Protein AF-A0A1H6KN85-F1 (afdb_monomer)

Organism: NCBI:txid1679444

Structure (mmCIF, N/CA/C/O backbone):
data_AF-A0A1H6KN85-F1
#
_entry.id   AF-A0A1H6KN85-F1
#
loop_
_atom_site.group_PDB
_atom_site.id
_atom_site.type_symbol
_atom_site.label_atom_id
_atom_site.label_alt_id
_atom_site.label_comp_id
_atom_site.label_asym_id
_atom_site.label_entity_id
_atom_site.label_seq_id
_atom_site.pdbx_PDB_ins_code
_atom_site.Cartn_x
_atom_site.Cartn_y
_atom_site.Cartn_z
_atom_site.occupancy
_atom_site.B_iso_or_equiv
_atom_site.auth_seq_id
_atom_site.auth_comp_id
_atom_site.auth_asym_id
_atom_site.auth_atom_id
_atom_site.pdbx_PDB_model_num
ATOM 1 N N . MET A 1 1 ? -22.694 -5.227 -9.562 1.00 36.22 1 MET A N 1
ATOM 2 C CA . MET A 1 1 ? -23.005 -4.721 -8.205 1.00 36.22 1 MET A CA 1
ATOM 3 C C . MET A 1 1 ? -22.171 -5.408 -7.113 1.00 36.22 1 MET A C 1
ATOM 5 O O . MET A 1 1 ? -21.680 -4.698 -6.255 1.00 36.22 1 MET A O 1
ATOM 9 N N . MET A 1 2 ? -21.903 -6.725 -7.176 1.00 33.06 2 MET A N 1
ATOM 10 C CA . MET A 1 2 ? -21.050 -7.433 -6.188 1.00 33.06 2 MET A CA 1
ATOM 11 C C . MET A 1 2 ? -19.544 -7.083 -6.225 1.00 33.06 2 MET A C 1
ATOM 13 O O . MET A 1 2 ? -18.897 -7.094 -5.186 1.00 33.06 2 MET A O 1
ATOM 17 N N . ILE A 1 3 ? -18.983 -6.726 -7.387 1.00 34.78 3 ILE A N 1
ATOM 18 C CA . ILE A 1 3 ? -17.550 -6.375 -7.520 1.00 34.78 3 ILE A CA 1
ATOM 19 C C . ILE A 1 3 ? -17.221 -5.045 -6.807 1.00 34.78 3 ILE A C 1
ATOM 21 O O . ILE A 1 3 ? -16.176 -4.918 -6.175 1.00 34.78 3 ILE A O 1
ATOM 25 N N . LEU A 1 4 ? -18.145 -4.076 -6.837 1.00 36.34 4 LEU A N 1
ATOM 26 C CA . LEU A 1 4 ? -17.975 -2.755 -6.213 1.00 36.34 4 LEU A CA 1
ATOM 27 C C . LEU A 1 4 ? -17.902 -2.828 -4.679 1.00 36.34 4 LEU A C 1
ATOM 29 O O . LEU A 1 4 ? -17.080 -2.141 -4.080 1.00 36.34 4 LEU A O 1
ATOM 33 N N . ASP A 1 5 ? -18.709 -3.692 -4.053 1.00 33.59 5 ASP A N 1
ATOM 34 C CA . ASP A 1 5 ? -18.708 -3.887 -2.593 1.00 33.59 5 ASP A CA 1
ATOM 35 C C . ASP A 1 5 ? -17.389 -4.511 -2.098 1.00 33.59 5 ASP A C 1
ATOM 37 O O . ASP A 1 5 ? -16.896 -4.199 -1.017 1.00 33.59 5 ASP A O 1
ATOM 41 N N . ARG A 1 6 ? -16.747 -5.347 -2.922 1.00 43.72 6 ARG A N 1
ATOM 42 C CA . ARG A 1 6 ? -15.462 -5.981 -2.584 1.00 43.72 6 ARG A CA 1
ATOM 43 C C . ARG A 1 6 ? -14.270 -5.049 -2.771 1.00 43.72 6 ARG A C 1
ATOM 45 O O . ARG A 1 6 ? -13.369 -5.053 -1.935 1.00 43.72 6 ARG A O 1
ATOM 52 N N . PHE A 1 7 ? -14.295 -4.181 -3.784 1.00 39.78 7 PHE A N 1
ATOM 53 C CA . PHE A 1 7 ? -13.333 -3.078 -3.876 1.00 39.78 7 PHE A CA 1
ATOM 54 C C . PHE A 1 7 ? -13.467 -2.105 -2.709 1.00 39.78 7 PHE A C 1
ATOM 56 O O . PHE A 1 7 ? -12.453 -1.638 -2.190 1.00 39.78 7 PHE A O 1
ATOM 63 N N . ALA A 1 8 ? -14.698 -1.854 -2.253 1.00 37.00 8 ALA A N 1
ATOM 64 C CA . ALA A 1 8 ? -14.917 -1.085 -1.043 1.00 37.00 8 ALA A CA 1
ATOM 65 C C . ALA A 1 8 ? -14.278 -1.776 0.166 1.00 37.00 8 ALA A C 1
ATOM 67 O O . ALA A 1 8 ? -13.678 -1.071 0.947 1.00 37.00 8 ALA A O 1
ATOM 68 N N . ARG A 1 9 ? -14.282 -3.113 0.298 1.00 35.84 9 ARG A N 1
ATOM 69 C CA . ARG A 1 9 ? -13.661 -3.831 1.440 1.00 35.84 9 ARG A CA 1
ATOM 70 C C . ARG A 1 9 ? -12.131 -3.780 1.491 1.00 35.84 9 ARG A C 1
ATOM 72 O O . ARG A 1 9 ? -11.588 -3.684 2.582 1.00 35.84 9 ARG A O 1
ATOM 79 N N . PHE A 1 10 ? -11.437 -3.739 0.352 1.00 37.41 10 PHE A N 1
ATOM 80 C CA . PHE A 1 10 ? -9.990 -3.438 0.313 1.00 37.41 10 PHE A CA 1
ATOM 81 C C . PHE A 1 10 ? -9.674 -1.942 0.427 1.00 37.41 10 PHE A C 1
ATOM 83 O O . PHE A 1 10 ? -8.563 -1.548 0.773 1.00 37.41 10 PHE A O 1
ATOM 90 N N . GLY A 1 11 ? -10.658 -1.105 0.103 1.00 32.81 11 GLY A N 1
ATOM 91 C CA . GLY A 1 11 ? -10.641 0.341 0.275 1.00 32.81 11 GLY A CA 1
ATOM 92 C C . GLY A 1 11 ? -11.356 0.818 1.541 1.00 32.81 11 GLY A C 1
ATOM 93 O O . GLY A 1 11 ? -11.549 2.023 1.681 1.00 32.81 11 GLY A O 1
ATOM 94 N N . LEU A 1 12 ? -11.738 -0.064 2.475 1.00 28.36 12 LEU A N 1
ATOM 95 C CA . LEU A 1 12 ? -12.551 0.263 3.660 1.00 28.36 12 LEU A CA 1
ATOM 96 C C . LEU A 1 12 ? -11.638 0.695 4.816 1.00 28.36 12 LEU A C 1
ATOM 98 O O . LEU A 1 12 ? -11.787 0.293 5.958 1.00 28.36 12 LEU A O 1
ATOM 102 N N . GLY A 1 13 ? -10.700 1.578 4.473 1.00 26.41 13 GLY A N 1
ATOM 103 C CA . GLY A 1 13 ? -10.241 2.689 5.309 1.00 26.41 13 GLY A CA 1
ATOM 104 C C . GLY A 1 13 ? -10.565 4.065 4.693 1.00 26.41 13 GLY A C 1
ATOM 105 O O . GLY A 1 13 ? -10.384 5.096 5.334 1.00 26.41 13 GLY A O 1
ATOM 106 N N . CYS A 1 14 ? -11.100 4.122 3.468 1.00 27.89 14 CYS A N 1
ATOM 107 C CA . CYS A 1 14 ? -11.402 5.352 2.734 1.00 27.89 14 CYS A CA 1
ATOM 108 C C . CYS A 1 14 ? -12.890 5.425 2.362 1.00 27.89 14 CYS A C 1
ATOM 110 O O . CYS A 1 14 ? -13.284 5.326 1.202 1.00 27.89 14 CYS A O 1
ATOM 112 N N . GLY A 1 15 ? -13.733 5.634 3.375 1.00 25.28 15 GLY A N 1
ATOM 113 C CA . GLY A 1 15 ? -15.128 6.032 3.189 1.00 25.28 15 GLY A CA 1
ATOM 114 C C . GLY A 1 15 ? -15.273 7.528 2.869 1.00 25.28 15 GLY A C 1
ATOM 115 O O . GLY A 1 15 ? -14.914 8.365 3.693 1.00 25.28 15 GLY A O 1
ATOM 116 N N . LEU A 1 16 ? -15.814 7.820 1.685 1.00 21.81 16 LEU A N 1
ATOM 117 C CA . LEU A 1 16 ? -16.710 8.928 1.301 1.00 21.81 16 LEU A CA 1
ATOM 118 C C . LEU A 1 16 ? -16.471 10.382 1.797 1.00 21.81 16 LEU A C 1
ATOM 120 O O . LEU A 1 16 ? -16.630 10.696 2.973 1.00 21.81 16 LEU A O 1
ATOM 124 N N . SER A 1 17 ? -16.348 11.272 0.793 1.00 24.56 17 SER A N 1
ATOM 125 C CA . SER A 1 17 ? -17.060 12.562 0.601 1.00 24.56 17 SER A CA 1
ATOM 126 C C . SER A 1 17 ? -16.246 13.874 0.574 1.00 24.56 17 SER A C 1
ATOM 128 O O . SER A 1 17 ? -15.665 14.300 1.562 1.00 24.56 17 SER A O 1
ATOM 130 N N . MET A 1 18 ? -16.330 14.520 -0.601 1.00 23.12 18 MET A N 1
ATOM 131 C CA . MET A 1 18 ? -16.300 15.959 -0.928 1.00 23.12 18 MET A CA 1
ATOM 132 C C . MET A 1 18 ? -15.206 16.879 -0.351 1.00 23.12 18 MET A C 1
ATOM 134 O O . MET A 1 18 ? -15.309 17.360 0.769 1.00 23.12 18 MET A O 1
ATOM 138 N N . ALA A 1 19 ? -14.275 17.290 -1.225 1.00 22.55 19 ALA A N 1
ATOM 139 C CA . ALA A 1 19 ? -14.035 18.699 -1.589 1.00 22.55 19 ALA A CA 1
ATOM 140 C C . ALA A 1 19 ? -12.900 18.780 -2.628 1.00 22.55 19 ALA A C 1
ATOM 142 O O . ALA A 1 19 ? -11.718 18.711 -2.293 1.00 22.55 19 ALA A O 1
ATOM 143 N N . ALA A 1 20 ? -13.254 18.942 -3.903 1.00 23.11 20 ALA A N 1
ATOM 144 C CA . ALA A 1 20 ? -12.301 19.327 -4.934 1.00 23.11 20 ALA A CA 1
ATOM 145 C C . ALA A 1 20 ? -12.011 20.833 -4.808 1.00 23.11 20 ALA A C 1
ATOM 147 O O . ALA A 1 20 ? -12.910 21.657 -4.949 1.00 23.11 20 ALA A O 1
ATOM 148 N N . SER A 1 21 ? -10.753 21.196 -4.561 1.00 22.00 21 SER A N 1
ATOM 149 C CA . SER A 1 21 ? -10.223 22.531 -4.858 1.00 22.00 21 SER A CA 1
ATOM 150 C C . SER A 1 21 ? -9.020 22.360 -5.778 1.00 22.00 21 SER A C 1
ATOM 152 O O . SER A 1 21 ? -7.873 22.328 -5.340 1.00 22.00 21 SER A O 1
ATOM 154 N N . ALA A 1 22 ? -9.294 22.217 -7.075 1.00 23.70 22 ALA A N 1
ATOM 155 C CA . ALA A 1 22 ? -8.289 22.361 -8.118 1.00 23.70 22 ALA A CA 1
ATOM 156 C C . ALA A 1 22 ? -8.131 23.856 -8.438 1.00 23.70 22 ALA A C 1
ATOM 158 O O . ALA A 1 22 ? -8.783 24.385 -9.333 1.00 23.70 22 ALA A O 1
ATOM 159 N N . CYS A 1 23 ? -7.270 24.552 -7.693 1.00 21.08 23 CYS A N 1
ATOM 160 C CA . CYS A 1 23 ? -6.759 25.860 -8.101 1.00 21.08 23 CYS A CA 1
ATOM 161 C C . CYS A 1 23 ? -5.397 25.671 -8.778 1.00 21.08 23 CYS A C 1
ATOM 163 O O . CYS A 1 23 ? -4.358 25.727 -8.126 1.00 21.08 23 CYS A O 1
ATOM 165 N N . LEU A 1 24 ? -5.404 25.472 -10.097 1.00 22.95 24 LEU A N 1
ATOM 166 C CA . LEU A 1 24 ? -4.255 25.758 -10.956 1.00 22.95 24 LEU A CA 1
ATOM 167 C C . LEU A 1 24 ? -4.554 27.049 -11.722 1.00 22.95 24 LEU A C 1
ATOM 169 O O . LEU A 1 24 ? -5.004 27.022 -12.863 1.00 22.95 24 LEU A O 1
ATOM 173 N N . LEU A 1 25 ? -4.311 28.194 -11.082 1.00 22.73 25 LEU A N 1
ATOM 174 C CA . LEU A 1 25 ? -4.105 29.438 -11.817 1.00 22.73 25 LEU A CA 1
ATOM 175 C C . LEU A 1 25 ? -2.622 29.545 -12.159 1.00 22.73 25 LEU A C 1
ATOM 177 O O . LEU A 1 25 ? -1.793 29.937 -11.340 1.00 22.73 25 LEU A O 1
ATOM 181 N N . VAL A 1 26 ? -2.308 29.200 -13.404 1.00 26.09 26 VAL A N 1
ATOM 182 C CA . VAL A 1 26 ? -1.144 29.738 -14.103 1.00 26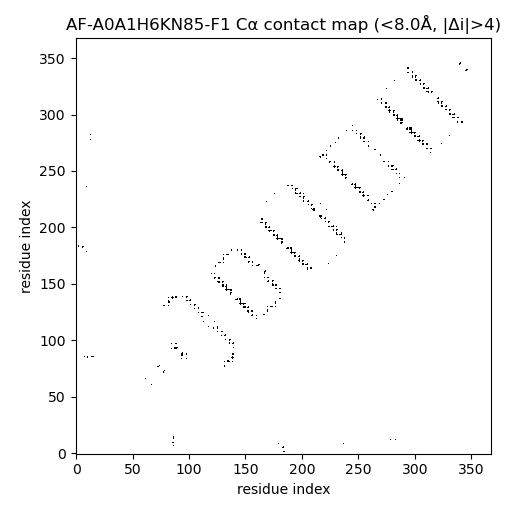.09 26 VAL A CA 1
ATOM 183 C C . VAL A 1 26 ? -1.426 31.223 -14.320 1.00 26.09 26 VAL A C 1
ATOM 185 O O . VAL A 1 26 ? -2.269 31.582 -15.134 1.00 26.09 26 VAL A O 1
ATOM 188 N N . SER A 1 27 ? -0.735 32.093 -13.589 1.00 23.23 27 SER A N 1
ATOM 189 C CA . SER A 1 27 ? -0.598 33.495 -13.983 1.00 23.23 27 SER A CA 1
ATOM 190 C C . SER A 1 27 ? 0.863 33.743 -14.321 1.00 23.23 27 SER A C 1
ATOM 192 O O . SER A 1 27 ? 1.650 34.177 -13.481 1.00 23.23 27 SER A O 1
ATOM 194 N N . CYS A 1 28 ? 1.220 33.451 -15.571 1.00 26.45 28 CYS A N 1
ATOM 195 C CA . CYS A 1 28 ? 2.364 34.078 -16.214 1.00 26.45 28 CYS A CA 1
ATOM 196 C C . CYS A 1 28 ? 2.087 35.582 -16.282 1.00 26.45 28 CYS A C 1
ATOM 198 O O . CYS A 1 28 ? 1.067 36.014 -16.818 1.00 26.45 28 CYS A O 1
ATOM 200 N N . GLY A 1 29 ? 2.983 36.373 -15.700 1.00 22.33 29 GLY A N 1
ATOM 201 C CA . GLY A 1 29 ? 3.065 37.781 -16.039 1.00 22.33 29 GLY A CA 1
ATOM 202 C C . GLY A 1 29 ? 3.538 37.912 -17.480 1.00 22.33 29 GLY A C 1
ATOM 203 O O . GLY A 1 29 ? 4.463 37.215 -17.878 1.00 22.33 29 GLY A O 1
ATOM 204 N N . ASP A 1 30 ? 2.936 38.831 -18.223 1.00 26.14 30 ASP A N 1
ATOM 205 C CA . ASP A 1 30 ? 3.607 39.446 -19.355 1.00 26.14 30 ASP A CA 1
ATOM 206 C C . ASP A 1 30 ? 3.277 40.929 -19.421 1.00 26.14 30 ASP A C 1
ATOM 208 O O . ASP A 1 30 ? 2.214 41.409 -19.022 1.00 26.14 30 ASP A O 1
ATOM 212 N N . SER A 1 31 ? 4.283 41.673 -19.851 1.00 27.64 31 SER A N 1
ATOM 213 C CA . SER A 1 31 ? 4.392 43.108 -19.696 1.00 27.64 31 SER A CA 1
ATOM 214 C C . SER A 1 31 ? 4.269 43.812 -21.047 1.00 27.64 31 SER A C 1
ATOM 216 O O . SER A 1 31 ? 4.971 43.456 -21.983 1.00 27.64 31 SER A O 1
ATOM 218 N N . LYS A 1 32 ? 3.453 44.885 -21.060 1.00 29.44 32 LYS A N 1
ATOM 219 C CA . LYS A 1 32 ? 3.419 46.037 -22.001 1.00 29.44 32 LYS A CA 1
ATOM 220 C C . LYS A 1 32 ? 2.954 45.694 -23.438 1.00 29.44 32 LYS A C 1
ATOM 222 O O . LYS A 1 32 ? 3.371 44.716 -24.020 1.00 29.44 32 LYS A O 1
ATOM 227 N N . SER A 1 33 ? 2.113 46.459 -24.135 1.00 28.67 33 SER A N 1
ATOM 228 C CA . SER A 1 33 ? 1.919 47.911 -24.223 1.00 28.67 33 SER A CA 1
ATOM 229 C C . SER A 1 33 ? 0.685 48.213 -25.104 1.00 28.67 33 SER A C 1
ATOM 231 O O . SER A 1 33 ? 0.266 47.353 -25.870 1.00 28.67 33 SER A O 1
ATOM 233 N N . GLY A 1 34 ? 0.178 49.454 -25.066 1.00 27.27 34 GLY A N 1
ATOM 234 C CA . GLY A 1 34 ? -0.455 50.084 -26.240 1.00 27.27 34 GLY A CA 1
ATOM 235 C C . GLY A 1 34 ? -1.974 50.284 -26.200 1.00 27.27 34 GLY A C 1
ATOM 236 O O . GLY A 1 34 ? -2.742 49.375 -26.488 1.00 27.27 34 GLY A O 1
ATOM 237 N N . LYS A 1 35 ? -2.391 51.520 -25.902 1.00 30.05 35 LYS A N 1
ATOM 238 C CA . LYS A 1 35 ? -3.735 52.062 -26.151 1.00 30.05 35 LYS A CA 1
ATOM 239 C C . LYS A 1 35 ? -3.927 52.328 -27.652 1.00 30.05 35 LYS A C 1
ATOM 241 O O . LYS A 1 35 ? -3.003 52.827 -28.281 1.00 30.05 35 LYS A O 1
ATOM 246 N N . ASP A 1 36 ? -5.113 52.061 -28.197 1.00 30.03 36 ASP A N 1
ATOM 247 C CA . ASP A 1 36 ? -6.102 53.074 -28.625 1.00 30.03 36 ASP A CA 1
ATOM 248 C C . ASP A 1 36 ? -7.180 52.448 -29.532 1.00 30.03 36 ASP A C 1
ATOM 250 O O . ASP A 1 36 ? -6.921 51.556 -30.334 1.00 30.03 36 ASP A O 1
ATOM 254 N N . GLY A 1 37 ? -8.430 52.865 -29.312 1.00 27.91 37 GLY A N 1
ATOM 255 C CA . GLY A 1 37 ? -9.632 52.110 -29.675 1.00 27.91 37 GLY A CA 1
ATOM 256 C C . GLY A 1 37 ? -10.318 52.421 -31.007 1.00 27.91 37 GLY A C 1
ATOM 257 O O . GLY A 1 37 ? -9.945 53.336 -31.731 1.00 27.91 37 GLY A O 1
ATOM 258 N N . LYS A 1 38 ? -11.422 51.703 -31.264 1.00 29.73 38 LYS A N 1
ATOM 259 C CA . LYS A 1 38 ? -12.700 52.235 -31.786 1.00 29.73 38 LYS A CA 1
ATOM 260 C C . LYS A 1 38 ? -13.812 51.168 -31.788 1.00 29.73 38 LYS A C 1
ATOM 262 O O . LYS A 1 38 ? -13.549 49.979 -31.701 1.00 29.73 38 LYS A O 1
ATOM 267 N N . LYS A 1 39 ? -15.038 51.701 -31.833 1.00 30.86 39 LYS A N 1
ATOM 268 C CA . LYS A 1 39 ? -16.412 51.164 -31.693 1.00 30.86 39 LYS A CA 1
ATOM 269 C C . LYS A 1 39 ? -16.801 49.882 -32.476 1.00 30.86 39 LYS A C 1
ATOM 271 O O . LYS A 1 39 ? -16.116 49.533 -33.429 1.00 30.86 39 LYS A O 1
ATOM 276 N N . PRO A 1 40 ? -17.960 49.266 -32.127 1.00 36.50 40 PRO A N 1
ATOM 277 C CA . PRO A 1 40 ? -18.444 47.989 -32.648 1.00 36.50 40 PRO A CA 1
ATOM 278 C C . PRO A 1 40 ? -19.444 48.148 -33.803 1.00 36.50 40 PRO A C 1
ATOM 280 O O . PRO A 1 40 ? -20.265 49.064 -33.780 1.00 36.50 40 PRO A O 1
ATOM 283 N N . GLU A 1 41 ? -19.454 47.186 -34.727 1.00 28.22 41 GLU A N 1
ATOM 284 C CA . GLU A 1 41 ? -20.580 46.915 -35.628 1.00 28.22 41 GLU A CA 1
ATOM 285 C C . GLU A 1 41 ? -20.718 45.396 -35.849 1.00 28.22 41 GLU A C 1
ATOM 287 O O . GLU A 1 41 ? -19.795 44.715 -36.286 1.00 28.22 41 GLU A O 1
ATOM 292 N N . THR A 1 42 ? -21.893 44.869 -35.520 1.00 30.47 42 THR A N 1
ATOM 293 C CA . THR A 1 42 ? -22.517 43.677 -36.130 1.00 30.47 42 THR A CA 1
ATOM 294 C C . THR A 1 42 ? -23.601 44.177 -37.103 1.00 30.47 42 THR A C 1
ATOM 296 O O . THR A 1 42 ? -23.988 45.337 -36.939 1.00 30.47 42 THR A O 1
ATOM 299 N N . PRO A 1 43 ? -24.219 43.374 -38.004 1.00 41.81 43 PRO A N 1
ATOM 300 C CA . PRO A 1 43 ? -24.144 41.911 -38.178 1.00 41.81 43 PRO A CA 1
ATOM 301 C C . PRO A 1 43 ? -24.046 41.440 -39.655 1.00 41.81 43 PRO A C 1
ATOM 303 O O . PRO A 1 43 ? -24.355 42.184 -40.578 1.00 41.81 43 PRO A O 1
ATOM 306 N N . ALA A 1 44 ? -23.758 40.155 -39.892 1.00 28.59 44 ALA A N 1
ATOM 307 C CA . ALA A 1 44 ? -24.305 39.443 -41.055 1.00 28.59 44 ALA A CA 1
ATOM 308 C C . ALA A 1 44 ? -24.310 37.925 -40.833 1.00 28.59 44 ALA A C 1
ATOM 310 O O . ALA A 1 44 ? -23.297 37.309 -40.514 1.00 28.59 44 ALA A O 1
ATOM 311 N N . VAL A 1 45 ? -25.496 37.351 -41.009 1.00 35.44 45 VAL A N 1
ATOM 312 C CA . VAL A 1 45 ? -25.811 35.924 -41.004 1.00 35.44 45 VAL A CA 1
ATOM 313 C C . VAL A 1 45 ? -25.369 35.306 -42.331 1.00 35.44 45 VAL A C 1
ATOM 315 O O . VAL A 1 45 ? -25.732 35.823 -43.384 1.00 35.44 45 VAL A O 1
ATOM 318 N N . ALA A 1 46 ? -24.695 34.156 -42.291 1.00 29.92 46 ALA A N 1
ATOM 319 C CA . ALA A 1 46 ? -24.677 33.212 -43.405 1.00 29.92 46 ALA A CA 1
ATOM 320 C C . ALA A 1 46 ? -24.595 31.772 -42.875 1.00 29.92 46 ALA A C 1
ATOM 322 O O . ALA A 1 46 ? -23.697 31.417 -42.114 1.00 29.92 46 ALA A O 1
ATOM 323 N N . LYS A 1 47 ? -25.591 30.972 -43.269 1.00 32.59 47 LYS A N 1
ATOM 324 C CA . LYS A 1 47 ? -25.616 29.509 -43.187 1.00 32.59 47 LYS A CA 1
ATOM 325 C C . LYS A 1 47 ? -24.524 28.939 -44.098 1.00 32.59 47 LYS A C 1
ATOM 327 O O . LYS A 1 47 ? -24.360 29.461 -45.193 1.00 32.59 47 LYS A O 1
ATOM 332 N N . ASP A 1 48 ? -23.851 27.864 -43.691 1.00 27.70 48 ASP A N 1
ATOM 333 C CA . ASP A 1 48 ? -23.986 26.557 -44.356 1.00 27.70 48 ASP A CA 1
ATOM 334 C C . ASP A 1 48 ? -22.987 25.498 -43.860 1.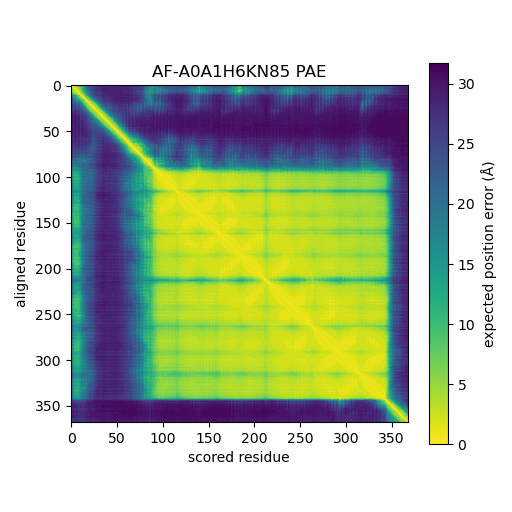00 27.70 48 ASP A C 1
ATOM 336 O O . ASP A 1 48 ? -21.858 25.785 -43.476 1.00 27.70 48 ASP A O 1
ATOM 340 N N . ALA A 1 49 ? -23.469 24.257 -43.968 1.00 29.64 49 ALA A N 1
ATOM 341 C CA . ALA A 1 49 ? -22.753 22.995 -44.150 1.00 29.64 49 ALA A CA 1
ATOM 342 C C . ALA A 1 49 ? -21.882 22.444 -43.003 1.00 29.64 49 ALA A C 1
ATOM 344 O O . ALA A 1 49 ? -20.729 22.806 -42.788 1.00 29.64 49 ALA A O 1
ATOM 345 N N . ALA A 1 50 ? -22.437 21.413 -42.360 1.00 36.19 50 ALA A N 1
ATOM 346 C CA . ALA A 1 50 ? -21.714 20.422 -41.579 1.00 36.19 50 ALA A CA 1
ATOM 347 C C . ALA A 1 50 ? -20.598 19.764 -42.415 1.00 36.19 50 ALA A C 1
ATOM 349 O O . ALA A 1 50 ? -20.867 19.121 -43.431 1.00 36.19 50 ALA A O 1
ATOM 350 N N . ALA A 1 51 ? -19.355 19.886 -41.950 1.00 31.55 51 ALA A N 1
ATOM 351 C CA . ALA A 1 51 ? -18.225 19.093 -42.415 1.00 31.55 51 ALA A CA 1
ATOM 352 C C . ALA A 1 51 ? -17.880 18.047 -41.346 1.00 31.55 51 ALA A C 1
ATOM 354 O O . ALA A 1 51 ? -17.684 18.380 -40.178 1.00 31.55 51 ALA A O 1
ATOM 355 N N . ALA A 1 52 ? -17.832 16.778 -41.753 1.00 33.97 52 ALA A N 1
ATOM 356 C CA . ALA A 1 52 ? -17.415 15.657 -40.917 1.00 33.97 52 ALA A CA 1
ATOM 357 C C . ALA A 1 52 ? -15.999 15.881 -40.337 1.00 33.97 52 ALA A C 1
ATOM 359 O O . ALA A 1 52 ? -15.142 16.439 -41.034 1.00 33.97 52 ALA A O 1
ATOM 360 N N . PRO A 1 53 ? -15.713 15.442 -39.096 1.00 34.00 53 PRO A N 1
ATOM 361 C CA . PRO A 1 53 ? -14.395 15.623 -38.503 1.00 34.00 53 PRO A CA 1
ATOM 362 C C . PRO A 1 53 ? -13.362 14.772 -39.252 1.00 34.00 53 PRO A C 1
ATOM 364 O O . PRO A 1 53 ? -13.479 13.551 -39.348 1.00 34.00 53 PRO A O 1
ATOM 367 N N . LYS A 1 54 ? -12.341 15.438 -39.803 1.00 38.50 54 LYS A N 1
ATOM 368 C CA . LYS A 1 54 ? -11.144 14.793 -40.353 1.00 38.50 54 LYS A CA 1
ATOM 369 C C . LYS A 1 54 ? -10.391 14.083 -39.226 1.00 38.50 54 LYS A C 1
ATOM 371 O O . LYS A 1 54 ? -10.108 14.687 -38.195 1.00 38.50 54 LYS A O 1
ATOM 376 N N . VAL A 1 55 ? -10.041 12.822 -39.467 1.00 34.19 55 VAL A N 1
ATOM 377 C CA . VAL A 1 55 ? -9.132 12.016 -38.639 1.00 34.19 55 VAL A CA 1
ATOM 378 C C . VAL A 1 55 ? -7.809 12.782 -38.438 1.00 34.19 55 VAL A C 1
ATOM 380 O O . VAL A 1 55 ? -7.245 13.237 -39.439 1.00 34.19 55 VAL A O 1
ATOM 383 N N . PRO A 1 56 ? -7.298 12.955 -37.201 1.00 35.28 56 PRO A N 1
ATOM 384 C CA . PRO A 1 56 ? -5.997 13.580 -36.983 1.00 35.28 56 PRO A CA 1
ATOM 385 C C . PRO A 1 56 ? -4.870 12.691 -37.523 1.00 35.28 56 PRO A C 1
ATOM 387 O O . PRO A 1 56 ? -4.899 11.471 -37.373 1.00 35.28 56 PRO A O 1
ATOM 390 N N . ALA A 1 57 ? -3.881 13.315 -38.161 1.00 35.69 57 ALA A N 1
ATOM 391 C CA . ALA A 1 57 ? -2.678 12.656 -38.663 1.00 35.69 57 ALA A CA 1
ATOM 392 C C . ALA A 1 57 ? -1.827 12.052 -37.517 1.00 35.69 57 ALA A C 1
ATOM 394 O O . ALA A 1 57 ? -1.974 12.481 -36.370 1.00 35.69 57 ALA A O 1
ATOM 395 N N . PRO A 1 58 ? -0.926 11.088 -37.808 1.00 34.53 58 PRO A N 1
ATOM 396 C CA . PRO A 1 58 ? -0.096 10.434 -36.797 1.00 34.53 58 PRO A CA 1
ATOM 397 C C . PRO A 1 58 ? 0.750 11.462 -36.043 1.00 34.53 58 PRO A C 1
ATOM 399 O O . PRO A 1 58 ? 1.438 12.273 -36.664 1.00 34.53 58 PRO A O 1
ATOM 402 N N . VAL A 1 59 ? 0.683 11.435 -34.712 1.00 38.81 59 VAL A N 1
ATOM 403 C CA . VAL A 1 59 ? 1.417 12.365 -33.848 1.00 38.81 59 VAL A CA 1
ATOM 404 C C . VAL A 1 59 ? 2.917 12.081 -33.964 1.00 38.81 59 VAL A C 1
ATOM 406 O O . VAL A 1 59 ? 3.378 10.965 -33.727 1.00 38.81 59 VAL A O 1
ATOM 409 N N . GLU A 1 60 ? 3.666 13.100 -34.379 1.00 35.19 60 GLU A N 1
ATOM 410 C CA . GLU A 1 60 ? 5.124 13.091 -34.495 1.00 35.19 60 GLU A CA 1
ATOM 411 C C . GLU A 1 60 ? 5.774 12.963 -33.103 1.00 35.19 60 GLU A C 1
ATOM 413 O O . GLU A 1 60 ? 5.225 13.436 -32.107 1.00 35.19 60 GLU A O 1
ATOM 418 N N . ALA A 1 61 ? 6.935 12.305 -33.014 1.00 34.81 61 ALA A N 1
ATOM 419 C CA . ALA A 1 61 ? 7.587 12.025 -31.733 1.00 34.81 61 ALA A CA 1
ATOM 420 C C . ALA A 1 61 ? 7.898 13.318 -30.934 1.00 34.81 61 ALA A C 1
ATOM 422 O O . ALA A 1 61 ? 8.385 14.291 -31.520 1.00 34.81 61 ALA A O 1
ATOM 423 N N . PRO A 1 62 ? 7.667 13.335 -29.605 1.00 38.31 62 PRO A N 1
ATOM 424 C CA . PRO A 1 62 ? 7.758 14.548 -28.793 1.00 38.31 62 PRO A CA 1
ATOM 425 C C . PRO A 1 62 ? 9.190 15.087 -28.694 1.00 38.31 62 PRO A C 1
ATOM 427 O O . PRO A 1 62 ? 10.174 14.338 -28.646 1.00 38.31 62 PRO A O 1
ATOM 430 N N . LYS A 1 63 ? 9.311 16.417 -28.651 1.00 33.34 63 LYS A N 1
ATOM 431 C CA . LYS A 1 63 ? 10.604 17.123 -28.679 1.00 33.34 63 LYS A CA 1
ATOM 432 C C . LYS A 1 63 ? 11.342 17.019 -27.330 1.00 33.34 63 LYS A C 1
ATOM 434 O O . LYS A 1 63 ? 10.722 16.793 -26.293 1.00 33.34 63 LYS A O 1
ATOM 439 N N . PRO A 1 64 ? 12.669 17.255 -27.279 1.00 32.03 64 PRO A N 1
ATOM 440 C CA . PRO A 1 64 ? 13.477 17.076 -26.063 1.00 32.03 64 PRO A CA 1
ATOM 441 C C . PRO A 1 64 ? 13.013 17.877 -24.830 1.00 32.03 64 PRO A C 1
ATOM 443 O O . PRO A 1 64 ? 13.208 17.429 -23.706 1.00 32.03 64 PRO A O 1
ATOM 446 N N . ALA A 1 65 ? 12.360 19.029 -25.019 1.00 28.86 65 ALA A N 1
ATOM 447 C CA . ALA A 1 65 ? 11.785 19.818 -23.924 1.00 28.86 65 ALA A CA 1
ATOM 448 C C . ALA A 1 65 ? 10.475 19.214 -23.366 1.00 28.86 65 ALA A C 1
ATOM 450 O O . ALA A 1 65 ? 10.238 19.269 -22.161 1.00 28.86 65 ALA A O 1
ATOM 451 N N . GLU A 1 66 ? 9.667 18.556 -24.205 1.00 32.84 66 GLU A N 1
ATOM 452 C CA . GLU A 1 66 ? 8.517 17.745 -23.767 1.00 32.84 66 GLU A CA 1
ATOM 453 C C . GLU A 1 66 ? 8.972 16.452 -23.088 1.00 32.84 66 GLU A C 1
ATOM 455 O O . GLU A 1 66 ? 8.292 15.958 -22.193 1.00 32.84 66 GLU A O 1
ATOM 460 N N . LYS A 1 67 ? 10.153 15.930 -23.441 1.00 31.73 67 LYS A N 1
ATOM 461 C CA . LYS A 1 67 ? 10.788 14.798 -22.749 1.00 31.73 67 LYS A CA 1
ATOM 462 C C . LYS A 1 67 ? 11.127 15.135 -21.291 1.00 31.73 67 LYS A C 1
ATOM 464 O O . LYS A 1 67 ? 10.908 14.309 -20.416 1.00 31.73 67 LYS A O 1
ATOM 469 N N . ALA A 1 68 ? 11.571 16.365 -21.021 1.00 30.41 68 ALA A N 1
ATOM 470 C CA . ALA A 1 68 ? 11.810 16.848 -19.661 1.00 30.41 68 ALA A CA 1
ATOM 471 C C . ALA A 1 68 ? 10.499 17.102 -18.894 1.00 30.41 68 ALA A C 1
ATOM 473 O O . ALA A 1 68 ? 10.396 16.743 -17.727 1.00 30.41 68 ALA A O 1
ATOM 474 N N . ALA A 1 69 ? 9.466 17.654 -19.541 1.00 28.53 69 ALA A N 1
ATOM 475 C CA . ALA A 1 69 ? 8.160 17.867 -18.909 1.00 28.53 69 ALA A CA 1
ATOM 476 C C . ALA A 1 69 ? 7.413 16.549 -18.625 1.00 28.53 69 ALA A C 1
ATOM 478 O O . ALA A 1 69 ? 6.825 16.402 -17.559 1.00 28.53 69 ALA A O 1
ATOM 479 N N . SER A 1 70 ? 7.489 15.567 -19.528 1.00 35.16 70 SER A N 1
ATOM 480 C CA . SER A 1 70 ? 6.949 14.212 -19.333 1.00 35.16 70 SER A CA 1
ATOM 4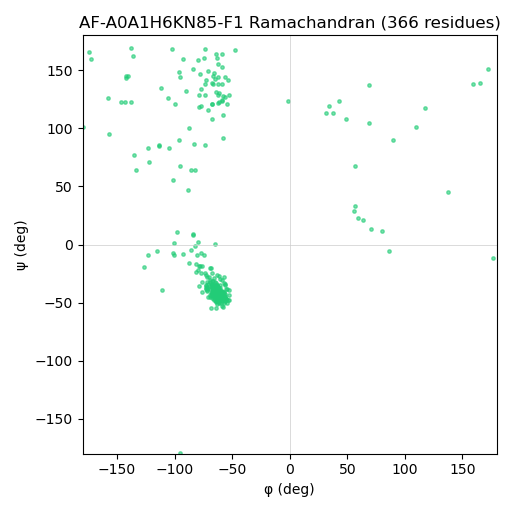81 C C . SER A 1 70 ? 7.756 13.395 -18.323 1.00 35.16 70 SER A C 1
ATOM 483 O O . SER A 1 70 ? 7.152 12.661 -17.550 1.00 35.16 70 SER A O 1
ATOM 485 N N . GLN A 1 71 ? 9.082 13.574 -18.239 1.00 31.42 71 GLN A N 1
ATOM 486 C CA . GLN A 1 71 ? 9.890 13.035 -17.137 1.00 31.42 71 GLN A CA 1
ATOM 487 C C . GLN A 1 71 ? 9.496 13.655 -15.794 1.00 31.42 71 GLN A C 1
ATOM 489 O O . GLN A 1 71 ? 9.270 12.918 -14.847 1.00 31.42 71 GLN A O 1
ATOM 494 N N . VAL A 1 72 ? 9.297 14.975 -15.714 1.00 28.02 72 VAL A N 1
ATOM 495 C CA . VAL A 1 72 ? 8.857 15.654 -14.479 1.00 28.02 72 VAL A CA 1
ATOM 496 C C . VAL A 1 72 ? 7.420 15.269 -14.085 1.00 28.02 72 VAL A C 1
ATOM 498 O O . VAL A 1 72 ? 7.125 15.126 -12.898 1.00 28.02 72 VAL A O 1
ATOM 501 N N . PHE A 1 73 ? 6.529 15.049 -15.056 1.00 29.92 73 PHE A N 1
ATOM 502 C CA . PHE A 1 73 ? 5.155 14.586 -14.822 1.00 29.92 73 PHE A CA 1
ATOM 503 C C . PHE A 1 73 ? 5.114 13.108 -14.389 1.00 29.92 73 PHE A C 1
ATOM 505 O O . PHE A 1 73 ? 4.383 12.748 -13.463 1.00 29.92 73 PHE A O 1
ATOM 512 N N . ALA A 1 74 ? 5.964 12.269 -14.995 1.00 32.72 74 ALA A N 1
ATOM 513 C CA . ALA A 1 74 ? 6.179 10.886 -14.587 1.00 32.72 74 ALA A CA 1
ATOM 514 C C . ALA A 1 74 ? 6.799 10.799 -13.186 1.00 32.72 74 ALA A C 1
ATOM 516 O O . ALA A 1 74 ? 6.379 9.947 -12.416 1.00 32.72 74 ALA A O 1
ATOM 517 N N . GLU A 1 75 ? 7.729 11.693 -12.833 1.00 30.50 75 GLU A N 1
ATOM 518 C CA . GLU A 1 75 ? 8.470 11.692 -11.563 1.00 30.50 75 GLU A CA 1
ATOM 519 C C . GLU A 1 75 ? 7.682 12.221 -10.358 1.00 30.50 75 GLU A C 1
ATOM 521 O O . GLU A 1 75 ? 8.002 11.843 -9.232 1.00 30.50 75 GLU A O 1
ATOM 526 N N . ARG A 1 76 ? 6.655 13.067 -10.546 1.00 29.80 76 ARG A N 1
ATOM 527 C CA . ARG A 1 76 ? 6.073 13.829 -9.420 1.00 29.80 76 ARG A CA 1
ATOM 528 C C . ARG A 1 76 ? 4.564 13.716 -9.207 1.00 29.80 76 ARG A C 1
ATOM 530 O O . ARG A 1 76 ? 4.109 14.014 -8.108 1.00 29.80 76 ARG A O 1
ATOM 537 N N . SER A 1 77 ? 3.790 13.285 -10.204 1.00 36.09 77 SER A N 1
ATOM 538 C CA . SER A 1 77 ? 2.315 13.272 -10.119 1.00 36.09 77 SER A CA 1
ATOM 539 C C . SER A 1 77 ? 1.742 11.856 -10.059 1.00 36.09 77 SER A C 1
ATOM 541 O O . SER A 1 77 ? 0.828 11.580 -9.292 1.00 36.09 77 SER A O 1
ATOM 543 N N . VAL A 1 78 ? 2.313 10.927 -10.824 1.00 29.86 78 VAL A N 1
ATOM 544 C CA . VAL A 1 78 ? 1.762 9.573 -11.010 1.00 29.86 78 VAL A CA 1
ATOM 545 C C . VAL A 1 78 ? 2.062 8.640 -9.821 1.00 29.86 78 VAL A C 1
ATOM 547 O O . VAL A 1 78 ? 1.382 7.634 -9.627 1.00 29.86 78 VAL A O 1
ATOM 550 N N . PHE A 1 79 ? 3.044 8.981 -8.980 1.00 33.72 79 PHE A N 1
ATOM 551 C CA . PHE A 1 79 ? 3.586 8.077 -7.961 1.00 33.72 79 PHE A CA 1
ATOM 552 C C . PHE A 1 79 ? 2.685 7.821 -6.737 1.00 33.72 79 PHE A C 1
ATOM 554 O O . PHE A 1 79 ? 2.799 6.743 -6.161 1.00 33.72 79 PHE A O 1
ATOM 561 N N . GLU A 1 80 ? 1.755 8.721 -6.392 1.00 37.91 80 GLU A N 1
ATOM 562 C CA . GLU A 1 80 ? 0.841 8.557 -5.235 1.00 37.91 80 GLU A CA 1
ATOM 563 C C . GLU A 1 80 ? -0.654 8.613 -5.600 1.00 37.91 80 GLU A C 1
ATOM 565 O O . GLU A 1 80 ? -1.513 8.310 -4.774 1.00 37.91 80 GLU A O 1
ATOM 570 N N . LEU A 1 81 ? -0.992 8.985 -6.841 1.00 37.78 81 LEU A N 1
ATOM 571 C CA . LEU A 1 81 ? -2.377 9.260 -7.227 1.00 37.78 81 LEU A CA 1
ATOM 572 C C . LEU A 1 81 ? -3.238 7.997 -7.337 1.00 37.78 81 LEU A C 1
ATOM 574 O O . LEU A 1 81 ? -4.403 8.043 -6.979 1.00 37.78 81 LEU A O 1
ATOM 578 N N . ALA A 1 82 ? -2.720 6.862 -7.798 1.00 36.62 82 ALA A N 1
ATOM 579 C CA . ALA A 1 82 ? -3.598 5.735 -8.124 1.00 36.62 82 ALA A CA 1
ATOM 580 C C . ALA A 1 82 ? -4.213 5.033 -6.891 1.00 36.62 82 ALA A C 1
ATOM 582 O O . ALA A 1 82 ? -5.394 4.681 -6.916 1.00 36.62 82 ALA A O 1
ATOM 583 N N . ASP A 1 83 ? -3.467 4.915 -5.785 1.00 39.00 83 ASP A N 1
ATOM 584 C CA . ASP A 1 83 ? -4.015 4.424 -4.510 1.00 39.00 83 ASP A CA 1
ATOM 585 C C . ASP A 1 83 ? -4.950 5.453 -3.858 1.00 39.00 83 ASP A C 1
ATOM 587 O O . ASP A 1 83 ? -5.952 5.085 -3.244 1.00 39.00 83 ASP A O 1
ATOM 591 N N . LEU A 1 84 ? -4.672 6.748 -4.054 1.00 42.41 84 LEU A N 1
ATOM 592 C CA . LEU A 1 84 ? -5.505 7.839 -3.554 1.00 42.41 84 LEU A CA 1
ATOM 593 C C . LEU A 1 84 ? -6.818 7.981 -4.339 1.00 42.41 84 LEU A C 1
ATOM 595 O O . LEU A 1 84 ? -7.827 8.331 -3.746 1.00 42.41 84 LEU A O 1
ATOM 599 N N . LEU A 1 85 ? -6.823 7.722 -5.652 1.00 44.72 85 LEU A N 1
ATOM 600 C CA . LEU A 1 85 ? -7.943 7.996 -6.564 1.00 44.72 85 LEU A CA 1
ATOM 601 C C . LEU A 1 85 ? -8.970 6.859 -6.652 1.00 44.72 85 LEU A C 1
ATOM 603 O O . LEU A 1 85 ? -10.089 7.102 -7.103 1.00 44.72 85 LEU A O 1
ATOM 607 N N . ARG A 1 86 ? -8.636 5.643 -6.198 1.00 48.16 86 ARG A N 1
ATOM 608 C CA . ARG A 1 86 ? -9.523 4.464 -6.260 1.00 48.16 86 ARG A CA 1
ATOM 609 C C . ARG A 1 86 ? -10.922 4.688 -5.643 1.00 48.16 86 ARG A C 1
ATOM 611 O O . ARG A 1 86 ? -11.889 4.230 -6.245 1.00 48.16 86 ARG A O 1
ATOM 618 N N . PRO A 1 87 ? -11.093 5.415 -4.518 1.00 41.69 87 PRO A N 1
ATOM 619 C CA . PRO A 1 87 ? -12.418 5.733 -3.970 1.00 41.69 87 PRO A CA 1
ATOM 620 C C . PRO A 1 87 ? -13.143 6.872 -4.709 1.00 41.69 87 PRO A C 1
ATOM 622 O O . PRO A 1 87 ? -14.352 7.034 -4.557 1.00 41.69 87 PRO A O 1
ATOM 625 N N . TYR A 1 88 ? -12.418 7.690 -5.479 1.00 40.22 88 TYR A N 1
ATOM 626 C CA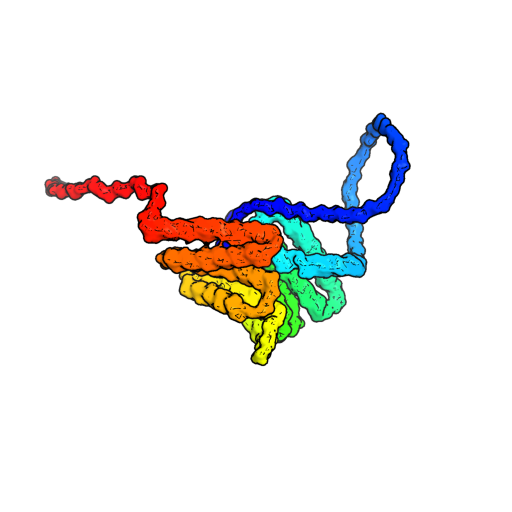 . TYR A 1 88 ? -12.913 8.949 -6.041 1.00 40.22 88 TYR A CA 1
ATOM 627 C C . TYR A 1 88 ? -13.311 8.861 -7.515 1.00 40.22 88 TYR A C 1
ATOM 629 O O . TYR A 1 88 ? -13.937 9.787 -8.018 1.00 40.22 88 TYR A O 1
ATOM 637 N N . THR A 1 89 ? -13.054 7.744 -8.203 1.00 49.47 89 THR A N 1
ATOM 638 C CA . THR A 1 89 ? -13.544 7.520 -9.580 1.00 49.47 89 THR A CA 1
ATOM 639 C C . THR A 1 89 ? -15.073 7.435 -9.684 1.00 49.47 89 THR A C 1
ATOM 641 O O . THR A 1 89 ? -15.612 7.280 -10.775 1.00 49.47 89 THR A O 1
ATOM 644 N N . GLN A 1 90 ? -15.792 7.578 -8.568 1.00 51.44 90 GLN A N 1
ATOM 645 C CA . GLN A 1 90 ? -17.247 7.710 -8.532 1.00 51.44 90 GLN A CA 1
ATOM 646 C C . GLN A 1 90 ? -17.737 9.138 -8.822 1.00 51.44 90 GLN A C 1
ATOM 648 O O . GLN A 1 90 ? -18.915 9.308 -9.136 1.00 51.44 90 GLN A O 1
ATOM 653 N N . THR A 1 91 ? -16.876 10.164 -8.740 1.00 54.84 91 THR A N 1
ATOM 654 C CA . THR A 1 91 ? -17.228 11.512 -9.211 1.00 54.84 91 THR A CA 1
ATOM 655 C C . THR A 1 91 ? -16.831 11.672 -10.684 1.00 54.84 91 THR A C 1
ATOM 657 O O . THR A 1 91 ? -15.700 11.325 -11.048 1.00 54.84 91 THR A O 1
ATOM 660 N N . PRO A 1 92 ? -17.721 12.184 -11.556 1.00 65.25 92 PRO A N 1
ATOM 661 C CA . PRO A 1 92 ? -17.460 12.268 -12.996 1.00 65.25 92 PRO A CA 1
ATOM 662 C C . PRO A 1 92 ? -16.163 13.006 -13.357 1.00 65.25 92 PRO A C 1
ATOM 664 O O . PRO A 1 92 ? -15.438 12.584 -14.253 1.00 65.25 92 PRO A O 1
ATOM 667 N N . GLU A 1 93 ? -15.828 14.076 -12.637 1.00 61.12 93 GLU A N 1
ATOM 668 C CA . GLU A 1 93 ? -14.656 14.913 -12.909 1.00 61.12 93 GLU A CA 1
ATOM 669 C C . GLU A 1 93 ? -13.341 14.197 -12.573 1.00 61.12 93 GLU A C 1
ATOM 671 O O . GLU A 1 93 ? -12.341 14.326 -13.288 1.00 61.12 93 GLU A O 1
ATOM 676 N N . ILE A 1 94 ? -13.335 13.417 -11.488 1.00 67.38 94 ILE A N 1
ATOM 677 C CA . ILE A 1 94 ? -12.159 12.646 -11.080 1.00 67.38 94 ILE A CA 1
ATOM 678 C C . ILE A 1 94 ? -12.013 11.423 -11.981 1.00 67.38 94 ILE A C 1
ATOM 680 O O . ILE A 1 94 ? -10.907 11.145 -12.437 1.00 67.38 94 ILE A O 1
ATOM 684 N N . HIS A 1 95 ? -13.119 10.751 -12.310 1.00 71.56 95 HIS A N 1
ATOM 685 C CA . HIS A 1 95 ? -13.133 9.667 -13.288 1.00 71.56 95 HIS A CA 1
ATOM 686 C C . HIS A 1 95 ? -12.527 10.105 -14.629 1.00 71.56 95 HIS A C 1
ATOM 688 O O . HIS A 1 95 ? -11.661 9.422 -15.174 1.00 71.56 95 HIS A O 1
ATOM 694 N N . GLU A 1 96 ? -12.934 11.267 -15.140 1.00 75.56 96 GLU A N 1
ATOM 695 C CA . GLU A 1 96 ? -12.420 11.811 -16.397 1.00 75.56 96 GLU A CA 1
ATOM 696 C C . GLU A 1 96 ? -10.928 12.154 -16.321 1.00 75.56 96 GLU A C 1
ATOM 698 O O . GLU A 1 96 ? -10.167 11.853 -17.240 1.00 75.56 96 GLU A O 1
ATOM 703 N N . SER A 1 97 ? -10.485 12.709 -15.193 1.00 78.94 97 SER A N 1
ATOM 704 C CA . SER A 1 97 ? -9.067 12.994 -14.959 1.00 78.94 97 SER A CA 1
ATOM 705 C C . SER A 1 97 ? -8.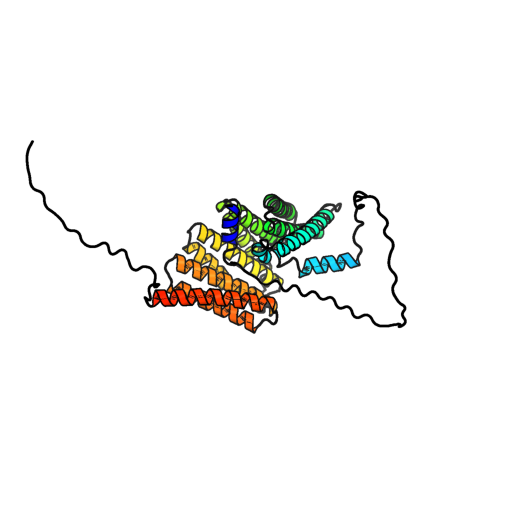225 11.713 -14.931 1.00 78.94 97 SER A C 1
ATOM 707 O O . SER A 1 97 ? -7.158 11.659 -15.541 1.00 78.94 97 SER A O 1
ATOM 709 N N . VAL A 1 98 ? -8.708 10.657 -14.264 1.00 79.38 98 VAL A N 1
ATOM 710 C CA . VAL A 1 98 ? -8.033 9.346 -14.221 1.00 79.38 98 VAL A CA 1
ATOM 711 C C . VAL A 1 98 ? -7.988 8.722 -15.614 1.00 79.38 98 VAL A C 1
ATOM 713 O O . VAL A 1 98 ? -6.951 8.196 -16.013 1.00 79.38 98 VAL A O 1
ATOM 716 N N . ARG A 1 99 ? -9.081 8.824 -16.379 1.00 86.25 99 ARG A N 1
ATOM 717 C CA . ARG A 1 99 ? -9.157 8.344 -17.762 1.00 86.25 99 ARG A CA 1
ATOM 718 C C . ARG A 1 99 ? -8.137 9.041 -18.656 1.00 86.25 99 ARG A C 1
ATOM 720 O O . ARG A 1 99 ? -7.384 8.366 -19.348 1.00 86.25 99 ARG A O 1
ATOM 727 N N . PHE A 1 100 ? -8.060 10.366 -18.580 1.00 83.44 100 PHE A N 1
ATOM 728 C CA . PHE A 1 100 ? -7.085 11.155 -19.331 1.00 83.44 100 PHE A CA 1
ATOM 729 C C . PHE A 1 100 ? -5.638 10.777 -18.982 1.00 83.44 100 PHE A C 1
ATOM 731 O O . PHE A 1 100 ? -4.811 10.574 -19.871 1.00 83.44 100 PHE A O 1
ATOM 738 N N . LEU A 1 101 ? -5.328 10.620 -17.690 1.00 84.56 101 LEU A N 1
ATOM 739 C CA . LEU A 1 101 ? -4.008 10.164 -17.247 1.00 84.56 101 LEU A CA 1
ATOM 740 C C . LEU A 1 101 ? -3.685 8.755 -17.755 1.00 84.56 101 LEU A C 1
ATOM 742 O O . LEU A 1 101 ? -2.555 8.507 -18.176 1.00 84.56 101 LEU A O 1
ATOM 746 N N . ASN A 1 102 ? -4.668 7.851 -17.747 1.00 88.25 102 ASN A N 1
ATOM 747 C CA . ASN A 1 102 ? -4.515 6.501 -18.274 1.00 88.25 102 ASN A CA 1
ATOM 748 C C . ASN A 1 102 ? -4.205 6.513 -19.773 1.00 88.25 102 ASN A C 1
ATOM 750 O O . ASN A 1 102 ? -3.258 5.860 -20.193 1.00 88.25 102 ASN A O 1
ATOM 754 N N . GLU A 1 103 ? -4.938 7.296 -20.568 1.00 89.81 103 GLU A N 1
ATOM 755 C CA . GLU A 1 103 ? -4.703 7.422 -22.013 1.00 89.81 103 GLU A CA 1
ATOM 756 C C . GLU A 1 103 ? -3.282 7.933 -22.316 1.00 89.81 103 GLU A C 1
ATOM 758 O O . GLU A 1 103 ? -2.599 7.404 -23.195 1.00 89.81 103 GLU A O 1
ATOM 763 N N . ILE A 1 104 ? -2.787 8.924 -21.567 1.00 87.94 104 ILE A N 1
ATOM 764 C CA . ILE A 1 104 ? -1.404 9.408 -21.714 1.00 87.94 104 ILE A CA 1
ATOM 765 C C . ILE A 1 104 ? -0.395 8.311 -21.354 1.00 87.94 104 ILE A C 1
ATOM 767 O O . ILE A 1 104 ? 0.575 8.098 -22.086 1.00 87.94 104 ILE A O 1
ATOM 771 N N . ALA A 1 105 ? -0.605 7.628 -20.227 1.00 88.06 105 ALA A N 1
ATOM 772 C CA . ALA A 1 105 ? 0.309 6.603 -19.739 1.00 88.06 105 ALA A CA 1
ATOM 773 C C . ALA A 1 105 ? 0.353 5.376 -20.666 1.00 88.06 105 ALA A C 1
ATOM 775 O O . ALA A 1 105 ? 1.440 4.865 -20.929 1.00 88.06 105 ALA A O 1
ATOM 776 N N . GLU A 1 106 ? -0.792 4.948 -21.208 1.00 93.06 106 GLU A N 1
ATOM 777 C CA . GLU A 1 106 ? -0.899 3.870 -22.200 1.00 93.06 106 GLU A CA 1
ATOM 778 C C . GLU A 1 106 ? -0.143 4.227 -23.485 1.00 93.06 106 GLU A C 1
ATOM 780 O O . GLU A 1 106 ? 0.734 3.474 -23.905 1.00 93.06 106 GLU A O 1
ATOM 785 N N . ASN A 1 107 ? -0.380 5.414 -24.054 1.00 90.44 107 ASN A N 1
ATOM 786 C CA . ASN A 1 107 ? 0.326 5.860 -25.261 1.00 90.44 107 ASN A CA 1
ATOM 787 C C . ASN A 1 107 ? 1.848 5.920 -25.056 1.00 90.44 107 ASN A C 1
ATOM 789 O O . ASN A 1 107 ? 2.628 5.553 -25.939 1.00 90.44 107 ASN A O 1
ATOM 793 N N . TYR A 1 108 ? 2.290 6.378 -23.882 1.00 91.56 108 TYR A N 1
ATOM 794 C CA . TYR A 1 108 ? 3.709 6.401 -23.544 1.00 91.56 108 TYR A CA 1
ATOM 795 C C . TYR A 1 108 ? 4.284 4.989 -23.382 1.00 91.56 108 TYR A C 1
ATOM 797 O O . TYR A 1 108 ? 5.370 4.705 -23.890 1.00 91.56 108 TYR A O 1
ATOM 805 N N . LEU A 1 109 ? 3.551 4.089 -22.722 1.00 93.62 109 LEU A N 1
ATOM 806 C CA . LEU A 1 109 ? 3.934 2.689 -22.568 1.00 93.62 109 LEU A CA 1
ATOM 807 C C . LEU A 1 109 ? 4.076 1.995 -23.928 1.00 93.62 109 LEU A C 1
ATOM 809 O O . LEU A 1 109 ? 5.071 1.308 -24.157 1.00 93.62 109 LEU A O 1
ATOM 813 N N . ASP A 1 110 ? 3.138 2.222 -24.844 1.00 94.00 110 ASP A N 1
ATOM 814 C CA . ASP A 1 110 ? 3.177 1.677 -26.201 1.00 94.00 110 ASP A CA 1
ATOM 815 C C . ASP A 1 110 ? 4.386 2.203 -26.983 1.00 94.00 110 ASP A C 1
ATOM 817 O O . ASP A 1 110 ? 5.108 1.429 -27.617 1.00 94.00 110 ASP A O 1
ATOM 821 N N . ALA A 1 111 ? 4.682 3.502 -26.874 1.00 93.38 111 ALA A N 1
ATOM 822 C CA . ALA A 1 111 ? 5.868 4.095 -27.487 1.00 93.38 111 ALA A CA 1
ATOM 823 C C . ALA A 1 111 ? 7.176 3.498 -26.936 1.00 93.38 111 ALA A C 1
ATOM 825 O O . ALA A 1 111 ? 8.124 3.275 -27.695 1.00 93.38 111 ALA A O 1
ATOM 826 N N . LEU A 1 112 ? 7.242 3.207 -25.632 1.00 92.00 112 LEU A N 1
ATOM 827 C CA . LEU A 1 112 ? 8.389 2.526 -25.028 1.00 92.00 112 LEU A CA 1
ATOM 828 C C . LEU A 1 112 ? 8.515 1.080 -25.525 1.00 92.00 112 LEU A C 1
ATOM 830 O O . LEU A 1 112 ? 9.614 0.658 -25.889 1.00 92.00 112 LEU A O 1
ATOM 834 N N . LYS A 1 113 ? 7.403 0.338 -25.593 1.00 94.00 113 LYS A N 1
ATOM 835 C CA . LYS A 1 113 ? 7.363 -1.051 -26.081 1.00 94.00 113 LYS A CA 1
ATOM 836 C C . LYS A 1 113 ? 7.713 -1.171 -27.567 1.00 94.00 113 LYS A C 1
ATOM 838 O O . LYS A 1 113 ? 8.259 -2.191 -27.977 1.00 94.00 113 LYS A O 1
ATOM 843 N N . ALA A 1 114 ? 7.446 -0.137 -28.364 1.00 95.06 114 ALA A N 1
ATOM 844 C CA . ALA A 1 114 ? 7.756 -0.104 -29.793 1.00 95.06 114 ALA A CA 1
ATOM 845 C C . ALA A 1 114 ? 9.254 0.091 -30.111 1.00 95.06 114 ALA A C 1
ATOM 847 O O . ALA A 1 114 ? 9.658 -0.028 -31.275 1.00 95.06 114 ALA A O 1
ATOM 848 N N . LYS A 1 115 ? 10.100 0.394 -29.115 1.00 93.38 115 LYS A N 1
ATOM 849 C CA . LYS A 1 115 ? 11.545 0.542 -29.325 1.00 93.38 115 LYS A CA 1
ATOM 850 C C . LYS A 1 115 ? 12.163 -0.772 -29.806 1.00 93.38 115 LYS A C 1
ATOM 852 O O . LYS A 1 115 ? 12.028 -1.818 -29.176 1.00 93.38 115 LYS A O 1
ATOM 857 N N . LYS A 1 116 ? 12.916 -0.706 -30.906 1.00 91.31 116 LYS A N 1
ATOM 858 C CA . LYS A 1 116 ? 13.732 -1.833 -31.377 1.00 91.31 116 LYS A CA 1
ATOM 859 C C . LYS A 1 116 ? 14.949 -1.980 -30.464 1.00 91.31 116 LYS A C 1
ATOM 861 O O . LYS A 1 116 ? 15.672 -1.007 -30.284 1.00 91.31 116 LYS A O 1
ATOM 866 N N . ASN A 1 117 ? 15.185 -3.190 -29.956 1.00 91.12 117 ASN A N 1
ATOM 867 C CA . ASN A 1 117 ? 16.290 -3.532 -29.048 1.00 91.12 117 ASN A CA 1
ATOM 868 C C . ASN A 1 117 ? 16.300 -2.681 -27.759 1.00 91.12 117 ASN A C 1
ATOM 870 O O . ASN A 1 117 ? 17.199 -1.858 -27.584 1.00 91.12 117 ASN A O 1
ATOM 874 N N . PRO A 1 118 ? 15.302 -2.844 -26.870 1.00 92.69 118 PRO A N 1
ATOM 875 C CA . PRO A 1 118 ? 15.250 -2.098 -25.616 1.00 92.69 118 PRO A CA 1
ATOM 876 C C . PRO A 1 118 ? 16.455 -2.427 -24.725 1.00 92.69 118 PRO A C 1
ATOM 878 O O . PRO A 1 118 ? 16.854 -3.586 -24.600 1.00 92.69 118 PRO A O 1
ATOM 881 N N . THR A 1 119 ? 17.026 -1.400 -24.098 1.00 94.62 119 THR A N 1
ATOM 882 C CA . THR A 1 119 ? 18.051 -1.563 -23.058 1.00 94.62 119 THR A CA 1
ATOM 883 C C . THR A 1 119 ? 17.433 -2.075 -21.752 1.00 94.62 119 THR A C 1
ATOM 885 O O . THR A 1 119 ? 16.214 -2.053 -21.583 1.00 94.62 119 THR A O 1
ATOM 888 N N . GLU A 1 120 ? 18.258 -2.498 -20.789 1.00 94.25 120 GLU A N 1
ATOM 889 C CA . GLU A 1 120 ? 17.773 -2.856 -19.445 1.00 94.25 120 GLU A CA 1
ATOM 890 C C . GLU A 1 120 ? 16.999 -1.692 -18.795 1.00 94.25 120 GLU A C 1
ATOM 892 O O . GLU A 1 120 ? 15.917 -1.889 -18.246 1.00 94.25 120 GLU A O 1
ATOM 897 N N . GLU A 1 121 ? 17.508 -0.463 -18.927 1.00 93.44 121 GLU A N 1
ATOM 898 C CA . GLU A 1 121 ? 16.853 0.746 -18.414 1.00 93.44 121 GLU A CA 1
ATOM 899 C C . GLU A 1 121 ? 15.506 1.010 -19.096 1.00 93.44 121 GLU A C 1
ATOM 901 O O . GLU A 1 121 ? 14.547 1.414 -18.435 1.00 93.44 121 GLU A O 1
ATOM 906 N N . ASP A 1 122 ? 15.398 0.734 -20.402 1.00 94.19 122 ASP A N 1
ATOM 907 C CA . ASP A 1 122 ? 14.118 0.807 -21.109 1.00 94.19 122 ASP A CA 1
ATOM 908 C C . ASP A 1 122 ? 13.123 -0.213 -20.550 1.00 94.19 122 ASP A C 1
ATOM 910 O O . ASP A 1 122 ? 11.963 0.128 -20.335 1.00 94.19 122 ASP A O 1
ATOM 914 N N . VAL A 1 123 ? 13.561 -1.446 -20.275 1.00 96.31 123 VAL A N 1
ATOM 915 C CA . VAL A 1 123 ? 12.700 -2.486 -19.690 1.00 96.31 123 VAL A CA 1
ATOM 916 C C . VAL A 1 123 ? 12.257 -2.101 -18.278 1.00 96.31 123 VAL A C 1
ATOM 918 O O . VAL A 1 123 ? 11.071 -2.219 -17.968 1.00 96.31 123 VAL A O 1
ATOM 921 N N . VAL A 1 124 ? 13.156 -1.572 -17.443 1.00 95.56 124 VAL A N 1
ATOM 922 C CA . VAL A 1 124 ? 12.824 -1.031 -16.112 1.00 95.56 124 VAL A CA 1
ATOM 923 C C . VAL A 1 124 ? 11.778 0.081 -16.222 1.00 95.56 124 VAL A C 1
ATOM 925 O O . VAL A 1 124 ? 10.793 0.083 -15.481 1.00 95.56 124 VAL A O 1
ATOM 928 N N . LEU A 1 125 ? 11.940 1.003 -17.175 1.00 93.44 125 LEU A N 1
ATOM 929 C CA . LEU A 1 125 ? 10.991 2.092 -17.390 1.00 93.44 125 LEU A CA 1
ATOM 930 C C . LEU A 1 125 ? 9.633 1.587 -17.897 1.00 93.44 125 LEU A C 1
ATOM 932 O O . LEU A 1 125 ? 8.603 2.039 -17.398 1.00 93.44 125 LEU A O 1
ATOM 936 N N . ILE A 1 126 ? 9.618 0.622 -18.825 1.00 95.62 126 ILE A N 1
ATOM 937 C CA . ILE A 1 126 ? 8.396 -0.061 -19.282 1.00 95.62 126 ILE A CA 1
ATOM 938 C C . ILE A 1 126 ? 7.676 -0.690 -18.089 1.00 95.62 126 ILE A C 1
ATOM 940 O O . ILE A 1 126 ? 6.473 -0.506 -17.947 1.00 95.62 126 ILE A O 1
ATOM 944 N N . CYS A 1 127 ? 8.399 -1.380 -17.206 1.00 97.12 127 CYS A N 1
ATOM 945 C CA . CYS A 1 127 ? 7.815 -2.018 -16.028 1.00 97.12 127 CYS A CA 1
ATOM 946 C C . CYS A 1 127 ? 7.229 -0.994 -15.048 1.00 97.12 127 CYS A C 1
ATOM 948 O O . CYS A 1 127 ? 6.124 -1.167 -14.536 1.00 97.12 127 CYS A O 1
ATOM 950 N N . ARG A 1 128 ? 7.947 0.109 -14.810 1.00 94.62 128 ARG A N 1
ATOM 951 C CA . ARG A 1 128 ? 7.498 1.184 -13.918 1.00 94.62 128 ARG A CA 1
ATOM 952 C C . ARG A 1 128 ? 6.217 1.842 -14.422 1.00 94.62 128 ARG A C 1
ATOM 954 O O . ARG A 1 128 ? 5.275 2.017 -13.652 1.00 94.62 128 ARG A O 1
ATOM 961 N N . VAL A 1 129 ? 6.179 2.193 -15.708 1.00 91.69 129 VAL A N 1
ATOM 962 C CA . VAL A 1 129 ? 4.988 2.771 -16.345 1.00 91.69 129 VAL A CA 1
ATOM 963 C C . VAL A 1 129 ? 3.867 1.734 -16.413 1.00 91.69 129 VAL A C 1
ATOM 965 O O . VAL A 1 129 ? 2.727 2.069 -16.115 1.00 91.69 129 VAL A O 1
ATOM 968 N N . GLY A 1 130 ? 4.183 0.472 -16.714 1.00 95.56 130 GLY A N 1
ATOM 969 C CA . GLY A 1 130 ? 3.235 -0.641 -16.760 1.00 95.56 130 GLY A CA 1
ATOM 970 C C . GLY A 1 130 ? 2.503 -0.865 -15.439 1.00 95.56 130 GLY A C 1
ATOM 971 O O . GLY A 1 130 ? 1.279 -0.963 -15.441 1.00 95.56 130 GLY A O 1
ATOM 972 N N . ASN A 1 131 ? 3.213 -0.835 -14.305 1.00 93.94 131 ASN A N 1
ATOM 973 C CA . ASN A 1 131 ? 2.578 -0.890 -12.984 1.00 93.94 131 ASN A CA 1
ATOM 974 C C . ASN A 1 131 ? 1.587 0.264 -12.789 1.00 93.94 131 ASN A C 1
ATOM 976 O O . ASN A 1 131 ? 0.485 0.053 -12.296 1.00 93.94 131 ASN A O 1
ATOM 980 N N . LYS A 1 132 ? 1.936 1.478 -13.231 1.00 88.75 132 LYS A N 1
ATOM 981 C CA . LYS A 1 132 ? 1.057 2.646 -13.088 1.00 88.75 132 LYS A CA 1
ATOM 982 C C . LYS A 1 132 ? -0.142 2.628 -14.021 1.00 88.75 132 LYS A C 1
ATOM 984 O O . LYS A 1 132 ? -1.231 2.996 -13.593 1.00 88.75 132 LYS A O 1
ATOM 989 N N . VAL A 1 133 ? 0.031 2.160 -15.252 1.00 92.44 133 VAL A N 1
ATOM 990 C CA . VAL A 1 133 ? -1.086 1.877 -16.161 1.00 92.44 133 VAL A CA 1
ATOM 991 C C . VAL A 1 133 ? -2.017 0.840 -15.529 1.00 92.44 133 VAL A C 1
ATOM 993 O O . VAL A 1 133 ? -3.222 1.062 -15.494 1.00 92.44 133 VAL A O 1
ATOM 996 N N . GLY A 1 134 ? -1.471 -0.223 -14.929 1.00 90.75 134 GLY A N 1
ATOM 997 C CA . GLY A 1 134 ? -2.249 -1.194 -14.157 1.00 90.75 134 GLY A CA 1
ATOM 998 C C . GLY A 1 134 ? -3.047 -0.548 -13.020 1.00 90.75 134 GLY A C 1
ATOM 999 O O . GLY A 1 134 ? -4.256 -0.762 -12.927 1.00 90.75 134 GLY A O 1
ATOM 1000 N N . ASP A 1 135 ? -2.408 0.307 -12.211 1.00 85.38 135 ASP A N 1
ATOM 1001 C CA . ASP A 1 135 ? -3.069 0.986 -11.087 1.00 85.38 135 ASP A CA 1
ATOM 1002 C C . ASP A 1 135 ? -4.216 1.904 -11.564 1.00 85.38 135 ASP A C 1
ATOM 1004 O O . ASP A 1 135 ? -5.296 1.930 -10.966 1.00 85.38 135 ASP A O 1
ATOM 1008 N N . LEU A 1 136 ? -4.006 2.644 -12.661 1.00 85.62 136 LEU A N 1
ATOM 1009 C CA . LEU A 1 136 ? -5.010 3.529 -13.264 1.00 85.62 136 LEU A CA 1
ATOM 1010 C C . LEU A 1 136 ? -6.175 2.737 -13.870 1.00 85.62 136 LEU A C 1
ATOM 1012 O O . LEU A 1 136 ? -7.337 3.068 -13.631 1.00 85.62 136 LEU A O 1
ATOM 1016 N N . GLN A 1 137 ? -5.887 1.659 -14.600 1.00 89.75 137 GLN A N 1
ATOM 1017 C CA . GLN A 1 137 ? -6.901 0.759 -15.153 1.00 89.75 137 GLN A CA 1
ATOM 1018 C C . GLN A 1 137 ? -7.730 0.106 -14.042 1.00 89.75 137 GLN A C 1
ATOM 1020 O O . GLN A 1 137 ? -8.951 0.015 -14.169 1.00 89.75 137 GLN A O 1
ATOM 1025 N N . ALA A 1 138 ? -7.102 -0.285 -12.929 1.00 81.25 138 ALA A N 1
ATOM 1026 C CA . ALA A 1 138 ? -7.802 -0.813 -11.763 1.00 81.25 138 ALA A CA 1
ATOM 1027 C C . ALA A 1 138 ? -8.744 0.237 -11.148 1.00 81.25 138 ALA A C 1
ATOM 1029 O O . ALA A 1 138 ? -9.897 -0.074 -10.846 1.00 81.25 138 ALA A O 1
ATOM 1030 N N . ALA A 1 139 ? -8.297 1.491 -11.019 1.00 79.25 139 ALA A N 1
ATOM 1031 C CA . ALA A 1 139 ? -9.128 2.594 -10.526 1.00 79.25 139 ALA A CA 1
ATOM 1032 C C . ALA A 1 139 ? -10.326 2.901 -11.449 1.00 79.25 139 ALA A C 1
ATOM 1034 O O . ALA A 1 139 ? -11.414 3.224 -10.965 1.00 79.25 139 ALA A O 1
ATOM 1035 N N . LEU A 1 140 ? -10.146 2.746 -12.765 1.00 83.56 140 LEU A N 1
ATOM 1036 C CA . LEU A 1 140 ? -11.195 2.844 -13.791 1.00 83.56 140 LEU A CA 1
ATOM 1037 C C . LEU A 1 140 ? -12.059 1.578 -13.909 1.00 83.56 140 LEU A C 1
ATOM 1039 O O . LEU A 1 140 ? -12.924 1.508 -14.778 1.00 83.56 140 LEU A O 1
ATOM 1043 N N . GLN A 1 141 ? -11.824 0.567 -13.067 1.00 81.94 141 GLN A N 1
ATOM 1044 C CA . GLN A 1 141 ? -12.506 -0.731 -13.100 1.00 81.94 141 GLN A CA 1
ATOM 1045 C C . GLN A 1 141 ? -12.343 -1.492 -14.428 1.00 81.94 141 GLN A C 1
ATOM 1047 O O . GLN A 1 141 ? -13.119 -2.393 -14.739 1.00 81.94 141 GLN A O 1
ATOM 1052 N N . ALA A 1 142 ? -11.298 -1.184 -15.198 1.00 89.31 142 ALA A N 1
ATOM 1053 C CA . ALA A 1 142 ? -10.883 -1.941 -16.373 1.00 89.31 142 ALA A CA 1
ATOM 1054 C C . ALA A 1 142 ? -10.033 -3.150 -15.939 1.00 89.31 142 ALA A C 1
ATOM 1056 O O . ALA A 1 142 ? -8.837 -3.230 -16.224 1.00 89.31 142 ALA A O 1
ATOM 1057 N N . ILE A 1 143 ? -10.657 -4.071 -15.201 1.00 85.00 143 ILE A N 1
ATOM 1058 C CA . ILE A 1 143 ? -9.992 -5.138 -14.439 1.00 85.00 143 ILE A CA 1
ATOM 1059 C C . ILE A 1 143 ? -9.116 -6.036 -15.319 1.00 85.00 143 ILE A C 1
ATOM 1061 O O . ILE A 1 143 ? -7.986 -6.348 -14.952 1.00 85.00 143 ILE A O 1
ATOM 1065 N N . GLU A 1 144 ? -9.603 -6.433 -16.493 1.00 93.50 144 GLU A N 1
ATOM 1066 C CA . GLU A 1 144 ? -8.876 -7.303 -17.422 1.00 93.50 144 GLU A CA 1
ATOM 1067 C C . GLU A 1 144 ? -7.646 -6.602 -18.004 1.00 93.50 144 GLU A C 1
ATOM 1069 O O . GLU A 1 144 ? -6.594 -7.222 -18.163 1.00 93.50 144 GLU A O 1
ATOM 1074 N N . LYS A 1 145 ? -7.758 -5.296 -18.282 1.00 95.38 145 LYS A N 1
ATOM 1075 C CA . LYS A 1 145 ? -6.617 -4.499 -18.739 1.00 95.38 145 LYS A CA 1
ATOM 1076 C C . LYS A 1 145 ? -5.578 -4.362 -17.630 1.00 95.38 145 LYS A C 1
ATOM 1078 O O . LYS A 1 145 ? -4.403 -4.613 -17.881 1.00 95.38 145 LYS A O 1
ATOM 1083 N N . ALA A 1 146 ? -6.021 -4.047 -16.411 1.00 92.19 146 ALA A N 1
ATOM 1084 C CA . ALA A 1 146 ? -5.144 -3.912 -15.253 1.00 92.19 146 ALA A CA 1
ATOM 1085 C C . ALA A 1 146 ? -4.363 -5.206 -14.989 1.00 92.19 146 ALA A C 1
ATOM 1087 O O . ALA A 1 146 ? -3.143 -5.182 -14.836 1.00 92.19 146 ALA A O 1
ATOM 1088 N N . GLU A 1 147 ? -5.048 -6.353 -15.023 1.00 94.75 147 GLU A N 1
ATOM 1089 C CA . GLU A 1 147 ? -4.409 -7.660 -14.884 1.00 94.75 147 GLU A CA 1
ATOM 1090 C C . GLU A 1 147 ? -3.374 -7.906 -15.988 1.00 94.75 147 GLU A C 1
ATOM 1092 O O . GLU A 1 147 ? -2.254 -8.325 -15.692 1.00 94.75 147 GLU A O 1
ATOM 1097 N N . SER A 1 148 ? -3.717 -7.614 -17.248 1.00 97.69 148 SER A N 1
ATOM 1098 C CA . SER A 1 148 ? -2.779 -7.744 -18.366 1.00 97.69 148 SER A CA 1
ATOM 1099 C C . SER A 1 148 ? -1.537 -6.871 -18.174 1.00 97.69 148 SER A C 1
ATOM 1101 O O . SER A 1 148 ? -0.432 -7.324 -18.468 1.00 97.69 148 SER A O 1
ATOM 1103 N N . SER A 1 149 ? -1.703 -5.645 -17.674 1.00 96.88 149 SER A N 1
ATOM 1104 C CA . SER A 1 149 ? -0.598 -4.722 -17.410 1.00 96.88 149 SER A CA 1
ATOM 1105 C C . SER A 1 149 ? 0.338 -5.267 -16.334 1.00 96.88 149 SER A C 1
ATOM 1107 O O . SER A 1 149 ? 1.544 -5.341 -16.561 1.00 96.88 149 SER A O 1
ATOM 1109 N N . TYR A 1 150 ? -0.189 -5.727 -15.196 1.00 97.06 150 TYR A N 1
ATOM 1110 C CA . TYR A 1 150 ? 0.651 -6.289 -14.135 1.00 97.06 150 TYR A CA 1
ATOM 1111 C C . TYR A 1 150 ? 1.334 -7.601 -14.546 1.00 97.06 150 TYR A C 1
ATOM 1113 O O . TYR A 1 150 ? 2.493 -7.821 -14.198 1.00 97.06 150 TYR A O 1
ATOM 1121 N N . ARG A 1 151 ? 0.664 -8.467 -15.320 1.00 97.88 151 ARG A N 1
ATOM 1122 C CA . ARG A 1 151 ? 1.283 -9.701 -15.835 1.00 97.88 151 ARG A CA 1
ATOM 1123 C C . ARG A 1 151 ? 2.421 -9.415 -16.818 1.00 97.88 151 ARG A C 1
ATOM 1125 O O . ARG A 1 151 ? 3.464 -10.047 -16.699 1.00 97.88 151 ARG A O 1
ATOM 1132 N N . ASP A 1 152 ? 2.263 -8.439 -17.715 1.00 97.88 152 ASP A N 1
ATOM 1133 C CA . ASP A 1 152 ? 3.342 -7.995 -18.617 1.00 97.88 152 ASP A CA 1
ATOM 1134 C C . ASP A 1 152 ? 4.536 -7.430 -17.828 1.00 97.88 152 ASP A C 1
ATOM 1136 O O . ASP A 1 152 ? 5.683 -7.681 -18.193 1.00 97.88 152 ASP A O 1
ATOM 1140 N N . VAL A 1 153 ? 4.301 -6.731 -16.709 1.00 98.00 153 VAL A N 1
ATOM 1141 C CA . VAL A 1 153 ? 5.389 -6.308 -15.809 1.00 98.00 153 VAL A CA 1
ATOM 1142 C C . VAL A 1 153 ? 6.115 -7.518 -15.221 1.00 98.00 153 VAL A C 1
ATOM 1144 O O . VAL A 1 153 ? 7.344 -7.571 -15.278 1.00 98.00 153 VAL A O 1
ATOM 1147 N N . LEU A 1 154 ? 5.390 -8.503 -14.683 1.00 97.62 154 LEU A N 1
ATOM 1148 C CA . LEU A 1 154 ? 6.009 -9.708 -14.122 1.00 97.62 154 LEU A CA 1
ATOM 1149 C C . LEU A 1 154 ? 6.849 -10.455 -15.165 1.00 97.62 154 LEU A C 1
ATOM 1151 O O . LEU A 1 154 ? 8.020 -10.721 -14.904 1.00 97.62 154 LEU A O 1
ATOM 1155 N N . GLU A 1 155 ? 6.310 -10.681 -16.361 1.00 97.75 155 GLU A N 1
ATOM 1156 C CA . GLU A 1 155 ? 7.024 -11.346 -17.458 1.00 97.75 155 GLU A CA 1
ATOM 1157 C C . GLU A 1 155 ? 8.297 -10.585 -17.862 1.00 97.75 155 GLU A C 1
ATOM 1159 O O . GLU A 1 155 ? 9.375 -11.162 -17.990 1.00 97.75 155 GLU A O 1
ATOM 1164 N N . ARG A 1 156 ? 8.223 -9.257 -18.005 1.00 96.75 156 ARG A N 1
ATOM 1165 C CA . ARG A 1 156 ? 9.396 -8.443 -18.366 1.00 96.75 156 ARG A CA 1
ATOM 1166 C C . ARG A 1 156 ? 10.458 -8.433 -17.284 1.00 96.75 156 ARG A C 1
ATOM 1168 O O . ARG A 1 156 ? 11.649 -8.445 -17.589 1.00 96.75 156 ARG A O 1
ATOM 1175 N N . THR A 1 157 ? 10.037 -8.398 -16.025 1.00 97.00 157 THR A N 1
ATOM 1176 C CA . THR A 1 157 ? 10.980 -8.441 -14.910 1.00 97.00 157 THR A CA 1
ATOM 1177 C C . THR A 1 157 ? 11.680 -9.789 -14.787 1.00 97.00 157 THR A C 1
ATOM 1179 O O . THR A 1 157 ? 12.764 -9.797 -14.219 1.00 97.00 157 THR A O 1
ATOM 1182 N N . ASP A 1 158 ? 11.159 -10.892 -15.342 1.00 95.38 158 ASP A N 1
ATOM 1183 C CA . ASP A 1 158 ? 11.876 -12.180 -15.378 1.00 95.38 158 ASP A CA 1
ATOM 1184 C C . ASP A 1 158 ? 13.172 -12.098 -16.212 1.00 95.38 158 ASP A C 1
ATOM 1186 O O . ASP A 1 158 ? 14.133 -12.817 -15.942 1.00 95.38 158 ASP A O 1
ATOM 1190 N N . ALA A 1 159 ? 13.233 -11.182 -17.186 1.00 92.75 159 ALA A N 1
ATOM 1191 C CA . ALA A 1 159 ? 14.421 -10.923 -18.002 1.00 92.75 159 ALA A CA 1
ATOM 1192 C C . ALA A 1 159 ? 15.411 -9.921 -17.369 1.00 92.75 159 ALA A C 1
ATOM 1194 O O . ALA A 1 159 ? 16.478 -9.676 -17.934 1.00 92.75 159 ALA A O 1
ATOM 1195 N N . LEU A 1 160 ? 15.072 -9.322 -16.221 1.00 96.19 160 LEU A N 1
ATOM 1196 C CA . LEU A 1 160 ? 15.935 -8.387 -15.494 1.00 96.19 160 LEU A CA 1
ATOM 1197 C C . LEU A 1 160 ? 16.783 -9.109 -14.427 1.00 96.19 160 LEU A C 1
ATOM 1199 O O . LEU A 1 160 ? 16.406 -10.187 -13.961 1.00 96.19 160 LEU A O 1
ATOM 1203 N N . PRO A 1 161 ? 17.903 -8.516 -13.970 1.00 96.25 161 PRO A N 1
ATOM 1204 C CA . PRO A 1 161 ? 18.680 -9.074 -12.862 1.00 96.25 161 PRO A CA 1
ATOM 1205 C C . PRO A 1 161 ? 17.860 -9.119 -11.560 1.00 96.25 161 PRO A C 1
ATOM 1207 O O . PRO A 1 161 ? 17.371 -8.087 -11.088 1.00 96.25 161 PRO A O 1
ATOM 1210 N N . GLN A 1 162 ? 17.701 -10.311 -10.976 1.00 93.25 162 GLN A N 1
ATOM 1211 C CA . GLN A 1 162 ? 16.791 -10.592 -9.846 1.00 93.25 162 GLN A CA 1
ATOM 1212 C C . GLN A 1 162 ? 17.351 -10.184 -8.472 1.00 93.25 162 GLN A C 1
ATOM 1214 O O . GLN A 1 162 ? 16.666 -10.251 -7.444 1.00 93.25 162 GLN A O 1
ATOM 1219 N N . GLU A 1 163 ? 18.623 -9.812 -8.438 1.00 93.06 163 GLU A N 1
ATOM 1220 C CA . GLU A 1 163 ? 19.355 -9.298 -7.286 1.00 93.06 163 GLU A CA 1
ATOM 1221 C C . GLU A 1 163 ? 19.340 -7.767 -7.207 1.00 93.06 163 GLU A C 1
ATOM 1223 O O . GLU A 1 163 ? 19.754 -7.203 -6.197 1.00 93.06 163 GLU A O 1
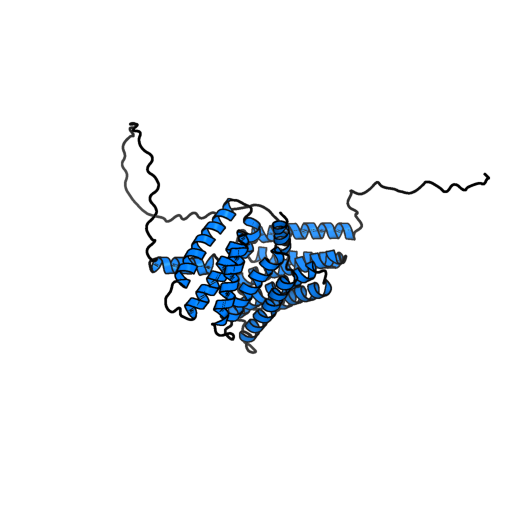ATOM 1228 N N . LYS A 1 164 ? 18.832 -7.074 -8.235 1.00 95.88 164 LYS A N 1
ATOM 1229 C CA . LYS A 1 164 ? 18.652 -5.620 -8.191 1.00 95.88 164 LYS A CA 1
ATOM 1230 C C . LYS A 1 164 ? 17.395 -5.268 -7.401 1.00 95.88 164 LYS A C 1
ATOM 1232 O O . LYS A 1 164 ? 16.300 -5.740 -7.701 1.00 95.88 164 LYS A O 1
ATOM 1237 N N . VAL A 1 165 ? 17.551 -4.361 -6.438 1.00 95.75 165 VAL A N 1
ATOM 1238 C CA . VAL A 1 165 ? 16.452 -3.826 -5.617 1.00 95.75 165 VAL A CA 1
ATOM 1239 C C . VAL A 1 165 ? 15.308 -3.295 -6.483 1.00 95.75 165 VAL A C 1
ATOM 1241 O O . VAL A 1 165 ? 14.151 -3.588 -6.204 1.00 95.75 165 VAL A O 1
ATOM 1244 N N . GLU A 1 166 ? 15.615 -2.561 -7.555 1.00 94.62 166 GLU A N 1
ATOM 1245 C CA . GLU A 1 166 ? 14.591 -2.014 -8.454 1.00 94.62 166 GLU A CA 1
ATOM 1246 C C . GLU A 1 166 ? 13.748 -3.119 -9.110 1.00 94.62 166 GLU A C 1
ATOM 1248 O O . GLU A 1 166 ? 12.523 -3.030 -9.106 1.00 94.62 166 GLU A O 1
ATOM 1253 N N . THR A 1 167 ? 14.371 -4.199 -9.598 1.00 96.56 167 THR A N 1
ATOM 1254 C CA . THR A 1 167 ? 13.654 -5.358 -10.160 1.00 96.56 167 THR A CA 1
ATOM 1255 C C . THR A 1 167 ? 12.711 -5.973 -9.131 1.00 96.56 167 THR A C 1
ATOM 1257 O O . THR A 1 167 ? 11.546 -6.239 -9.429 1.00 96.56 167 THR A O 1
ATOM 1260 N N . ILE A 1 168 ? 13.195 -6.162 -7.900 1.00 97.38 168 ILE A N 1
ATOM 1261 C CA . ILE A 1 168 ? 12.407 -6.745 -6.810 1.00 97.38 168 ILE A CA 1
ATOM 1262 C C . ILE A 1 168 ? 11.191 -5.863 -6.496 1.00 97.38 168 ILE A C 1
ATOM 1264 O O . ILE A 1 168 ? 10.075 -6.371 -6.397 1.00 97.38 168 ILE A O 1
ATOM 1268 N N . ARG A 1 169 ? 11.378 -4.541 -6.410 1.00 95.06 169 ARG A N 1
ATOM 1269 C CA . ARG A 1 169 ? 10.287 -3.591 -6.142 1.00 95.06 169 ARG A CA 1
ATOM 1270 C C . ARG A 1 169 ? 9.261 -3.537 -7.269 1.00 95.06 169 ARG A C 1
ATOM 1272 O O . ARG A 1 169 ? 8.065 -3.495 -6.995 1.00 95.06 169 ARG A O 1
ATOM 1279 N N . LEU A 1 170 ? 9.701 -3.566 -8.528 1.00 95.75 170 LEU A N 1
ATOM 1280 C CA . LEU A 1 170 ? 8.798 -3.602 -9.683 1.00 95.75 170 LEU A CA 1
ATOM 1281 C C . LEU A 1 170 ? 7.904 -4.845 -9.654 1.00 95.75 170 LEU A C 1
ATOM 1283 O O . LEU A 1 170 ? 6.693 -4.732 -9.856 1.00 95.75 170 LEU A O 1
ATOM 1287 N N . ARG A 1 171 ? 8.489 -6.006 -9.338 1.00 97.00 171 ARG A N 1
ATOM 1288 C CA . ARG A 1 171 ? 7.754 -7.263 -9.151 1.00 97.00 171 ARG A CA 1
ATOM 1289 C C . ARG A 1 171 ? 6.783 -7.185 -7.986 1.00 97.00 171 ARG A C 1
ATOM 1291 O O . ARG A 1 171 ? 5.622 -7.542 -8.149 1.00 97.00 171 ARG A O 1
ATOM 1298 N N . SER A 1 172 ? 7.245 -6.703 -6.832 1.00 95.50 172 SER A N 1
ATOM 1299 C CA . SER A 1 172 ? 6.413 -6.537 -5.636 1.00 95.50 172 SER A CA 1
ATOM 1300 C C . SER A 1 172 ? 5.195 -5.654 -5.913 1.00 95.50 172 SER A C 1
ATOM 1302 O O . SER A 1 172 ? 4.071 -6.044 -5.602 1.00 95.50 172 SER A O 1
ATOM 1304 N N . GLY A 1 173 ? 5.386 -4.525 -6.604 1.00 91.88 173 GLY A N 1
ATOM 1305 C CA . GLY A 1 173 ? 4.294 -3.649 -7.032 1.00 91.88 173 GLY A CA 1
ATOM 1306 C C . GLY A 1 173 ? 3.279 -4.345 -7.947 1.00 91.88 173 GLY A C 1
ATOM 1307 O O . GLY A 1 173 ? 2.077 -4.231 -7.716 1.00 91.88 173 GLY A O 1
ATOM 1308 N N . ALA A 1 174 ? 3.745 -5.120 -8.932 1.00 95.50 174 ALA A N 1
ATOM 1309 C CA . ALA A 1 174 ? 2.865 -5.868 -9.832 1.00 95.50 174 ALA A CA 1
ATOM 1310 C C . ALA A 1 174 ? 2.076 -6.970 -9.102 1.00 95.50 174 ALA A C 1
ATOM 1312 O O . ALA A 1 174 ? 0.871 -7.109 -9.309 1.00 95.50 174 ALA A O 1
ATOM 1313 N N . MET A 1 175 ? 2.734 -7.723 -8.210 1.00 96.31 175 MET A N 1
ATOM 1314 C CA . MET A 1 175 ? 2.087 -8.743 -7.373 1.00 96.31 175 MET A CA 1
ATOM 1315 C C . MET A 1 175 ? 1.036 -8.120 -6.450 1.00 96.31 175 MET A C 1
ATOM 1317 O O . MET A 1 175 ? -0.062 -8.653 -6.324 1.00 96.31 175 MET A O 1
ATOM 1321 N N . ARG A 1 176 ? 1.318 -6.948 -5.869 1.00 91.81 176 ARG A N 1
ATOM 1322 C CA . ARG A 1 176 ? 0.360 -6.210 -5.035 1.00 91.81 176 ARG A CA 1
ATOM 1323 C C . ARG A 1 176 ? -0.874 -5.811 -5.839 1.00 91.81 176 ARG A C 1
ATOM 1325 O O . ARG A 1 176 ? -1.996 -6.046 -5.393 1.00 91.81 176 ARG A O 1
ATOM 1332 N N . GLY A 1 177 ? -0.666 -5.254 -7.032 1.00 86.94 177 GLY A N 1
ATOM 1333 C CA . GLY A 1 177 ? -1.737 -4.910 -7.965 1.00 86.94 177 GLY A CA 1
ATOM 1334 C C . GLY A 1 177 ? -2.605 -6.119 -8.317 1.00 86.94 177 GLY A C 1
ATOM 1335 O O . GLY A 1 177 ? -3.825 -6.078 -8.152 1.00 86.94 177 GLY A O 1
ATOM 1336 N N . LEU A 1 178 ? -1.982 -7.236 -8.708 1.00 92.12 178 LEU A N 1
ATOM 1337 C CA . LEU A 1 178 ? -2.685 -8.494 -8.979 1.00 92.12 178 LEU A CA 1
ATOM 1338 C C . LEU A 1 178 ? -3.433 -9.026 -7.760 1.00 92.12 178 LEU A C 1
ATOM 1340 O O . LEU A 1 178 ? -4.573 -9.453 -7.909 1.00 92.12 178 LEU A O 1
ATOM 1344 N N . GLY A 1 179 ? -2.839 -8.966 -6.569 1.00 85.50 179 GLY A N 1
ATOM 1345 C CA . GLY A 1 179 ? -3.484 -9.380 -5.326 1.00 85.50 179 GLY A CA 1
ATOM 1346 C C . GLY A 1 179 ? -4.806 -8.648 -5.102 1.00 85.50 179 GLY A C 1
ATOM 1347 O O . GLY A 1 179 ? -5.831 -9.286 -4.853 1.00 85.50 179 GLY A O 1
ATOM 1348 N N . VAL A 1 180 ? -4.819 -7.324 -5.286 1.00 83.00 180 VAL A N 1
ATOM 1349 C CA . VAL A 1 180 ? -6.041 -6.508 -5.178 1.00 83.00 180 VAL A CA 1
ATOM 1350 C C . VAL A 1 180 ? -7.087 -6.925 -6.219 1.00 83.00 180 VAL A C 1
ATOM 1352 O O . VAL A 1 180 ? -8.263 -7.083 -5.882 1.00 83.00 180 VAL A O 1
ATOM 1355 N N . LEU A 1 181 ? -6.683 -7.131 -7.478 1.00 84.62 181 LEU A N 1
ATOM 1356 C CA . LEU A 1 181 ? -7.604 -7.545 -8.544 1.00 84.62 181 LEU A CA 1
ATOM 1357 C C . LEU A 1 181 ? -8.184 -8.944 -8.303 1.00 84.62 181 LEU A C 1
ATOM 1359 O O . LEU A 1 181 ? -9.377 -9.156 -8.514 1.00 84.62 181 LEU A O 1
ATOM 1363 N N . LEU A 1 182 ? -7.358 -9.890 -7.855 1.00 84.12 182 LEU A N 1
ATOM 1364 C CA . LEU A 1 182 ? -7.765 -11.264 -7.567 1.00 84.12 182 LEU A CA 1
ATOM 1365 C C . LEU A 1 182 ? -8.800 -11.305 -6.445 1.00 84.12 182 LEU A C 1
ATOM 1367 O O . LEU A 1 182 ? -9.823 -11.967 -6.593 1.00 84.12 182 LEU A O 1
ATOM 1371 N N . PHE A 1 183 ? -8.619 -10.510 -5.389 1.00 78.31 183 PHE A N 1
ATOM 1372 C CA . PHE A 1 183 ? -9.642 -10.395 -4.353 1.00 78.31 183 PHE A CA 1
ATOM 1373 C C . PHE A 1 183 ? -10.956 -9.826 -4.891 1.00 78.31 183 PHE A C 1
ATOM 1375 O O . PHE A 1 183 ? -12.035 -10.332 -4.582 1.00 78.31 183 PHE A O 1
ATOM 1382 N N . ALA A 1 184 ? -10.891 -8.789 -5.729 1.00 77.44 184 ALA A N 1
ATOM 1383 C CA . ALA A 1 184 ? -12.092 -8.235 -6.345 1.00 77.44 184 ALA A CA 1
ATOM 1384 C C . ALA A 1 184 ? -12.832 -9.256 -7.231 1.00 77.44 184 ALA A C 1
ATOM 1386 O O . ALA A 1 184 ? -14.057 -9.184 -7.364 1.00 77.44 184 ALA A O 1
ATOM 1387 N N . LYS A 1 185 ? -12.100 -10.229 -7.786 1.00 81.94 185 LYS A N 1
ATOM 1388 C CA . LYS A 1 185 ? -12.615 -11.387 -8.530 1.00 81.94 185 LYS A CA 1
ATOM 1389 C C . LYS A 1 185 ? -13.041 -12.571 -7.652 1.00 81.94 185 LYS A C 1
ATOM 1391 O O . LYS A 1 185 ? -13.395 -13.606 -8.205 1.00 81.94 185 LYS A O 1
ATOM 1396 N N . ASP A 1 186 ? -13.070 -12.414 -6.328 1.00 79.94 186 ASP A N 1
ATOM 1397 C CA . ASP A 1 186 ? -13.372 -13.471 -5.345 1.00 79.94 186 ASP A CA 1
ATOM 1398 C C . ASP A 1 186 ? -12.305 -14.559 -5.181 1.00 79.94 186 ASP A C 1
ATOM 1400 O O . ASP A 1 186 ? -12.565 -15.597 -4.578 1.00 79.94 186 ASP A O 1
ATOM 1404 N N . ASP A 1 187 ? -11.097 -14.346 -5.697 1.00 85.38 187 ASP A N 1
ATOM 1405 C CA . ASP A 1 187 ? -9.983 -15.268 -5.501 1.00 85.38 187 ASP A CA 1
ATOM 1406 C C . ASP A 1 187 ? -9.115 -14.813 -4.322 1.00 85.38 187 ASP A C 1
ATOM 1408 O O . ASP A 1 187 ? -7.971 -14.371 -4.465 1.00 85.38 187 ASP A O 1
ATOM 1412 N N . SER A 1 188 ? -9.691 -14.891 -3.120 1.00 82.12 188 SER A N 1
ATOM 1413 C CA . SER A 1 188 ? -9.021 -14.503 -1.871 1.00 82.12 188 SER A CA 1
ATOM 1414 C C . SER A 1 188 ? -7.761 -15.328 -1.600 1.00 82.12 188 SER A C 1
ATOM 1416 O O . SER A 1 188 ? -6.810 -14.821 -1.008 1.00 82.12 188 SER A O 1
ATOM 1418 N N . LYS A 1 189 ? -7.721 -16.586 -2.059 1.00 90.94 189 LYS A N 1
ATOM 1419 C CA . LYS A 1 189 ? -6.554 -17.455 -1.891 1.00 90.94 189 LYS A CA 1
ATOM 1420 C C . LYS A 1 189 ? -5.384 -16.959 -2.738 1.00 90.94 189 LYS A C 1
ATOM 1422 O O . LYS A 1 189 ? -4.313 -16.706 -2.189 1.00 90.94 189 LYS A O 1
ATOM 1427 N N . ALA A 1 190 ? -5.588 -16.775 -4.044 1.00 91.12 190 ALA A N 1
ATOM 1428 C CA . ALA A 1 190 ? -4.532 -16.268 -4.915 1.00 91.12 190 ALA A CA 1
ATOM 1429 C C . ALA A 1 190 ? -4.138 -14.832 -4.534 1.00 91.12 190 ALA A C 1
ATOM 1431 O O . ALA A 1 190 ? -2.972 -14.452 -4.644 1.00 91.12 190 ALA A O 1
ATOM 1432 N N . SER A 1 191 ? -5.092 -14.039 -4.040 1.00 84.44 191 SER A N 1
ATOM 1433 C CA . SER A 1 191 ? -4.834 -12.710 -3.490 1.00 84.44 191 SER A CA 1
ATOM 1434 C C . SER A 1 191 ? -3.855 -12.747 -2.309 1.00 84.44 191 SER A C 1
ATOM 1436 O O . SER A 1 191 ? -2.813 -12.089 -2.349 1.00 84.44 191 SER A O 1
ATOM 1438 N N . LEU A 1 192 ? -4.130 -13.581 -1.300 1.00 86.19 192 LEU A N 1
ATOM 1439 C CA . LEU A 1 192 ? -3.258 -13.768 -0.138 1.00 86.19 192 LEU A CA 1
ATOM 1440 C C . LEU A 1 192 ? -1.871 -14.298 -0.533 1.00 86.19 192 LEU A C 1
ATOM 1442 O O . LEU A 1 192 ? -0.864 -13.833 0.003 1.00 86.19 192 LEU A O 1
ATOM 1446 N N . GLU A 1 193 ? -1.800 -15.239 -1.479 1.00 96.12 193 GLU A N 1
ATOM 1447 C CA . GLU A 1 193 ? -0.530 -15.749 -2.016 1.00 96.12 193 GLU A CA 1
ATOM 1448 C C . GLU A 1 193 ? 0.310 -14.627 -2.648 1.00 96.12 193 GLU A C 1
ATOM 1450 O O . GLU A 1 193 ? 1.504 -14.522 -2.362 1.00 96.12 193 GLU A O 1
ATOM 1455 N N . ASN A 1 194 ? -0.312 -13.736 -3.430 1.00 90.94 194 ASN A N 1
ATOM 1456 C CA . ASN A 1 194 ? 0.374 -12.583 -4.019 1.00 90.94 194 ASN A CA 1
ATOM 1457 C C . ASN A 1 194 ? 0.891 -11.609 -2.951 1.00 90.94 194 ASN A C 1
ATOM 1459 O O . ASN A 1 194 ? 2.044 -11.190 -3.021 1.00 90.94 194 ASN A O 1
ATOM 1463 N N . PHE A 1 195 ? 0.092 -11.275 -1.933 1.00 90.12 195 PHE A N 1
ATOM 1464 C CA . PHE A 1 195 ? 0.553 -10.366 -0.877 1.00 90.12 195 PHE A CA 1
ATOM 1465 C C . PHE A 1 195 ? 1.663 -10.966 -0.012 1.00 90.12 195 PHE A C 1
ATOM 1467 O O . PHE A 1 195 ? 2.589 -10.249 0.369 1.00 90.12 195 PHE A O 1
ATOM 1474 N N . ARG A 1 196 ? 1.635 -12.278 0.254 1.00 96.44 196 ARG A N 1
ATOM 1475 C CA . ARG A 1 196 ? 2.755 -12.969 0.915 1.00 96.44 196 ARG A CA 1
ATOM 1476 C C . ARG A 1 196 ? 4.025 -12.902 0.063 1.00 96.44 196 ARG A C 1
ATOM 1478 O O . ARG A 1 196 ? 5.085 -12.573 0.590 1.00 96.44 196 ARG A O 1
ATOM 1485 N N . ALA A 1 197 ? 3.910 -13.088 -1.253 1.00 95.88 197 ALA A N 1
ATOM 1486 C CA . ALA A 1 197 ? 5.039 -12.919 -2.166 1.00 95.88 197 ALA A CA 1
ATOM 1487 C C . ALA A 1 197 ? 5.581 -11.472 -2.184 1.00 95.88 197 ALA A C 1
ATOM 1489 O O . ALA A 1 197 ? 6.795 -11.281 -2.274 1.00 95.88 197 ALA A O 1
ATOM 1490 N N . CYS A 1 198 ? 4.723 -10.451 -2.036 1.00 93.69 198 CYS A N 1
ATOM 1491 C CA . CYS A 1 198 ? 5.162 -9.063 -1.838 1.00 93.69 198 CYS A CA 1
ATOM 1492 C C . CYS A 1 198 ? 5.975 -8.895 -0.549 1.00 93.69 198 CYS A C 1
ATOM 1494 O O . CYS A 1 198 ? 7.034 -8.277 -0.584 1.00 93.69 198 CYS A O 1
ATOM 1496 N N . VAL A 1 199 ? 5.524 -9.467 0.577 1.00 95.94 199 VAL A N 1
ATOM 1497 C CA . VAL A 1 199 ? 6.265 -9.417 1.852 1.00 95.94 199 VAL A CA 1
ATOM 1498 C C . VAL A 1 199 ? 7.661 -10.026 1.699 1.00 95.94 199 VAL A C 1
ATOM 1500 O O . VAL A 1 199 ? 8.643 -9.429 2.147 1.00 95.94 199 VAL A O 1
ATOM 1503 N N . ASP A 1 200 ? 7.767 -11.181 1.042 1.00 96.94 200 ASP A N 1
ATOM 1504 C CA . ASP A 1 200 ? 9.051 -11.848 0.809 1.00 96.94 200 ASP A CA 1
ATOM 1505 C C . ASP A 1 200 ? 9.971 -11.018 -0.099 1.00 96.94 200 ASP A C 1
ATOM 1507 O O . ASP A 1 200 ? 11.162 -10.851 0.190 1.00 96.94 200 ASP A O 1
ATOM 1511 N N . ALA A 1 201 ? 9.418 -10.448 -1.174 1.00 95.94 201 ALA A N 1
ATOM 1512 C CA . ALA A 1 201 ? 10.141 -9.578 -2.093 1.00 95.94 201 ALA A CA 1
ATOM 1513 C C . ALA A 1 201 ? 10.638 -8.300 -1.398 1.00 95.94 201 ALA A C 1
ATOM 1515 O O . ALA A 1 201 ? 11.832 -7.998 -1.444 1.00 95.94 201 ALA A O 1
ATOM 1516 N N . ASP A 1 202 ? 9.763 -7.577 -0.703 1.00 95.38 202 ASP A N 1
ATOM 1517 C CA . ASP A 1 202 ? 10.110 -6.323 -0.032 1.00 95.38 202 ASP A CA 1
ATOM 1518 C C . ASP A 1 202 ? 11.126 -6.558 1.094 1.00 95.38 202 ASP A C 1
ATOM 1520 O O . ASP A 1 202 ? 12.068 -5.780 1.246 1.00 95.38 202 ASP A O 1
ATOM 1524 N N . ARG A 1 203 ? 11.023 -7.677 1.826 1.00 96.06 203 ARG A N 1
ATOM 1525 C CA . ARG A 1 203 ? 12.037 -8.077 2.812 1.00 96.06 203 ARG A CA 1
ATOM 1526 C C . ARG A 1 203 ? 13.391 -8.324 2.154 1.00 96.06 203 ARG A C 1
ATOM 1528 O O . ARG A 1 203 ? 14.402 -7.830 2.646 1.00 96.06 203 ARG A O 1
ATOM 1535 N N . LYS A 1 204 ? 13.429 -9.050 1.032 1.00 95.88 204 LYS A N 1
ATOM 1536 C CA . LYS A 1 204 ? 14.670 -9.278 0.275 1.00 95.88 204 LYS A CA 1
ATOM 1537 C C . LYS A 1 204 ? 15.283 -7.955 -0.193 1.00 95.88 204 LYS A C 1
ATOM 1539 O O . LYS A 1 204 ? 16.484 -7.755 -0.036 1.00 95.88 204 LYS A O 1
ATOM 1544 N N . ALA A 1 205 ? 14.473 -7.048 -0.741 1.00 96.19 205 ALA A N 1
ATOM 1545 C CA . ALA A 1 205 ? 14.923 -5.720 -1.154 1.00 96.19 205 ALA A CA 1
ATOM 1546 C C . ALA A 1 205 ? 15.476 -4.910 0.028 1.00 96.19 205 ALA A C 1
ATOM 1548 O O . ALA A 1 205 ? 16.485 -4.221 -0.117 1.00 96.19 205 ALA A O 1
ATOM 1549 N N . LEU A 1 206 ? 14.847 -5.019 1.198 1.00 94.69 206 LEU A N 1
ATOM 1550 C CA . LEU A 1 206 ? 15.276 -4.320 2.401 1.00 94.69 206 LEU A CA 1
ATOM 1551 C C . LEU A 1 206 ? 16.622 -4.839 2.916 1.00 94.69 206 LEU A C 1
ATOM 1553 O O . LEU A 1 206 ? 17.473 -4.034 3.282 1.00 94.69 206 LEU A O 1
ATOM 1557 N N . GLU A 1 207 ? 16.842 -6.157 2.909 1.00 94.56 207 GLU A N 1
ATOM 1558 C CA . GLU A 1 207 ? 18.126 -6.753 3.309 1.00 94.56 207 GLU A CA 1
ATOM 1559 C C . GLU A 1 207 ? 19.275 -6.308 2.393 1.00 94.56 207 GLU A C 1
ATOM 1561 O O . GLU A 1 207 ? 20.370 -6.030 2.873 1.00 94.56 207 GLU A O 1
ATOM 1566 N N . LEU A 1 208 ? 19.021 -6.150 1.089 1.00 95.06 208 LEU A N 1
ATOM 1567 C CA . LEU A 1 208 ? 20.010 -5.620 0.139 1.00 95.06 208 LEU A CA 1
ATOM 1568 C C . LEU A 1 208 ? 20.353 -4.141 0.376 1.00 95.06 208 LEU A C 1
ATOM 1570 O O . LEU A 1 208 ? 21.420 -3.686 -0.026 1.00 95.06 208 LEU A O 1
ATOM 1574 N N . LEU A 1 209 ? 19.444 -3.388 0.998 1.00 94.38 209 LEU A N 1
ATOM 1575 C CA . LEU A 1 209 ? 19.612 -1.969 1.320 1.00 94.38 209 LEU A CA 1
ATOM 1576 C C . LEU A 1 209 ? 19.988 -1.723 2.781 1.00 94.38 209 LEU A C 1
ATOM 1578 O O . LEU A 1 209 ? 20.061 -0.564 3.201 1.00 94.38 209 LEU A O 1
ATOM 1582 N N . LYS A 1 210 ? 20.146 -2.785 3.574 1.00 92.06 210 LYS A N 1
ATOM 1583 C CA . LYS A 1 210 ? 20.369 -2.675 5.008 1.00 92.06 210 LYS A CA 1
ATOM 1584 C C . LYS A 1 210 ? 21.639 -1.855 5.256 1.00 92.06 210 LYS A C 1
ATOM 1586 O O . LYS A 1 210 ? 22.693 -2.229 4.741 1.00 92.06 210 LYS A O 1
ATOM 1591 N N . PRO A 1 211 ? 21.552 -0.749 6.017 1.00 89.19 211 PRO A N 1
ATOM 1592 C CA . PRO A 1 211 ? 22.724 0.069 6.293 1.00 89.19 211 PRO A CA 1
ATOM 1593 C C . PRO A 1 211 ? 23.753 -0.752 7.071 1.00 89.19 211 PRO A C 1
ATOM 1595 O O . PRO A 1 211 ? 23.380 -1.573 7.920 1.00 89.19 211 PRO A O 1
ATOM 1598 N N . ALA A 1 212 ? 25.040 -0.526 6.798 1.00 89.12 212 ALA A N 1
ATOM 1599 C CA . ALA A 1 212 ? 26.084 -1.095 7.637 1.00 89.12 212 ALA A CA 1
ATOM 1600 C C . ALA A 1 212 ? 26.001 -0.509 9.057 1.00 89.12 212 ALA A C 1
ATOM 1602 O O . ALA A 1 212 ? 25.343 0.505 9.311 1.00 89.12 212 ALA A O 1
ATOM 1603 N N . GLU A 1 213 ? 26.658 -1.159 10.014 1.00 87.94 213 GLU A N 1
ATOM 1604 C CA . GLU A 1 213 ? 26.656 -0.678 11.392 1.00 87.94 213 GLU A CA 1
ATOM 1605 C C . GLU A 1 213 ? 27.227 0.749 11.472 1.00 87.94 21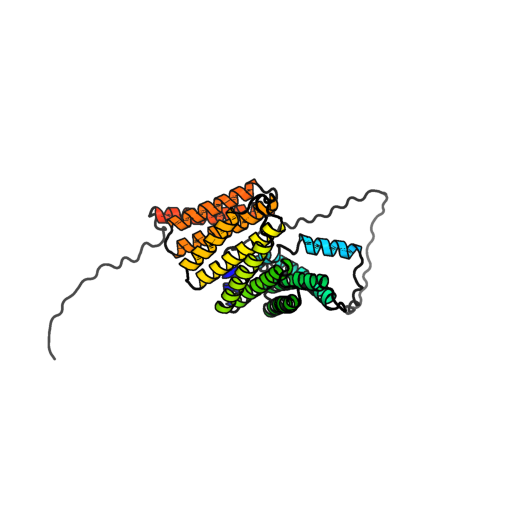3 GLU A C 1
ATOM 1607 O O . GLU A 1 213 ? 28.331 1.023 11.007 1.00 87.94 213 GLU A O 1
ATOM 1612 N N . GLY A 1 214 ? 26.445 1.669 12.043 1.00 82.88 214 GLY A N 1
ATOM 1613 C CA . GLY A 1 214 ? 26.796 3.089 12.137 1.00 82.88 214 GLY A CA 1
ATOM 1614 C C . GLY A 1 214 ? 26.417 3.942 10.920 1.00 82.88 214 GLY A C 1
ATOM 1615 O O . GLY A 1 214 ? 26.534 5.165 10.995 1.00 82.88 214 GLY A O 1
ATOM 1616 N N . GLU A 1 215 ? 25.918 3.350 9.832 1.00 88.31 215 GLU A N 1
ATOM 1617 C CA . GLU A 1 215 ? 25.428 4.100 8.673 1.00 88.31 215 GLU A CA 1
ATOM 1618 C C . GLU A 1 215 ? 23.980 4.573 8.847 1.00 88.31 215 GLU A C 1
ATOM 1620 O O . GLU A 1 215 ? 23.153 3.965 9.534 1.00 88.31 215 GLU A O 1
ATOM 1625 N N . GLN A 1 216 ? 23.658 5.692 8.197 1.00 87.12 216 GLN A N 1
ATOM 1626 C CA . GLN A 1 216 ? 22.292 6.200 8.144 1.00 87.12 216 GLN A CA 1
ATOM 1627 C C . GLN A 1 216 ? 21.461 5.420 7.122 1.00 87.12 216 GLN A C 1
ATOM 1629 O O . GLN A 1 216 ? 21.949 5.016 6.068 1.00 87.12 216 GLN A O 1
ATOM 1634 N N . GLN A 1 217 ? 20.172 5.259 7.416 1.00 88.50 217 GLN A N 1
ATOM 1635 C CA . GLN A 1 217 ? 19.208 4.704 6.469 1.00 88.50 217 GLN A CA 1
ATOM 1636 C C . GLN A 1 217 ? 19.114 5.596 5.224 1.00 88.50 217 GLN A C 1
ATOM 1638 O O . GLN A 1 217 ? 18.951 6.812 5.332 1.00 88.50 217 GLN A O 1
ATOM 1643 N N . SER A 1 218 ? 19.214 4.984 4.044 1.00 89.88 218 SER A N 1
ATOM 1644 C CA . SER A 1 218 ? 19.108 5.695 2.769 1.00 89.88 218 SER A CA 1
ATOM 1645 C C . SER A 1 218 ? 17.644 5.978 2.393 1.00 89.88 218 SER A C 1
ATOM 1647 O O . SER A 1 218 ? 16.747 5.243 2.813 1.00 89.88 218 SER A O 1
ATOM 1649 N N . PRO A 1 219 ? 17.370 6.962 1.516 1.00 88.50 219 PRO A N 1
ATOM 1650 C CA . PRO A 1 219 ? 16.018 7.178 0.991 1.00 88.50 219 PRO A CA 1
ATOM 1651 C C . PRO A 1 219 ? 15.432 5.942 0.290 1.00 88.50 219 PRO A C 1
ATOM 1653 O O . PRO A 1 219 ? 14.233 5.684 0.372 1.00 88.50 219 PRO A O 1
ATOM 1656 N N . ALA A 1 220 ? 16.275 5.137 -0.370 1.00 90.38 220 ALA A N 1
ATOM 1657 C CA . ALA A 1 220 ? 15.851 3.875 -0.972 1.00 90.38 220 ALA A CA 1
ATOM 1658 C C . ALA A 1 220 ? 15.414 2.861 0.096 1.00 90.38 220 ALA A C 1
ATOM 1660 O O . ALA A 1 220 ? 14.405 2.181 -0.088 1.00 90.38 220 ALA A O 1
ATOM 1661 N N . TYR A 1 221 ? 16.134 2.797 1.223 1.00 92.06 221 TYR A N 1
ATOM 1662 C CA . TYR A 1 221 ? 15.761 1.960 2.363 1.00 92.06 221 TYR A CA 1
ATOM 1663 C C . TYR A 1 221 ? 14.401 2.385 2.920 1.00 92.06 221 TYR A C 1
ATOM 1665 O O . TYR A 1 221 ? 13.525 1.545 3.097 1.00 92.06 221 TYR A O 1
ATOM 1673 N N . HIS A 1 222 ? 14.176 3.689 3.120 1.00 89.56 222 HIS A N 1
ATOM 1674 C CA . HIS A 1 222 ? 12.877 4.207 3.570 1.00 89.56 222 HIS A CA 1
ATOM 1675 C C . HIS A 1 222 ? 11.749 3.910 2.578 1.00 89.56 222 HIS A C 1
ATOM 1677 O O . HIS A 1 222 ? 10.635 3.598 2.993 1.00 89.56 222 HIS A O 1
ATOM 1683 N N . ALA A 1 223 ? 12.015 3.984 1.272 1.00 88.50 223 ALA A N 1
ATOM 1684 C CA . ALA A 1 223 ? 11.027 3.661 0.247 1.00 88.50 223 ALA A CA 1
ATOM 1685 C C . ALA A 1 223 ? 10.611 2.180 0.295 1.00 88.50 223 ALA A C 1
ATOM 1687 O O . ALA A 1 223 ? 9.419 1.896 0.377 1.00 88.50 223 ALA A O 1
ATOM 1688 N N . VAL A 1 224 ? 11.577 1.254 0.325 1.00 91.44 224 VAL A N 1
ATOM 1689 C CA . VAL A 1 224 ? 11.302 -0.189 0.462 1.00 91.44 224 VAL A CA 1
ATOM 1690 C C . VAL A 1 224 ? 10.650 -0.506 1.801 1.00 91.44 224 VAL A C 1
ATOM 1692 O O . VAL A 1 224 ? 9.774 -1.360 1.882 1.00 91.44 224 VAL A O 1
ATOM 1695 N N . ALA A 1 225 ? 11.035 0.201 2.858 1.00 90.25 225 ALA A N 1
ATOM 1696 C CA . ALA A 1 225 ? 10.426 0.006 4.155 1.00 90.25 225 ALA A CA 1
ATOM 1697 C C . ALA A 1 225 ? 8.928 0.363 4.148 1.00 90.25 225 ALA A C 1
ATOM 1699 O O . ALA A 1 225 ? 8.101 -0.391 4.661 1.00 90.25 225 ALA A O 1
ATOM 1700 N N . LYS A 1 226 ? 8.561 1.481 3.511 1.00 87.69 226 LYS A N 1
ATOM 1701 C CA . LYS A 1 226 ? 7.152 1.847 3.309 1.00 87.69 226 LYS A CA 1
ATOM 1702 C C . LYS A 1 226 ? 6.408 0.794 2.474 1.00 87.69 226 LYS A C 1
ATOM 1704 O O . LYS A 1 226 ? 5.280 0.461 2.822 1.00 87.69 226 LYS A O 1
ATOM 1709 N N . ASP A 1 227 ? 7.043 0.244 1.435 1.00 89.25 227 ASP A N 1
ATOM 1710 C CA . ASP A 1 227 ? 6.472 -0.848 0.630 1.00 89.25 227 ASP A CA 1
ATOM 1711 C C . ASP A 1 227 ? 6.211 -2.108 1.481 1.00 89.25 227 ASP A C 1
ATOM 1713 O O . ASP A 1 227 ? 5.113 -2.664 1.435 1.00 89.25 227 ASP A O 1
ATOM 1717 N N . LEU A 1 228 ? 7.170 -2.508 2.326 1.00 92.38 228 LEU A N 1
ATOM 1718 C CA . LEU A 1 228 ? 7.039 -3.671 3.211 1.00 92.38 228 LEU A CA 1
ATOM 1719 C C . LEU A 1 228 ? 5.903 -3.502 4.231 1.00 92.38 228 LEU A C 1
ATOM 1721 O O . LEU A 1 228 ? 5.187 -4.462 4.520 1.00 92.38 228 LEU A O 1
ATOM 1725 N N . MET A 1 229 ? 5.717 -2.293 4.769 1.00 91.44 229 MET A N 1
ATOM 1726 C CA . MET A 1 229 ? 4.585 -2.002 5.653 1.00 91.44 229 MET A CA 1
ATOM 1727 C C . MET A 1 229 ? 3.241 -2.224 4.961 1.00 91.44 229 MET A C 1
ATOM 1729 O O . MET A 1 229 ? 2.358 -2.857 5.540 1.00 91.44 229 MET A O 1
ATOM 1733 N N . ASP A 1 230 ? 3.089 -1.726 3.730 1.00 85.88 230 ASP A N 1
ATOM 1734 C CA . ASP A 1 230 ? 1.865 -1.924 2.952 1.00 85.88 230 ASP A CA 1
ATOM 1735 C C . ASP A 1 230 ? 1.639 -3.413 2.671 1.00 85.88 230 ASP A C 1
ATOM 1737 O O . ASP A 1 230 ? 0.516 -3.904 2.771 1.00 85.88 230 ASP A O 1
ATOM 1741 N N . SER A 1 231 ? 2.706 -4.154 2.367 1.00 89.88 231 SER A N 1
ATOM 1742 C CA . SER A 1 231 ? 2.643 -5.595 2.125 1.00 89.88 231 SER A CA 1
ATOM 1743 C C . SER A 1 231 ? 2.173 -6.367 3.365 1.00 89.88 231 SER A C 1
ATOM 1745 O O . SER A 1 231 ? 1.266 -7.190 3.248 1.00 89.88 231 SER A O 1
ATOM 1747 N N . TYR A 1 232 ? 2.687 -6.059 4.563 1.00 94.88 232 TYR A N 1
ATOM 1748 C CA . TYR A 1 232 ? 2.173 -6.649 5.807 1.00 94.88 232 TYR A CA 1
ATOM 1749 C C . TYR A 1 232 ? 0.704 -6.307 6.052 1.00 94.88 232 TYR A C 1
ATOM 1751 O O . TYR A 1 232 ? -0.081 -7.196 6.380 1.00 94.88 232 TYR A O 1
ATOM 1759 N N . LYS A 1 233 ? 0.321 -5.040 5.858 1.00 89.44 233 LYS A N 1
ATOM 1760 C CA . LYS A 1 233 ? -1.068 -4.599 6.015 1.00 89.44 233 LYS A CA 1
ATOM 1761 C C . LYS A 1 233 ? -2.002 -5.352 5.062 1.00 89.44 233 LYS A C 1
ATOM 1763 O O . LYS A 1 233 ? -3.034 -5.834 5.500 1.00 89.44 233 LYS A O 1
ATOM 1768 N N . ASN A 1 234 ? -1.631 -5.518 3.794 1.00 87.38 234 ASN A N 1
ATOM 1769 C CA . ASN A 1 234 ? -2.465 -6.233 2.823 1.00 87.38 234 ASN A CA 1
ATOM 1770 C C . ASN A 1 234 ? -2.640 -7.717 3.184 1.00 87.38 234 ASN A C 1
ATOM 1772 O O . ASN A 1 234 ? -3.729 -8.264 3.019 1.00 87.38 234 ASN A O 1
ATOM 1776 N N . VAL A 1 235 ? -1.591 -8.372 3.702 1.00 92.56 235 VAL A N 1
ATOM 1777 C CA . VAL A 1 235 ? -1.718 -9.735 4.243 1.00 92.56 235 VAL A CA 1
ATOM 1778 C C . VAL A 1 235 ? -2.674 -9.738 5.437 1.00 92.56 235 VAL A C 1
ATOM 1780 O O . VAL A 1 235 ? -3.562 -10.582 5.488 1.00 92.56 235 VAL A O 1
ATOM 1783 N N . ALA A 1 236 ? -2.538 -8.787 6.364 1.00 89.88 236 ALA A N 1
ATOM 1784 C CA . ALA A 1 236 ? -3.428 -8.663 7.514 1.00 89.88 236 ALA A CA 1
ATOM 1785 C C . ALA A 1 236 ? -4.894 -8.461 7.091 1.00 89.88 236 ALA A C 1
ATOM 1787 O O . ALA A 1 236 ? -5.754 -9.207 7.547 1.00 89.88 236 ALA A O 1
ATOM 1788 N N . ASP A 1 237 ? -5.170 -7.538 6.163 1.00 85.50 237 ASP A N 1
ATOM 1789 C CA . ASP A 1 237 ? -6.507 -7.282 5.607 1.00 85.50 237 ASP A CA 1
ATOM 1790 C C . ASP A 1 237 ? -7.123 -8.581 5.028 1.00 85.50 237 ASP A C 1
ATOM 1792 O O . ASP A 1 237 ? -8.314 -8.856 5.200 1.00 85.50 237 ASP A O 1
ATOM 1796 N N . MET A 1 238 ? -6.308 -9.426 4.379 1.00 86.69 238 MET A N 1
ATOM 1797 C CA . MET A 1 238 ? -6.722 -10.750 3.884 1.00 86.69 238 MET A CA 1
ATOM 1798 C C . MET A 1 238 ? -7.011 -11.762 4.967 1.00 86.69 238 MET A C 1
ATOM 1800 O O . MET A 1 238 ? -8.021 -12.460 4.880 1.00 86.69 238 MET A O 1
ATOM 1804 N N . LEU A 1 239 ? -6.191 -11.799 6.004 1.00 88.06 239 LEU A N 1
ATOM 1805 C CA . LEU A 1 239 ? -6.417 -12.666 7.148 1.00 88.06 239 LEU A CA 1
ATOM 1806 C C . LEU A 1 239 ? -7.684 -12.251 7.913 1.00 88.06 239 LEU A C 1
ATOM 1808 O O . LEU A 1 239 ? -8.483 -13.112 8.266 1.00 88.06 239 LEU A O 1
ATOM 1812 N N . VAL A 1 240 ? -7.967 -10.947 8.055 1.00 84.50 240 VAL A N 1
ATOM 1813 C CA . VAL A 1 240 ? -9.237 -10.461 8.633 1.00 84.50 240 VAL A CA 1
ATOM 1814 C C . VAL A 1 240 ? -10.445 -10.945 7.832 1.00 84.50 240 VAL A C 1
ATOM 1816 O O . VAL A 1 240 ? -11.441 -11.374 8.423 1.00 84.50 240 VAL A O 1
ATOM 1819 N N . ASN A 1 241 ? -10.367 -10.887 6.500 1.00 81.31 241 ASN A N 1
ATOM 1820 C CA . ASN A 1 241 ? -11.438 -11.353 5.615 1.00 81.31 241 ASN A CA 1
ATOM 1821 C C . ASN A 1 241 ? -11.597 -12.880 5.621 1.00 81.31 241 ASN A C 1
ATOM 1823 O O . ASN A 1 241 ? -12.706 -13.366 5.407 1.00 81.31 241 ASN A O 1
ATOM 1827 N N . ALA A 1 242 ? -10.519 -13.619 5.884 1.00 83.50 242 ALA A N 1
ATOM 1828 C CA . ALA A 1 242 ? -10.531 -15.066 6.092 1.00 83.50 242 ALA A CA 1
ATOM 1829 C C . ALA A 1 242 ? -10.915 -15.476 7.530 1.00 83.50 242 ALA A C 1
ATOM 1831 O O . ALA A 1 242 ? -11.008 -16.666 7.812 1.00 83.50 242 ALA A O 1
ATOM 1832 N N . ASP A 1 243 ? -11.159 -14.507 8.419 1.00 88.94 243 ASP A N 1
ATOM 1833 C CA . ASP A 1 243 ? -11.419 -14.707 9.852 1.00 88.94 243 ASP A CA 1
ATOM 1834 C C . ASP A 1 243 ? -10.242 -15.324 10.642 1.00 88.94 243 ASP A C 1
ATOM 1836 O O . ASP A 1 243 ? -10.400 -15.828 11.751 1.00 88.94 243 ASP A O 1
ATOM 1840 N N . GLU A 1 244 ? -9.024 -15.210 10.108 1.00 94.38 244 GLU A N 1
ATOM 1841 C CA . GLU A 1 244 ? -7.755 -15.594 10.742 1.00 94.38 244 GLU A CA 1
ATOM 1842 C C . GLU A 1 244 ? -7.226 -14.429 11.612 1.00 94.38 244 GLU A C 1
ATOM 1844 O O . GLU A 1 244 ? -6.206 -13.802 11.322 1.00 94.38 244 GLU A O 1
ATOM 1849 N N . LEU A 1 245 ? -7.974 -14.072 12.665 1.00 93.25 245 LEU A N 1
ATOM 1850 C CA . LEU A 1 245 ? -7.792 -12.804 13.397 1.00 93.25 245 LEU A CA 1
ATOM 1851 C C . LEU A 1 245 ? -6.472 -12.696 14.183 1.00 93.25 245 LEU A C 1
ATOM 1853 O O . LEU A 1 245 ? -5.904 -11.608 14.265 1.00 93.25 245 LEU A O 1
ATOM 1857 N N . GLU A 1 246 ? -5.969 -13.800 14.743 1.00 97.31 246 GLU A N 1
ATOM 1858 C CA . GLU A 1 246 ? -4.674 -13.828 15.447 1.00 97.31 246 GLU A CA 1
ATOM 1859 C C . GLU A 1 246 ? -3.511 -13.565 14.481 1.00 97.31 246 GLU A C 1
ATOM 1861 O O . GLU A 1 246 ? -2.683 -12.686 14.719 1.00 97.31 246 GLU A O 1
ATOM 1866 N N . ASP A 1 247 ? -3.495 -14.251 13.335 1.00 96.94 247 ASP A N 1
ATOM 1867 C CA . ASP A 1 247 ? -2.464 -14.046 12.317 1.00 96.94 247 ASP A CA 1
ATOM 1868 C C . ASP A 1 247 ? -2.554 -12.632 11.713 1.00 96.94 247 ASP A C 1
ATOM 1870 O O . ASP A 1 247 ? -1.531 -12.001 11.430 1.00 96.94 247 ASP A O 1
ATOM 1874 N N . ALA A 1 248 ? -3.771 -12.094 11.551 1.00 93.19 248 ALA A N 1
ATOM 1875 C CA . ALA A 1 248 ? -3.976 -10.712 11.122 1.00 93.19 248 ALA A CA 1
ATOM 1876 C C . ALA A 1 248 ? -3.376 -9.708 12.119 1.00 93.19 248 ALA A C 1
ATOM 1878 O O . ALA A 1 248 ? -2.687 -8.771 11.705 1.00 93.19 248 ALA A O 1
ATOM 1879 N N . ARG A 1 249 ? -3.589 -9.924 13.426 1.00 97.94 249 ARG A N 1
ATOM 1880 C CA . ARG A 1 249 ? -2.993 -9.110 14.496 1.00 97.94 249 ARG A CA 1
ATOM 1881 C C . ARG A 1 249 ? -1.474 -9.095 14.392 1.00 97.94 249 ARG A C 1
ATOM 1883 O O . ARG A 1 249 ? -0.876 -8.020 14.385 1.00 97.94 249 ARG A O 1
ATOM 1890 N N . ASP A 1 250 ? -0.864 -10.268 14.249 1.00 98.19 250 ASP A N 1
ATOM 1891 C CA . ASP A 1 250 ? 0.585 -10.414 14.113 1.00 98.19 250 ASP A CA 1
ATOM 1892 C C . ASP A 1 250 ? 1.132 -9.653 12.898 1.00 98.19 250 ASP A C 1
ATOM 1894 O O . ASP A 1 250 ? 2.198 -9.035 12.970 1.00 98.19 250 ASP A O 1
ATOM 1898 N N . MET A 1 251 ? 0.421 -9.686 11.767 1.00 96.56 251 MET A N 1
ATOM 1899 C CA . MET A 1 251 ? 0.831 -8.965 10.560 1.00 96.56 251 MET A CA 1
ATOM 1900 C C . MET A 1 251 ? 0.716 -7.448 10.720 1.00 96.56 251 MET A C 1
ATOM 1902 O O . MET A 1 251 ? 1.660 -6.731 10.378 1.00 96.56 251 MET A O 1
ATOM 1906 N N . TYR A 1 252 ? -0.389 -6.942 11.271 1.00 96.75 252 TYR A N 1
ATOM 1907 C CA . TYR A 1 252 ? -0.506 -5.511 11.541 1.00 96.75 252 TYR A CA 1
ATOM 1908 C C . TYR A 1 252 ? 0.540 -5.033 12.554 1.00 96.75 252 TYR A C 1
ATOM 1910 O O . TYR A 1 252 ? 1.162 -3.994 12.333 1.00 96.75 252 TYR A O 1
ATOM 1918 N N . GLN A 1 253 ? 0.784 -5.789 13.629 1.00 97.44 253 GLN A N 1
ATOM 1919 C CA . GLN A 1 253 ? 1.782 -5.418 14.632 1.00 97.44 253 GLN A CA 1
ATOM 1920 C C . GLN A 1 253 ? 3.190 -5.385 14.028 1.00 97.44 253 GLN A C 1
ATOM 1922 O O . GLN A 1 253 ? 3.925 -4.429 14.257 1.00 97.44 253 GLN A O 1
ATOM 1927 N 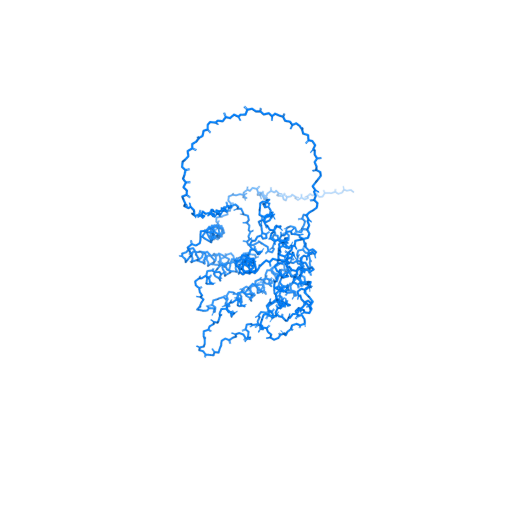N . LYS A 1 254 ? 3.541 -6.343 13.155 1.00 96.38 254 LYS A N 1
ATOM 1928 C CA . LYS A 1 254 ? 4.798 -6.294 12.385 1.00 96.38 254 LYS A CA 1
ATOM 1929 C C . LYS A 1 254 ? 4.916 -5.022 11.549 1.00 96.38 254 LYS A C 1
ATOM 1931 O O . LYS A 1 254 ? 5.995 -4.438 11.501 1.00 96.38 254 LYS A O 1
ATOM 1936 N N . ALA A 1 255 ? 3.834 -4.578 10.906 1.00 94.00 255 ALA A N 1
ATOM 1937 C CA . ALA A 1 255 ? 3.837 -3.326 10.153 1.00 94.00 255 ALA A CA 1
ATOM 1938 C C . ALA A 1 255 ? 4.060 -2.104 11.065 1.00 94.00 255 ALA A C 1
ATOM 1940 O O . ALA A 1 255 ? 4.841 -1.222 10.708 1.00 94.00 255 ALA A O 1
ATOM 1941 N N . VAL A 1 256 ? 3.419 -2.065 12.240 1.00 95.88 256 VAL A N 1
ATOM 1942 C CA . VAL A 1 256 ? 3.582 -0.998 13.247 1.00 95.88 256 VAL A CA 1
ATOM 1943 C C . VAL A 1 256 ? 5.008 -0.962 13.796 1.00 95.88 256 VAL A C 1
ATOM 1945 O O . VAL A 1 256 ? 5.670 0.072 13.703 1.00 95.88 256 VAL A O 1
ATOM 1948 N N . ASP A 1 257 ? 5.509 -2.085 14.309 1.00 93.56 257 ASP A N 1
ATOM 1949 C CA . ASP A 1 257 ? 6.852 -2.193 14.892 1.00 93.56 257 ASP A CA 1
ATOM 1950 C C . ASP A 1 257 ? 7.920 -1.776 13.883 1.00 93.56 257 ASP A C 1
ATOM 1952 O O . ASP A 1 257 ? 8.872 -1.054 14.197 1.00 93.56 257 ASP A O 1
ATOM 1956 N N . PHE A 1 258 ? 7.733 -2.197 12.634 1.00 89.94 258 PHE A N 1
ATOM 1957 C CA . PHE A 1 258 ? 8.644 -1.859 11.565 1.00 89.94 258 PHE A CA 1
ATOM 1958 C C . PHE A 1 258 ? 8.610 -0.361 11.229 1.00 89.94 258 PHE A C 1
ATOM 1960 O O . PHE A 1 258 ? 9.676 0.246 11.117 1.00 89.94 258 PHE A O 1
ATOM 1967 N N . ALA A 1 259 ? 7.429 0.264 11.173 1.00 90.69 259 ALA A N 1
ATOM 1968 C CA . ALA A 1 259 ? 7.289 1.713 11.001 1.00 90.69 259 ALA A CA 1
ATOM 1969 C C . ALA A 1 259 ? 8.051 2.499 12.076 1.00 90.69 259 ALA A C 1
ATOM 1971 O O . ALA A 1 259 ? 8.788 3.435 11.769 1.00 90.69 259 ALA A O 1
ATOM 1972 N N . LEU A 1 260 ? 7.889 2.090 13.337 1.00 90.44 260 LEU A N 1
ATOM 1973 C CA . LEU A 1 260 ? 8.502 2.735 14.499 1.00 90.44 260 LEU A CA 1
ATOM 1974 C C . LEU A 1 260 ? 10.026 2.543 14.547 1.00 90.44 260 LEU A C 1
ATOM 1976 O O . LEU A 1 260 ? 10.728 3.322 15.192 1.00 90.44 260 LEU A O 1
ATOM 1980 N N . SER A 1 261 ? 10.554 1.532 13.852 1.00 89.69 261 SER A N 1
ATOM 1981 C CA . SER A 1 261 ? 11.996 1.293 13.751 1.00 89.69 261 SER A CA 1
ATOM 1982 C C . SER A 1 261 ? 12.717 2.249 12.789 1.00 89.69 261 SER A C 1
ATOM 1984 O O . SER A 1 261 ? 13.944 2.384 12.866 1.00 89.69 261 SER A O 1
ATOM 1986 N N . LEU A 1 262 ? 11.983 2.919 11.889 1.00 90.44 262 LEU A N 1
ATOM 1987 C CA . LEU A 1 262 ? 12.552 3.832 10.898 1.00 90.44 262 LEU A CA 1
ATOM 1988 C C . LEU A 1 262 ? 13.009 5.142 11.546 1.00 90.44 262 LEU A C 1
ATOM 1990 O O . LEU A 1 262 ? 12.340 5.712 12.405 1.00 90.44 262 LEU A O 1
ATOM 1994 N N . LYS A 1 263 ? 14.178 5.631 11.127 1.00 89.00 263 LYS A N 1
ATOM 1995 C CA . LYS A 1 263 ? 14.842 6.814 11.690 1.00 89.00 263 LYS A CA 1
ATOM 1996 C C . LYS A 1 263 ? 15.385 7.702 10.577 1.00 89.00 263 LYS A C 1
ATOM 1998 O O . LYS A 1 263 ? 15.584 7.254 9.451 1.00 89.00 263 LYS A O 1
ATOM 2003 N N . ASN A 1 264 ? 15.682 8.957 10.916 1.00 87.44 264 ASN A N 1
ATOM 2004 C CA . ASN A 1 264 ? 16.298 9.932 10.006 1.00 87.44 264 ASN A CA 1
ATOM 2005 C C . ASN A 1 264 ? 15.495 10.153 8.710 1.00 87.44 264 ASN A C 1
ATOM 2007 O O . ASN A 1 264 ? 16.074 10.367 7.647 1.00 87.44 264 ASN A O 1
ATOM 2011 N N . LEU A 1 265 ? 14.165 10.070 8.790 1.00 87.56 265 LEU A N 1
ATOM 2012 C CA . LEU A 1 265 ? 13.300 10.370 7.655 1.00 87.56 265 LEU A CA 1
ATOM 2013 C C . LEU A 1 265 ? 13.304 11.875 7.379 1.00 87.56 265 LEU A C 1
ATOM 2015 O O . LEU A 1 265 ? 13.423 12.695 8.293 1.00 87.56 265 LEU A O 1
ATOM 2019 N N . SER A 1 266 ? 13.126 12.245 6.112 1.00 87.19 266 SER A N 1
ATOM 2020 C CA . SER A 1 266 ? 12.761 13.619 5.777 1.00 87.19 266 SER A CA 1
ATOM 2021 C C . SER A 1 266 ? 11.401 13.958 6.402 1.00 87.19 266 SER A C 1
ATOM 2023 O O . SER A 1 266 ? 10.572 13.074 6.606 1.00 87.19 266 SER A O 1
ATOM 2025 N N . GLN A 1 267 ? 11.114 15.239 6.646 1.00 85.94 267 GLN A N 1
ATOM 2026 C CA . GLN A 1 267 ? 9.807 15.654 7.177 1.00 85.94 267 GLN A CA 1
ATOM 2027 C C . GLN A 1 267 ? 8.637 15.185 6.290 1.00 85.94 267 GLN A C 1
ATOM 2029 O O . GLN A 1 267 ? 7.561 14.865 6.791 1.00 85.94 267 GLN A O 1
ATOM 2034 N N . GLN A 1 268 ? 8.840 15.129 4.969 1.00 83.75 268 GLN A N 1
ATOM 2035 C CA . GLN A 1 268 ? 7.827 14.638 4.031 1.00 83.75 268 GLN A CA 1
ATOM 2036 C C . GLN A 1 268 ? 7.632 13.123 4.147 1.00 83.75 268 GLN A C 1
ATOM 2038 O O . GLN A 1 268 ? 6.493 12.662 4.211 1.00 83.75 268 GLN A O 1
ATOM 2043 N N . ASP A 1 269 ? 8.722 12.358 4.220 1.00 85.06 269 ASP A N 1
ATOM 2044 C CA . ASP A 1 269 ? 8.655 10.905 4.392 1.00 85.06 269 ASP A CA 1
ATOM 2045 C C . ASP A 1 269 ? 8.089 10.513 5.751 1.00 85.06 269 ASP A C 1
ATOM 2047 O O . ASP A 1 269 ? 7.316 9.563 5.836 1.00 85.06 269 ASP A O 1
ATOM 2051 N N . GLU A 1 270 ? 8.423 11.260 6.801 1.00 89.50 270 GLU A N 1
ATOM 2052 C CA . GLU A 1 270 ? 7.870 11.053 8.133 1.00 89.50 270 GLU A CA 1
ATOM 2053 C C . GLU A 1 270 ? 6.357 11.305 8.143 1.00 89.50 270 GLU A C 1
ATOM 2055 O O . GLU A 1 270 ? 5.608 10.494 8.684 1.00 89.50 270 GLU A O 1
ATOM 2060 N N . ALA A 1 271 ? 5.876 12.373 7.496 1.00 88.06 271 ALA A N 1
ATOM 2061 C CA . ALA A 1 271 ? 4.440 12.623 7.377 1.00 88.06 271 ALA A CA 1
ATOM 2062 C C . ALA A 1 271 ? 3.723 11.486 6.625 1.00 88.06 271 ALA A C 1
ATOM 2064 O O . ALA A 1 271 ? 2.686 11.003 7.081 1.00 88.06 271 ALA A O 1
ATOM 2065 N N . ALA A 1 272 ? 4.288 11.023 5.505 1.00 85.00 272 ALA A N 1
ATOM 2066 C CA . ALA A 1 272 ? 3.733 9.912 4.732 1.00 85.00 272 ALA A CA 1
ATOM 2067 C C . ALA A 1 272 ? 3.729 8.594 5.529 1.00 85.00 272 ALA A C 1
ATOM 2069 O O . ALA A 1 272 ? 2.735 7.866 5.527 1.00 85.00 272 ALA A O 1
ATOM 2070 N N . LEU A 1 273 ? 4.813 8.308 6.255 1.00 87.31 273 LEU A N 1
ATOM 2071 C CA . LEU A 1 273 ? 4.928 7.145 7.132 1.00 87.31 273 LEU A CA 1
ATOM 2072 C C . LEU A 1 273 ? 3.883 7.183 8.251 1.00 87.31 273 LEU A C 1
ATOM 2074 O O . LEU A 1 273 ? 3.221 6.181 8.501 1.00 87.31 273 LEU A O 1
ATOM 2078 N N . ARG A 1 274 ? 3.691 8.339 8.894 1.00 90.75 274 ARG A N 1
ATOM 2079 C CA . ARG A 1 274 ? 2.699 8.511 9.965 1.00 90.75 274 ARG A CA 1
ATOM 2080 C C . ARG A 1 274 ? 1.267 8.339 9.475 1.00 90.75 274 ARG A C 1
ATOM 2082 O O . ARG A 1 274 ? 0.456 7.776 10.201 1.00 90.75 274 ARG A O 1
ATOM 2089 N N . ILE A 1 275 ? 0.954 8.760 8.248 1.00 88.12 275 ILE A N 1
ATOM 2090 C CA . ILE A 1 275 ? -0.351 8.481 7.629 1.00 88.12 275 ILE A CA 1
ATOM 2091 C C . ILE A 1 275 ? -0.543 6.971 7.441 1.00 88.12 275 ILE A C 1
ATOM 2093 O O . ILE A 1 275 ? -1.595 6.441 7.789 1.00 88.12 275 ILE A O 1
ATOM 2097 N N . LYS A 1 276 ? 0.465 6.252 6.934 1.00 88.00 276 LYS A N 1
ATOM 2098 C CA . LYS A 1 276 ? 0.390 4.785 6.811 1.00 88.00 276 LYS A CA 1
ATOM 2099 C C . LYS A 1 276 ? 0.222 4.117 8.176 1.00 88.00 276 LYS A C 1
ATOM 2101 O O . LYS A 1 276 ? -0.649 3.271 8.340 1.00 88.00 276 LYS A O 1
ATOM 2106 N N . LEU A 1 277 ? 0.999 4.556 9.163 1.00 92.88 277 LEU A N 1
ATOM 2107 C CA . LEU A 1 277 ? 0.935 4.066 10.535 1.00 92.88 277 LEU A CA 1
ATOM 2108 C C . LEU A 1 277 ? -0.447 4.295 11.164 1.00 92.88 277 LEU A C 1
ATOM 2110 O O . LEU A 1 277 ? -1.007 3.369 11.737 1.00 92.88 277 LEU A O 1
ATOM 2114 N N . MET A 1 278 ? -1.026 5.488 11.003 1.00 94.12 278 MET A N 1
ATOM 2115 C CA . MET A 1 278 ? -2.392 5.805 11.436 1.00 94.12 278 MET A CA 1
ATOM 2116 C C . MET A 1 278 ? -3.405 4.790 10.890 1.00 94.12 278 MET A C 1
ATOM 2118 O O . MET A 1 278 ? -4.226 4.289 11.654 1.00 94.12 278 MET A O 1
ATOM 2122 N N . HIS A 1 279 ? -3.350 4.466 9.593 1.00 88.94 279 HIS A N 1
ATOM 2123 C CA . HIS A 1 279 ? -4.261 3.483 8.991 1.00 88.94 279 HIS A CA 1
ATOM 2124 C C . HIS A 1 279 ? -4.072 2.085 9.563 1.00 88.94 279 HIS A C 1
ATOM 2126 O O . HIS A 1 279 ? -5.053 1.430 9.898 1.00 88.94 279 HIS A O 1
ATOM 2132 N N . THR A 1 280 ? -2.826 1.635 9.698 1.00 91.69 280 THR A N 1
ATOM 2133 C CA . THR A 1 280 ? -2.509 0.312 10.250 1.00 91.69 280 THR A CA 1
ATOM 2134 C C . THR A 1 280 ? -2.975 0.183 11.700 1.00 91.69 280 THR A C 1
ATOM 2136 O O . THR A 1 280 ? -3.602 -0.809 12.058 1.00 91.69 280 THR A O 1
ATOM 2139 N N . ILE A 1 281 ? -2.734 1.201 12.529 1.00 97.38 281 ILE A N 1
ATOM 2140 C CA . ILE A 1 281 ? -3.187 1.228 13.925 1.00 97.38 281 ILE A CA 1
ATOM 2141 C C . ILE A 1 281 ? -4.718 1.287 13.993 1.00 97.38 281 ILE A C 1
ATOM 2143 O O . ILE A 1 281 ? -5.330 0.586 14.793 1.00 97.38 281 ILE A O 1
ATOM 2147 N N . SER A 1 282 ? -5.369 2.076 13.134 1.00 94.81 282 SER A N 1
ATOM 2148 C CA . SER A 1 282 ? -6.833 2.091 13.077 1.00 94.81 282 SER A CA 1
ATOM 2149 C C . SER A 1 282 ? -7.400 0.721 12.701 1.00 94.81 282 SER A C 1
ATOM 2151 O O . SER A 1 282 ? -8.416 0.322 13.262 1.00 94.81 282 SER A O 1
ATOM 2153 N N . ALA A 1 283 ? -6.751 -0.000 11.783 1.00 91.44 283 ALA A N 1
ATOM 2154 C CA . ALA A 1 283 ? -7.156 -1.344 11.383 1.00 91.44 283 ALA A CA 1
ATOM 2155 C C . ALA A 1 283 ? -6.947 -2.379 12.504 1.00 91.44 283 ALA A C 1
ATOM 2157 O O . ALA A 1 283 ? -7.781 -3.267 12.664 1.00 91.44 283 ALA A O 1
ATOM 2158 N N . LEU A 1 284 ? -5.905 -2.230 13.335 1.00 96.31 284 LEU A N 1
ATOM 2159 C CA . LEU A 1 284 ? -5.775 -2.978 14.596 1.00 96.31 284 LEU A CA 1
ATOM 2160 C C . LEU A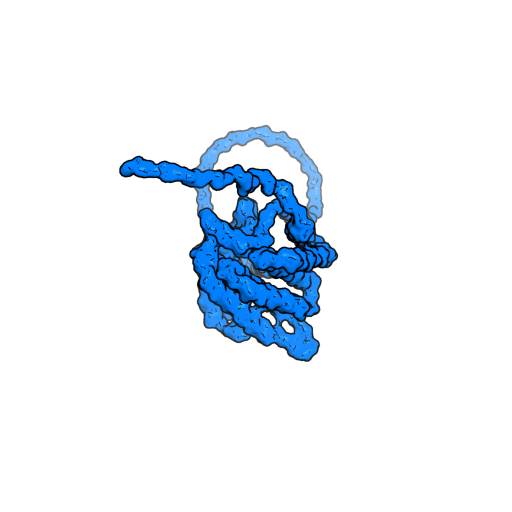 1 284 ? -6.938 -2.688 15.545 1.00 96.31 284 LEU A C 1
ATOM 2162 O O . LEU A 1 284 ? -7.477 -3.611 16.145 1.00 96.31 284 LEU A O 1
ATOM 2166 N N . GLY A 1 285 ? -7.359 -1.427 15.653 1.00 96.88 285 GLY A N 1
ATOM 2167 C CA . GLY A 1 285 ? -8.541 -1.072 16.433 1.00 96.88 285 GLY A CA 1
ATOM 2168 C C . GLY A 1 285 ? -9.804 -1.773 15.926 1.00 96.88 285 GLY A C 1
ATOM 2169 O O . GLY A 1 285 ? -10.525 -2.384 16.709 1.00 96.88 285 GLY A O 1
ATOM 2170 N N . ASP A 1 286 ? -10.019 -1.767 14.609 1.00 93.81 286 ASP A N 1
ATOM 2171 C CA . ASP A 1 286 ? -11.170 -2.419 13.968 1.00 93.81 286 ASP A CA 1
ATOM 2172 C C . ASP A 1 286 ? -11.127 -3.952 14.139 1.00 93.81 286 ASP A C 1
ATOM 2174 O O . ASP A 1 286 ? -12.159 -4.591 14.353 1.00 93.81 286 ASP A O 1
ATOM 2178 N N . LEU A 1 287 ? -9.931 -4.550 14.109 1.00 93.94 287 LEU A N 1
ATOM 2179 C CA . LEU A 1 287 ? -9.716 -5.965 14.413 1.00 93.94 287 LEU A CA 1
ATOM 2180 C C . LEU A 1 287 ? -10.076 -6.295 15.870 1.00 93.94 287 LEU A C 1
ATOM 2182 O O . LEU A 1 287 ? -10.773 -7.278 16.124 1.00 93.94 287 LEU A O 1
ATOM 2186 N N . GLU A 1 288 ? -9.599 -5.505 16.832 1.00 97.56 288 GLU A N 1
ATOM 2187 C CA . GLU A 1 288 ? -9.884 -5.737 18.250 1.00 97.56 288 GLU A CA 1
ATOM 2188 C C . GLU A 1 288 ? -11.371 -5.572 18.565 1.00 97.56 288 GLU A C 1
ATOM 2190 O O . GLU A 1 288 ? -11.916 -6.348 19.350 1.00 97.56 288 GLU A O 1
ATOM 2195 N N . ASP A 1 289 ? -12.049 -4.623 17.919 1.00 94.75 289 ASP A N 1
ATOM 2196 C CA . ASP A 1 289 ? -13.499 -4.465 18.033 1.00 94.75 289 ASP A CA 1
ATOM 2197 C C . ASP A 1 289 ? -14.231 -5.708 17.505 1.00 94.75 289 ASP A C 1
ATOM 2199 O O . ASP A 1 289 ? -15.072 -6.284 18.198 1.00 94.75 289 ASP A O 1
ATOM 2203 N N . LYS A 1 290 ? -13.806 -6.232 16.344 1.00 92.19 290 LYS A N 1
ATOM 2204 C CA . LYS A 1 290 ? -14.296 -7.512 15.802 1.00 92.19 290 LYS A CA 1
ATOM 2205 C C . LYS A 1 290 ? -14.055 -8.691 16.762 1.00 92.19 290 LYS A C 1
ATOM 2207 O O . LYS A 1 290 ? -14.859 -9.619 16.802 1.00 92.19 290 LYS A O 1
ATOM 2212 N N . CYS A 1 291 ? -12.995 -8.644 17.572 1.00 94.44 291 CYS A N 1
ATOM 2213 C CA . CYS A 1 291 ? -12.696 -9.627 18.624 1.00 94.44 291 CYS A CA 1
ATOM 2214 C C . CYS A 1 291 ? -13.430 -9.361 19.957 1.00 94.44 291 CYS A C 1
ATOM 2216 O O . CYS A 1 291 ? -13.105 -9.988 20.971 1.00 94.44 291 CYS A O 1
ATOM 2218 N N . ALA A 1 292 ? -14.377 -8.416 19.989 1.00 95.56 292 ALA A N 1
ATOM 2219 C CA . ALA A 1 292 ? -15.067 -7.949 21.192 1.00 95.56 292 ALA A CA 1
ATOM 2220 C C . ALA A 1 292 ? -14.115 -7.436 22.298 1.00 95.56 292 ALA A C 1
ATOM 2222 O O . ALA A 1 292 ? -14.422 -7.499 23.489 1.00 95.56 292 ALA A O 1
ATOM 2223 N N . GLN A 1 293 ? -12.950 -6.909 21.913 1.00 96.81 293 GLN A N 1
ATOM 2224 C CA . GLN A 1 293 ? -11.950 -6.304 22.796 1.00 96.81 293 GLN A CA 1
ATOM 2225 C C . GLN A 1 293 ? -12.036 -4.773 22.742 1.00 96.81 293 GLN A C 1
ATOM 2227 O O . GLN A 1 293 ? -11.053 -4.083 22.471 1.00 96.81 293 GLN A O 1
ATOM 2232 N N . LEU A 1 294 ? -13.221 -4.225 23.022 1.00 97.25 294 LEU A N 1
ATOM 2233 C CA . LEU A 1 294 ? -13.538 -2.808 22.806 1.00 97.25 294 LEU A CA 1
ATOM 2234 C C . LEU A 1 294 ? -12.587 -1.828 23.523 1.00 97.25 294 LEU A C 1
ATOM 2236 O O . LEU A 1 294 ? -12.254 -0.774 22.984 1.00 97.25 294 LEU A O 1
ATOM 2240 N N . GLU A 1 295 ? -12.091 -2.176 24.715 1.00 97.50 295 GLU A N 1
ATOM 2241 C CA . GLU A 1 295 ? -11.101 -1.349 25.425 1.00 97.50 295 GLU A CA 1
ATOM 2242 C C . GLU A 1 295 ? -9.771 -1.266 24.656 1.00 97.50 295 GLU A C 1
ATOM 2244 O O . GLU A 1 295 ? -9.182 -0.189 24.550 1.00 97.50 295 GLU A O 1
ATOM 2249 N N . LYS A 1 296 ? -9.312 -2.380 24.068 1.00 97.56 296 LYS A N 1
ATOM 2250 C CA . LYS A 1 296 ? -8.112 -2.396 23.218 1.00 97.56 296 LYS A CA 1
ATOM 2251 C C . LYS A 1 296 ? -8.356 -1.651 21.910 1.00 97.56 296 LYS A C 1
ATOM 2253 O O . LYS A 1 296 ? -7.515 -0.847 21.518 1.00 97.56 296 LYS A O 1
ATOM 2258 N N . ALA A 1 297 ? -9.517 -1.864 21.287 1.00 98.12 297 ALA A N 1
ATOM 2259 C CA . ALA A 1 297 ? -9.918 -1.171 20.066 1.00 98.12 297 ALA A CA 1
ATOM 2260 C C . ALA A 1 297 ? -9.854 0.353 20.232 1.00 98.12 297 ALA A C 1
ATOM 2262 O O . ALA A 1 297 ? -9.179 1.049 19.472 1.00 98.12 297 ALA A O 1
ATOM 2263 N N . LYS A 1 298 ? -10.462 0.858 21.312 1.00 98.31 298 LYS A N 1
ATOM 2264 C CA . LYS A 1 298 ? -10.433 2.273 21.695 1.00 98.31 298 LYS A CA 1
ATOM 2265 C C . LYS A 1 298 ? -9.007 2.802 21.859 1.00 98.31 298 LYS A C 1
ATOM 2267 O O . LYS A 1 298 ? -8.713 3.894 21.375 1.00 98.31 298 LYS A O 1
ATOM 2272 N N . ASN A 1 299 ? -8.123 2.048 22.515 1.00 98.38 299 ASN A N 1
ATOM 2273 C CA . ASN A 1 299 ? -6.731 2.461 22.714 1.00 98.38 299 ASN A CA 1
ATOM 2274 C C . ASN A 1 299 ? -5.974 2.579 21.384 1.00 98.38 299 ASN A C 1
ATOM 2276 O O . ASN A 1 299 ? -5.281 3.573 21.172 1.00 98.38 299 ASN A O 1
ATOM 2280 N N . TYR A 1 300 ? -6.170 1.634 20.463 1.00 98.50 300 TYR A N 1
ATOM 2281 C CA . TYR A 1 300 ? -5.606 1.735 19.118 1.00 98.50 300 TYR A CA 1
ATOM 2282 C C . TYR A 1 300 ? -6.174 2.934 18.348 1.00 98.50 300 TYR A C 1
ATOM 2284 O O . TYR A 1 300 ? -5.412 3.726 17.798 1.00 98.50 300 TYR A O 1
ATOM 2292 N N . TRP A 1 301 ? -7.490 3.160 18.352 1.00 98.50 301 TRP A N 1
ATOM 2293 C CA . TRP A 1 301 ? -8.062 4.337 17.685 1.00 98.50 301 TRP A CA 1
ATOM 2294 C C . TRP A 1 301 ? -7.547 5.660 18.270 1.00 98.50 301 TRP A C 1
ATOM 2296 O O . TRP A 1 301 ? -7.326 6.614 17.520 1.00 98.50 301 TRP A O 1
ATOM 2306 N N . LEU A 1 302 ? -7.302 5.726 19.584 1.00 98.44 302 LEU A N 1
ATOM 2307 C CA . LEU A 1 302 ? -6.692 6.887 20.237 1.00 98.44 302 LEU A CA 1
ATOM 2308 C C . LEU A 1 302 ? -5.242 7.112 19.777 1.00 98.44 302 LEU A C 1
ATOM 2310 O O . LEU A 1 302 ? -4.836 8.246 19.502 1.00 98.44 302 LEU A O 1
ATOM 2314 N N . GLU A 1 303 ? -4.463 6.041 19.651 1.00 98.06 303 GLU A N 1
ATOM 2315 C CA . GLU A 1 303 ? -3.102 6.108 19.120 1.00 98.06 303 GLU A CA 1
ATOM 2316 C C . GLU A 1 303 ? -3.095 6.545 17.644 1.00 98.06 303 GLU A C 1
ATOM 2318 O O . GLU A 1 303 ? -2.336 7.444 17.268 1.00 98.06 303 GLU A O 1
ATOM 2323 N N . ALA A 1 304 ? -4.002 6.015 16.818 1.00 97.44 304 ALA A N 1
ATOM 2324 C CA . ALA A 1 304 ? -4.183 6.460 15.436 1.00 97.44 304 ALA A CA 1
ATOM 2325 C C . ALA A 1 304 ? -4.556 7.953 15.367 1.00 97.44 304 ALA A C 1
ATOM 2327 O O . ALA A 1 304 ? -3.991 8.704 14.569 1.00 97.44 304 ALA A O 1
ATOM 2328 N N . ALA A 1 305 ? -5.442 8.423 16.251 1.00 97.88 305 ALA A N 1
ATOM 2329 C CA . ALA A 1 305 ? -5.839 9.828 16.322 1.00 97.88 305 ALA A CA 1
ATOM 2330 C C . ALA A 1 305 ? -4.662 10.738 16.716 1.00 97.88 305 ALA A C 1
ATOM 2332 O O . ALA A 1 305 ? -4.548 11.864 16.222 1.00 97.88 305 ALA A O 1
ATOM 2333 N N . THR A 1 306 ? -3.744 10.235 17.544 1.00 98.00 306 THR A N 1
ATOM 2334 C CA . THR A 1 306 ? -2.496 10.932 17.886 1.00 98.00 306 THR A CA 1
ATOM 2335 C C . THR A 1 306 ? -1.621 11.119 16.644 1.00 98.00 306 THR A C 1
ATOM 2337 O O . THR A 1 306 ? -1.113 12.218 16.417 1.00 98.00 306 THR A O 1
ATOM 2340 N N . GLN A 1 307 ? -1.520 10.108 15.771 1.00 95.56 307 GLN A N 1
ATOM 2341 C CA . GLN A 1 307 ? -0.794 10.250 14.504 1.00 95.56 307 GLN A CA 1
ATOM 2342 C C . GLN A 1 307 ? -1.423 11.319 13.595 1.00 95.56 307 GLN A C 1
ATOM 2344 O O . GLN A 1 307 ? -0.687 12.129 13.027 1.00 95.56 307 GLN A O 1
ATOM 2349 N N . CYS A 1 308 ? -2.761 11.401 13.506 1.00 93.50 308 CYS A N 1
ATOM 2350 C CA . CYS A 1 308 ? -3.437 12.479 12.765 1.00 93.50 308 CYS A CA 1
ATOM 2351 C C . CYS A 1 308 ? -3.003 13.863 13.260 1.00 93.50 308 CYS A C 1
ATOM 2353 O O . CYS A 1 308 ? -2.685 14.746 12.461 1.00 93.50 308 CYS A O 1
ATOM 2355 N N . GLN A 1 309 ? -2.982 14.055 14.582 1.00 96.56 309 GLN A N 1
ATOM 2356 C CA . GLN A 1 309 ? -2.601 15.325 15.197 1.00 96.56 309 GLN A CA 1
ATOM 2357 C C . GLN A 1 309 ? -1.141 15.676 14.907 1.00 96.56 309 GLN A C 1
ATOM 2359 O O . GLN A 1 309 ? -0.853 16.817 14.541 1.00 96.56 309 GLN A O 1
ATOM 2364 N N . THR A 1 310 ? -0.226 14.708 15.008 1.00 95.56 310 THR A N 1
ATOM 2365 C CA . THR A 1 310 ? 1.186 14.921 14.669 1.00 95.56 310 THR A CA 1
ATOM 2366 C C . THR A 1 310 ? 1.350 15.337 13.208 1.00 95.56 310 THR A C 1
ATOM 2368 O O . THR A 1 310 ? 2.015 16.335 12.926 1.00 95.56 310 THR A O 1
ATOM 2371 N N . VAL A 1 311 ? 0.687 14.640 12.276 1.00 92.56 311 VAL A N 1
ATOM 2372 C CA . VAL A 1 311 ? 0.733 14.989 10.846 1.00 92.56 311 VAL A CA 1
ATOM 2373 C C . VAL A 1 311 ? 0.157 16.386 10.598 1.00 92.56 311 VAL A C 1
ATOM 2375 O O . VAL A 1 311 ? 0.741 17.173 9.853 1.00 92.56 311 VAL A O 1
ATOM 2378 N N . TYR A 1 312 ? -0.950 16.736 11.258 1.00 93.81 312 TYR A N 1
ATOM 2379 C CA . TYR A 1 312 ? -1.568 18.058 11.142 1.00 93.81 312 TYR A CA 1
ATOM 2380 C C . TYR A 1 312 ? -0.626 19.189 11.584 1.00 93.81 312 TYR A C 1
ATOM 2382 O O . TYR A 1 312 ? -0.581 20.246 10.949 1.00 93.81 312 TYR A O 1
ATOM 2390 N N . GLN A 1 313 ? 0.126 18.970 12.666 1.00 94.44 313 GLN A N 1
ATOM 2391 C CA . GLN A 1 313 ? 1.078 19.940 13.211 1.00 94.44 313 GLN A CA 1
ATOM 2392 C C . GLN A 1 313 ? 2.332 20.080 12.342 1.00 94.44 313 GLN A C 1
ATOM 2394 O O . GLN A 1 313 ? 2.830 21.191 12.170 1.00 94.44 313 GLN A O 1
ATOM 2399 N N . MET A 1 314 ? 2.834 18.977 11.781 1.00 91.62 314 MET A N 1
ATOM 2400 C CA . MET A 1 314 ? 4.075 18.991 11.001 1.00 91.62 314 MET A CA 1
ATOM 2401 C C . MET A 1 314 ? 3.887 19.458 9.554 1.00 91.62 314 MET A C 1
ATOM 2403 O O . MET A 1 314 ? 4.853 19.889 8.929 1.00 91.62 314 MET A O 1
ATOM 2407 N N . THR A 1 315 ? 2.687 19.343 8.981 1.00 87.06 315 THR A N 1
ATOM 2408 C CA . THR A 1 315 ? 2.467 19.640 7.561 1.00 87.06 315 THR A CA 1
ATOM 2409 C C . THR A 1 315 ? 1.979 21.068 7.324 1.00 87.06 315 THR A C 1
ATOM 2411 O O . THR A 1 315 ? 1.173 21.615 8.076 1.00 87.06 315 THR A O 1
ATOM 2414 N N . THR A 1 316 ? 2.422 21.682 6.227 1.00 88.19 316 THR A N 1
ATOM 2415 C CA . THR A 1 316 ? 1.878 22.954 5.713 1.00 88.19 316 THR A CA 1
ATOM 2416 C C . THR A 1 316 ? 0.911 22.748 4.548 1.00 88.19 316 THR A C 1
ATOM 2418 O O . THR A 1 316 ? 0.237 23.691 4.139 1.00 88.19 316 THR A O 1
ATOM 2421 N N . ARG A 1 317 ? 0.816 21.516 4.033 1.00 83.62 317 ARG A N 1
ATOM 2422 C CA . ARG A 1 317 ? -0.016 21.137 2.888 1.00 83.62 317 ARG A CA 1
ATOM 2423 C C . ARG A 1 317 ? -1.510 21.170 3.254 1.00 83.62 317 ARG A C 1
ATOM 2425 O O . ARG A 1 317 ? -1.921 20.382 4.109 1.00 83.62 317 ARG A O 1
ATOM 2432 N N . PRO A 1 318 ? -2.330 22.049 2.641 1.00 82.25 318 PRO A N 1
ATOM 2433 C CA . PRO A 1 318 ? -3.752 22.169 2.981 1.00 82.25 318 PRO A CA 1
ATOM 2434 C C . PRO A 1 318 ? -4.554 20.890 2.719 1.00 82.25 318 PRO A C 1
ATOM 2436 O O . PRO A 1 318 ? -5.437 20.546 3.501 1.00 82.25 318 PRO A O 1
ATOM 2439 N N . ASP A 1 319 ? -4.214 20.169 1.652 1.00 79.25 319 ASP A N 1
ATOM 2440 C CA . ASP A 1 319 ? -4.805 18.884 1.281 1.00 79.25 319 ASP A CA 1
ATOM 2441 C C . ASP A 1 319 ? -4.557 17.822 2.360 1.00 79.25 319 ASP A C 1
ATOM 2443 O O . ASP A 1 319 ? -5.502 17.191 2.832 1.00 79.25 319 ASP A O 1
ATOM 2447 N N . LEU A 1 320 ? -3.313 17.697 2.838 1.00 79.94 320 LEU A N 1
ATOM 2448 C CA . LEU A 1 320 ? -2.982 16.767 3.919 1.00 79.94 320 LEU A CA 1
ATOM 2449 C C . LEU A 1 320 ? -3.637 17.162 5.242 1.00 79.94 320 LEU A C 1
ATOM 2451 O O . LEU A 1 320 ? -4.101 16.282 5.960 1.00 79.94 320 LEU A O 1
ATOM 2455 N N . LYS A 1 321 ? -3.716 18.462 5.560 1.00 86.56 321 LYS A N 1
ATOM 2456 C CA . LYS A 1 321 ? -4.426 18.930 6.761 1.00 86.56 321 LYS A CA 1
ATOM 2457 C C . LYS A 1 321 ? -5.894 18.536 6.730 1.00 86.56 321 LYS A C 1
ATOM 2459 O O . LYS A 1 321 ? -6.376 17.955 7.694 1.00 86.56 321 LYS A O 1
ATOM 2464 N N . SER A 1 322 ? -6.580 18.824 5.624 1.00 83.00 322 SER A N 1
ATOM 2465 C CA . SER A 1 322 ? -7.985 18.449 5.453 1.00 83.00 322 SER A CA 1
ATOM 2466 C C . SER A 1 322 ? -8.170 16.940 5.604 1.00 83.00 322 SER A C 1
ATOM 2468 O O . SER A 1 322 ? -9.041 16.497 6.351 1.00 83.00 322 SER A O 1
ATOM 2470 N N . TYR A 1 323 ? -7.296 16.158 4.970 1.00 84.44 323 TYR A N 1
ATOM 2471 C CA . TYR A 1 323 ? -7.320 14.705 5.041 1.00 84.44 323 TYR A CA 1
ATOM 2472 C C . TYR A 1 323 ? -7.200 14.172 6.479 1.00 84.44 323 TYR A C 1
ATOM 2474 O O . TYR A 1 323 ? -8.063 13.417 6.930 1.00 84.44 323 TYR A O 1
ATOM 2482 N N . VAL A 1 324 ? -6.172 14.586 7.230 1.00 87.50 324 VAL A N 1
ATOM 2483 C CA . VAL A 1 324 ? -5.965 14.074 8.597 1.00 87.50 324 VAL A CA 1
ATOM 2484 C C . VAL A 1 324 ? -6.978 14.617 9.599 1.00 87.50 324 VAL A C 1
ATOM 2486 O O . VAL A 1 324 ? -7.287 13.927 10.565 1.00 87.50 324 VAL A O 1
ATOM 2489 N N . SER A 1 325 ? -7.547 15.805 9.369 1.00 90.44 325 SER A N 1
ATOM 2490 C CA . SER A 1 325 ? -8.675 16.304 10.165 1.00 90.44 325 SER A CA 1
ATOM 2491 C C . SER A 1 325 ? -9.915 15.427 9.990 1.00 90.44 325 SER A C 1
ATOM 2493 O O . SER A 1 325 ? -10.505 15.009 10.980 1.00 90.44 325 SER A O 1
ATOM 2495 N N . GLN A 1 326 ? -10.264 15.062 8.754 1.00 87.81 326 GLN A N 1
ATOM 2496 C CA . GLN A 1 326 ? -11.396 14.166 8.496 1.00 87.81 326 GLN A CA 1
ATOM 2497 C C . GLN A 1 326 ? -11.174 12.768 9.089 1.00 87.81 326 GLN A C 1
ATOM 2499 O O . GLN A 1 326 ? -12.093 12.178 9.658 1.00 87.81 326 GLN A O 1
ATOM 2504 N N . ALA A 1 327 ? -9.956 12.227 8.971 1.00 86.12 327 ALA A N 1
ATOM 2505 C CA . ALA A 1 327 ? -9.600 10.954 9.595 1.00 86.12 327 ALA A CA 1
ATOM 2506 C C . ALA A 1 327 ? -9.710 11.030 11.128 1.00 86.12 327 ALA A C 1
ATOM 2508 O O . ALA A 1 327 ? -10.281 10.138 11.755 1.00 86.12 327 ALA A O 1
ATOM 2509 N N . PHE A 1 328 ? -9.230 12.123 11.728 1.00 94.44 328 PHE A N 1
ATOM 2510 C CA . PHE A 1 328 ? -9.342 12.374 13.163 1.00 94.44 328 PHE A CA 1
ATOM 2511 C C . PHE A 1 328 ? -10.800 12.430 13.635 1.00 94.44 328 PHE A C 1
ATOM 2513 O O . PHE A 1 328 ? -11.132 11.803 14.638 1.00 94.44 328 PHE A O 1
ATOM 2520 N N . ASP A 1 329 ? -11.685 13.120 12.912 1.00 94.44 329 ASP A N 1
ATOM 2521 C CA . ASP A 1 329 ? -13.101 13.222 13.284 1.00 94.44 329 ASP A CA 1
ATOM 2522 C C . ASP A 1 329 ? -13.803 11.854 13.273 1.00 94.44 329 ASP A C 1
ATOM 2524 O O . ASP A 1 329 ? -14.595 11.552 14.170 1.00 94.44 329 ASP A O 1
ATOM 2528 N N . LYS A 1 330 ? -13.462 10.987 12.311 1.00 92.06 330 LYS A N 1
ATOM 2529 C CA . LYS A 1 330 ? -13.967 9.605 12.250 1.00 92.06 330 LYS A CA 1
ATOM 2530 C C . LYS A 1 330 ? -13.479 8.763 13.427 1.00 92.06 330 LYS A C 1
ATOM 2532 O O . LYS A 1 330 ? -14.281 8.090 14.072 1.00 92.06 330 LYS A O 1
ATOM 2537 N N . LEU A 1 331 ? -12.182 8.826 13.733 1.00 95.75 331 LEU A N 1
ATOM 2538 C CA . LEU A 1 331 ? -11.605 8.130 14.886 1.00 95.75 331 LEU A CA 1
ATOM 2539 C C . LEU A 1 331 ? -12.234 8.620 16.191 1.00 95.75 331 LEU A C 1
ATOM 2541 O O . LEU A 1 331 ? -12.614 7.816 17.035 1.00 95.75 331 LEU A O 1
ATOM 2545 N N . LYS A 1 332 ? -12.433 9.934 16.330 1.00 97.25 332 LYS A N 1
ATOM 2546 C CA . LYS A 1 332 ? -13.099 10.534 17.487 1.00 97.25 332 LYS A CA 1
ATOM 2547 C C . LYS A 1 332 ? -14.525 10.013 17.663 1.00 97.25 332 LYS A C 1
ATOM 2549 O O . LYS A 1 332 ? -14.912 9.722 18.791 1.00 97.25 332 LYS A O 1
ATOM 2554 N N . ALA A 1 333 ? -15.296 9.885 16.583 1.00 96.31 333 ALA A N 1
ATOM 2555 C CA . ALA A 1 333 ? -16.642 9.319 16.648 1.00 96.31 333 ALA A CA 1
ATOM 2556 C C . ALA A 1 333 ? -16.625 7.875 17.184 1.00 96.31 333 ALA A C 1
ATOM 2558 O O . ALA A 1 333 ? -17.357 7.579 18.127 1.00 96.31 333 ALA A O 1
ATOM 2559 N N . ARG A 1 334 ? -15.724 7.026 16.665 1.00 96.00 334 ARG A N 1
ATOM 2560 C CA . ARG A 1 334 ? -15.542 5.637 17.130 1.00 96.00 334 ARG A CA 1
ATOM 2561 C C . ARG A 1 334 ? -15.122 5.555 18.597 1.00 96.00 334 ARG A C 1
ATOM 2563 O O . ARG A 1 334 ? -15.690 4.786 19.363 1.00 96.00 334 ARG A O 1
ATOM 2570 N N . ILE A 1 335 ? -14.166 6.387 19.015 1.00 98.00 335 ILE A N 1
ATOM 2571 C CA . ILE A 1 335 ? -13.704 6.452 20.411 1.00 98.00 335 ILE A CA 1
ATOM 2572 C C . ILE A 1 335 ? -14.864 6.819 21.346 1.00 98.00 335 ILE A C 1
ATOM 2574 O O . ILE A 1 335 ? -15.050 6.171 22.373 1.00 98.00 335 ILE A O 1
ATOM 2578 N N . LEU A 1 336 ? -15.673 7.822 20.988 1.00 96.88 336 LEU A N 1
ATOM 2579 C CA . LEU A 1 336 ? -16.824 8.238 21.795 1.00 96.88 336 LEU A CA 1
ATOM 2580 C C . LEU A 1 336 ? -17.899 7.147 21.889 1.00 96.88 336 LEU A C 1
ATOM 2582 O O . LEU A 1 336 ? -18.494 6.964 22.949 1.00 96.88 336 LEU A O 1
ATOM 2586 N N . GLU A 1 337 ? -18.161 6.430 20.799 1.00 96.12 337 GLU A N 1
ATOM 2587 C CA . GLU A 1 337 ? -19.093 5.298 20.782 1.00 96.12 337 GLU A CA 1
ATOM 2588 C C . GLU A 1 337 ? -18.604 4.142 21.666 1.00 96.12 337 GLU A C 1
ATOM 2590 O O . GLU A 1 337 ? -19.368 3.611 22.480 1.00 96.12 337 GLU A O 1
ATOM 2595 N N . ALA A 1 338 ? -17.311 3.821 21.592 1.00 95.81 338 ALA A N 1
ATOM 2596 C CA . ALA A 1 338 ? -16.686 2.831 22.458 1.00 95.81 338 ALA A CA 1
ATOM 2597 C C . ALA A 1 338 ? -16.791 3.219 23.936 1.00 95.81 338 ALA A C 1
ATOM 2599 O O . ALA A 1 338 ? -17.171 2.400 24.768 1.00 95.81 338 ALA A O 1
ATOM 2600 N N . GLU A 1 339 ? -16.507 4.480 24.275 1.00 96.19 339 GLU A N 1
ATOM 2601 C CA . GLU A 1 339 ? -16.612 4.977 25.649 1.00 96.19 339 GLU A CA 1
ATOM 2602 C C . GLU A 1 339 ? -18.029 4.881 26.213 1.00 96.19 339 GLU A C 1
ATOM 2604 O O . GLU A 1 339 ? -18.184 4.509 27.375 1.00 96.19 339 GLU A O 1
ATOM 2609 N N . LYS A 1 340 ? -19.055 5.213 25.418 1.00 95.62 340 LYS A N 1
ATOM 2610 C CA . LYS A 1 340 ? -20.461 5.070 25.832 1.00 95.62 340 LYS A CA 1
ATOM 2611 C C . LYS A 1 340 ? -20.793 3.613 26.135 1.00 95.62 340 LYS A C 1
ATOM 2613 O O . LYS A 1 340 ? -21.282 3.299 27.218 1.00 95.62 340 LYS A O 1
ATOM 2618 N N . THR A 1 341 ? -20.429 2.724 25.215 1.00 94.25 341 THR A N 1
ATOM 2619 C CA . THR A 1 341 ? -20.663 1.283 25.344 1.00 94.25 341 THR A CA 1
ATOM 2620 C C . THR A 1 341 ? -19.965 0.709 26.582 1.00 94.25 341 THR A C 1
ATOM 2622 O O . THR A 1 341 ? -20.576 -0.025 27.354 1.00 94.25 341 THR A O 1
ATOM 2625 N N . LEU A 1 342 ? -18.711 1.102 26.836 1.00 93.62 342 LEU A N 1
ATOM 2626 C CA . LEU A 1 342 ? -17.934 0.672 28.005 1.00 93.62 342 LEU A CA 1
ATOM 2627 C C . LEU A 1 342 ? -18.479 1.213 29.335 1.00 93.62 342 LEU A C 1
ATOM 2629 O O . LEU A 1 342 ? -18.352 0.550 30.362 1.00 93.62 342 LEU A O 1
ATOM 2633 N N . LYS A 1 343 ? -19.086 2.406 29.334 1.00 92.00 343 LYS A N 1
ATOM 2634 C CA . LYS A 1 343 ? -19.736 2.999 30.517 1.00 92.00 343 LYS A CA 1
ATOM 2635 C C . LYS A 1 343 ? -21.102 2.379 30.827 1.00 92.00 343 LYS A C 1
ATOM 2637 O O . LYS A 1 343 ? -21.656 2.661 31.885 1.00 92.00 343 LYS A O 1
ATOM 2642 N N . GLY A 1 344 ? -21.620 1.513 29.952 1.00 80.50 344 GLY A N 1
ATOM 2643 C CA . GLY A 1 344 ? -22.941 0.907 30.102 1.00 80.50 344 GLY A CA 1
ATOM 2644 C C . GLY A 1 344 ? -24.090 1.822 29.673 1.00 80.50 344 GLY A C 1
ATOM 2645 O O . GLY A 1 344 ? -25.248 1.478 29.912 1.00 80.50 344 GLY A O 1
ATOM 2646 N N . ASP A 1 345 ? -23.792 2.942 29.006 1.00 62.62 345 ASP A N 1
ATOM 2647 C CA . ASP A 1 345 ? -24.798 3.773 28.351 1.00 62.62 345 ASP A CA 1
ATOM 2648 C C . ASP A 1 345 ? -25.252 3.025 27.090 1.00 62.62 345 ASP A C 1
ATOM 2650 O O . ASP A 1 345 ? -24.691 3.191 26.003 1.00 62.62 345 ASP A O 1
ATOM 2654 N N . LYS A 1 346 ? -26.230 2.120 27.240 1.00 49.84 346 LYS A N 1
ATOM 2655 C CA . LYS A 1 346 ? -26.879 1.476 26.093 1.00 49.84 346 LYS A CA 1
ATOM 2656 C C . LYS A 1 346 ? -27.392 2.561 25.136 1.00 49.84 346 LYS A C 1
ATOM 2658 O O . LYS A 1 346 ? -27.917 3.571 25.607 1.00 49.84 346 LYS A O 1
ATOM 2663 N N . PRO A 1 347 ? -27.293 2.360 23.810 1.00 46.09 347 PRO A N 1
ATOM 2664 C CA . PRO A 1 347 ? -27.909 3.272 22.861 1.00 46.09 347 PRO A CA 1
ATOM 2665 C C . PRO A 1 347 ? -29.410 3.373 23.161 1.00 46.09 347 PRO A C 1
ATOM 2667 O O . PRO A 1 347 ? -30.103 2.358 23.258 1.00 46.09 347 PRO A O 1
ATOM 2670 N N . GLU A 1 348 ? -29.898 4.603 23.330 1.00 46.91 348 GLU A N 1
ATOM 2671 C CA . GLU A 1 348 ? -31.324 4.926 23.373 1.00 46.91 348 GLU A CA 1
ATOM 2672 C C . GLU A 1 348 ? -31.956 4.458 22.051 1.00 46.91 348 GLU A C 1
ATOM 2674 O O . GLU A 1 348 ? -31.899 5.157 21.040 1.00 46.91 348 GLU A O 1
ATOM 2679 N N . GLY A 1 349 ? -32.472 3.227 22.008 1.00 48.59 349 GLY A N 1
ATOM 2680 C CA . GLY A 1 349 ? -32.970 2.662 20.753 1.00 48.59 349 GLY A CA 1
ATOM 2681 C C . GLY A 1 349 ? -33.477 1.222 20.762 1.00 48.59 349 GLY A C 1
ATOM 2682 O O . GLY A 1 349 ? -34.133 0.840 19.800 1.00 48.59 349 GLY A O 1
ATOM 2683 N N . GLU A 1 350 ? -33.259 0.431 21.817 1.00 42.22 350 GLU A N 1
ATOM 2684 C CA . GLU A 1 350 ? -33.868 -0.905 21.936 1.00 42.22 350 GLU A CA 1
ATOM 2685 C C . GLU A 1 350 ? -34.476 -1.133 23.327 1.00 42.22 350 GLU A C 1
ATOM 2687 O O . GLU A 1 350 ? -34.069 -2.004 24.093 1.00 42.22 350 GLU A O 1
ATOM 2692 N N . GLU A 1 351 ? -35.501 -0.348 23.655 1.00 40.03 351 GLU A N 1
ATOM 2693 C CA . GLU A 1 351 ? -36.525 -0.779 24.605 1.00 40.03 351 GLU A CA 1
ATOM 2694 C C . GLU A 1 351 ? -37.746 -1.262 23.820 1.00 40.03 351 GLU A C 1
ATOM 2696 O O . GLU A 1 351 ? -38.350 -0.501 23.065 1.00 40.03 351 GLU A O 1
ATOM 2701 N N . GLY A 1 352 ? -38.131 -2.528 24.015 1.00 43.72 352 GLY A N 1
ATOM 2702 C CA . GLY A 1 352 ? -39.500 -2.947 23.710 1.00 43.72 352 GLY A CA 1
ATOM 2703 C C . GLY A 1 352 ? -39.717 -4.277 22.996 1.00 43.72 352 GLY A C 1
ATOM 2704 O O . GLY A 1 352 ? -40.587 -4.335 22.136 1.00 43.72 352 GLY A O 1
ATOM 2705 N N . LYS A 1 353 ? -39.047 -5.367 23.390 1.00 38.19 353 LYS A N 1
ATOM 2706 C CA . LYS A 1 353 ? -39.716 -6.683 23.452 1.00 38.19 353 LYS A CA 1
ATOM 2707 C C . LYS A 1 353 ? -39.344 -7.394 24.747 1.00 38.19 353 LYS A C 1
ATOM 2709 O O . LYS A 1 353 ? -38.514 -8.292 24.780 1.00 38.19 353 LYS A O 1
ATOM 2714 N N . SER A 1 354 ? -39.991 -6.942 25.818 1.00 38.41 354 SER A N 1
ATOM 2715 C CA . SER A 1 354 ? -40.259 -7.781 26.982 1.00 38.41 354 SER A CA 1
ATOM 2716 C C . SER A 1 354 ? -41.064 -8.990 26.502 1.00 38.41 354 SER A C 1
ATOM 2718 O O . SER A 1 354 ? -42.195 -8.845 26.039 1.00 38.41 354 SER A O 1
ATOM 2720 N N . SER A 1 355 ? -40.452 -10.166 26.543 1.00 41.69 355 SER A N 1
ATOM 2721 C CA . SER A 1 355 ? -41.156 -11.438 26.496 1.00 41.69 355 SER A CA 1
ATOM 2722 C C . SER A 1 355 ? -40.944 -12.103 27.842 1.00 41.69 355 SER A C 1
ATOM 2724 O O . SER A 1 355 ? -40.028 -12.904 28.000 1.00 41.69 355 SER A O 1
ATOM 2726 N N . ASP A 1 356 ? -41.786 -11.734 28.799 1.00 42.72 356 ASP A N 1
ATOM 2727 C CA . ASP A 1 356 ? -42.084 -12.596 29.927 1.00 42.72 356 ASP A CA 1
ATOM 2728 C C . ASP A 1 356 ? -43.562 -12.476 30.299 1.00 42.72 356 ASP A C 1
ATOM 2730 O O . ASP A 1 356 ? -44.156 -11.402 30.235 1.00 42.72 356 ASP A O 1
ATOM 2734 N N . GLU A 1 357 ? -44.109 -13.627 30.686 1.00 38.72 357 GLU A N 1
ATOM 2735 C CA . GLU A 1 357 ? -45.475 -13.916 31.137 1.00 38.72 357 GLU A CA 1
ATOM 2736 C C . GLU A 1 357 ? -46.524 -14.306 30.078 1.00 38.72 357 GLU A C 1
ATOM 2738 O O . GLU A 1 357 ? -47.371 -13.518 29.669 1.00 38.72 357 GLU A O 1
ATOM 2743 N N . MET A 1 358 ? -46.622 -15.617 29.812 1.00 36.22 358 MET A N 1
ATOM 2744 C CA . MET A 1 358 ? -47.849 -16.333 30.202 1.00 36.22 358 MET A CA 1
ATOM 2745 C C . MET A 1 358 ? -47.634 -17.848 30.377 1.00 36.22 358 MET A C 1
ATOM 2747 O O . MET A 1 358 ? -47.662 -18.634 29.439 1.00 36.22 358 MET A O 1
ATOM 2751 N N . LYS A 1 359 ? -47.400 -18.208 31.643 1.00 39.50 359 LYS A N 1
ATOM 2752 C CA . LYS A 1 359 ? -48.023 -19.293 32.422 1.00 39.50 359 LYS A CA 1
ATOM 2753 C C . LYS A 1 359 ? -48.491 -20.564 31.690 1.00 39.50 359 LYS A C 1
ATOM 2755 O O . LYS A 1 359 ? -49.506 -20.585 31.004 1.00 39.50 359 LYS A O 1
ATOM 2760 N N . VAL A 1 360 ? -47.784 -21.645 32.032 1.00 44.38 360 VAL A N 1
ATOM 2761 C CA . VAL A 1 360 ? -48.287 -22.952 32.501 1.00 44.38 360 VAL A CA 1
ATOM 2762 C C . VAL A 1 360 ? -49.814 -23.037 32.630 1.00 44.38 360 VAL A C 1
ATOM 2764 O O . VAL A 1 360 ? -50.404 -22.307 33.423 1.00 44.38 360 VAL A O 1
ATOM 2767 N N . ASN A 1 361 ? -50.419 -24.003 31.938 1.00 38.22 361 ASN A N 1
ATOM 2768 C CA . ASN A 1 361 ? -51.646 -24.644 32.396 1.00 38.22 361 ASN A CA 1
ATOM 2769 C C . ASN A 1 361 ? -51.560 -26.150 32.151 1.00 38.22 361 ASN A C 1
ATOM 2771 O O . ASN A 1 361 ? -51.349 -26.614 31.029 1.00 38.22 361 ASN A O 1
ATOM 2775 N N . ASP A 1 362 ? -51.709 -26.868 33.257 1.00 39.44 362 ASP A N 1
ATOM 2776 C CA . ASP A 1 362 ? -51.817 -28.309 33.375 1.00 39.44 362 ASP A CA 1
ATOM 2777 C C . ASP A 1 362 ? -53.003 -28.886 32.588 1.00 39.44 362 ASP A C 1
ATOM 2779 O O . ASP A 1 362 ? -54.044 -28.254 32.396 1.00 39.44 362 ASP A O 1
ATOM 2783 N N . ALA A 1 363 ? -52.831 -30.144 32.184 1.00 43.50 363 ALA A N 1
ATOM 2784 C CA . ALA A 1 363 ? -53.886 -31.026 31.699 1.00 43.50 363 ALA A CA 1
ATOM 2785 C C . ALA A 1 363 ? -54.999 -31.228 32.752 1.00 43.50 363 ALA A C 1
ATOM 2787 O O . ALA A 1 363 ? -54.776 -31.059 33.952 1.00 43.50 363 ALA A O 1
ATOM 2788 N N . PRO A 1 364 ? -56.171 -31.736 32.329 1.00 49.72 364 PRO A N 1
ATOM 2789 C CA . PRO A 1 364 ? -56.387 -33.159 32.592 1.00 49.72 364 PRO A CA 1
ATOM 2790 C C . PRO A 1 364 ? -57.115 -33.931 31.473 1.00 49.72 364 PRO A C 1
ATOM 2792 O O . PRO A 1 364 ? -58.030 -33.434 30.830 1.00 49.72 364 PRO A O 1
ATOM 2795 N N . SER A 1 365 ? -56.701 -35.196 31.322 1.00 43.38 365 SER A N 1
ATOM 2796 C CA . SER A 1 365 ? -57.524 -36.414 31.178 1.00 43.38 365 SER A CA 1
ATOM 2797 C C . SER A 1 365 ? -58.873 -36.344 30.433 1.00 43.38 365 SER A C 1
ATOM 2799 O O . SER A 1 365 ? -59.841 -35.784 30.939 1.00 43.38 365 SER A O 1
ATOM 2801 N N . SER A 1 366 ? -59.018 -37.097 29.335 1.00 45.69 366 SER A N 1
ATOM 2802 C CA . SER A 1 366 ? -59.762 -38.382 29.309 1.00 45.69 366 SER A CA 1
ATOM 2803 C C . SER A 1 366 ? -60.230 -38.787 27.897 1.00 45.69 366 SER A C 1
ATOM 2805 O O . SER A 1 366 ? -60.689 -37.964 27.118 1.00 45.69 366 SER A O 1
ATOM 2807 N N . ALA A 1 367 ? -60.081 -40.090 27.625 1.00 45.47 367 ALA A N 1
ATOM 2808 C CA . ALA A 1 367 ? -60.931 -40.987 26.830 1.00 45.47 367 ALA A CA 1
ATOM 2809 C C . ALA A 1 367 ? -61.628 -40.482 25.544 1.00 45.47 367 ALA A C 1
ATOM 2811 O O . ALA A 1 367 ? -62.638 -39.787 25.614 1.00 45.47 367 ALA A O 1
ATOM 2812 N N . ALA A 1 368 ? -61.206 -41.019 24.393 1.00 43.16 368 ALA A N 1
ATOM 2813 C CA . ALA A 1 368 ? -61.951 -42.007 23.588 1.00 43.16 368 ALA A CA 1
ATOM 2814 C C . ALA A 1 368 ? -61.097 -42.463 22.397 1.00 43.16 368 ALA A C 1
ATOM 2816 O O . ALA A 1 368 ? -60.517 -41.579 21.727 1.00 43.16 368 ALA A O 1
#

Secondary structure (DSSP, 8-state):
-HHHHHHHHHTTT--------------------------------------PPPPPPPPPPPPHHHHHHHHHHHHHTHHHHHHHHTTTTTSHHHHHHHHHHHHHHHHHHHHHHT-SS--HHHHHHHHHHHHHHHHHHHHTT-HHHHHHHHHHHHHHHHTS-TTSHHHHHHHHHHHHHHHHHHHHTT-HHHHHHHHHHHHHHHHHHHHHTPPPTTPPPPHHHHHHHHHHHHHHHHHHHHHHHTT-HHHHHHHHHHHHHHHHH--S--HHHHHHHHHHHHHHHHHHHHHHHHTT-HHHHHHHHHHHHHHHHHHHHH---HHHHHHHHHHHHHHHHHHHHHHHHHHT---TT-------------------

Mean predicted aligned error: 14.26 Å

pLDDT: mean 73.6, std 26.94, range [21.08, 98.5]

Solvent-accessible surface area (backbone atoms only — not comparable to full-atom values): 21059 Å² total; per-residue (Å²): 117,74,51,60,59,43,49,42,64,80,39,67,87,60,80,85,82,89,82,91,80,87,81,82,79,83,76,80,85,83,80,87,83,85,90,84,88,82,87,89,83,85,88,84,90,78,90,81,80,94,74,81,86,76,81,80,73,85,83,73,85,81,52,77,68,54,51,52,52,50,47,52,46,59,71,70,56,62,81,62,41,41,82,66,41,45,76,43,43,80,41,72,70,49,32,49,51,50,50,53,52,34,56,53,46,46,55,50,42,51,58,57,67,67,48,81,83,69,50,73,68,50,51,54,49,43,33,56,48,26,39,50,39,14,39,36,27,46,39,70,63,38,53,72,60,14,47,52,28,20,49,52,28,47,59,56,47,70,79,44,66,81,84,40,50,67,47,30,50,53,42,25,52,20,33,42,52,43,16,56,52,30,39,42,70,71,35,54,65,64,13,42,53,25,20,51,50,18,35,56,32,28,49,54,36,36,64,76,47,55,56,59,93,92,52,73,69,44,73,66,36,54,52,36,49,54,51,31,31,52,22,26,39,52,37,15,57,44,24,50,76,70,67,40,52,69,65,15,49,55,26,33,48,50,26,48,57,52,58,71,68,62,63,88,61,54,76,67,55,44,42,54,49,37,53,52,45,23,53,47,33,36,50,49,11,53,51,28,41,76,68,72,36,48,72,59,11,36,51,29,27,52,52,19,35,48,35,24,53,53,40,47,71,74,50,86,52,65,68,59,38,54,51,32,51,54,53,31,54,54,35,49,52,53,40,53,52,44,52,35,54,75,72,65,52,68,74,94,81,80,86,85,80,88,85,80,87,84,78,89,79,82,84,80,90,83,90,135

Foldseek 3Di:
DLLVVLLCLVVVVDDDDDDDDPDPDDDDDDDDDDDDDDDDDDDDDDDDDDDDDDDDDDDDDDDPVVVVVVVVCLVPPLPPVLSVLLVPCVDVVSVVVLVVVLVVLVVVLVVLVPDDPDDLVSLLVNLSSLLSNLSSCVSNVVLVSSLVSLVSSCVSLVVHDLLDLSSLVSNLSSLQSVLSSCSSVVNLVSSLVSLVSSLVSLVSSLVSQPDDVPDARDPSNLVSLLSNLVSLQSNLSSCVVVVVLVSSLVSLVVSLVSLVPHDPDDLVSVLVSLLSNLSSLQVNLVSCVVVVNLVSSLVSLVVSLVSLVVSLVSDPDPVSVVVSVVSNVVSVVSNVVSVCVVVVVPPPPDDDDDPDDDDDDDDDDDDD

InterPro domains:
  IPR011990 Tetratricopeptide-like helical domain superfamily [G3DSA:1.25.40.10] (93-342)
  IPR011990 Tetratricopeptide-like helical domain superfamily [SSF48452] (132-288)

Radius of gyration: 27.82 Å; Cα contacts (8 Å, |Δi|>4): 353; chains: 1; bounding box: 89×95×78 Å

Sequence (368 aa):
MMILDRFARFGLGCGLSMAASACLLVSCGDSKSGKDGKKPETPAVAKDAAAAPKVPAPVEAPKPAEKAASQVFAERSVFELADLLRPYTQTPEIHESVRFLNEIAENYLDALKAKKNPTEEDVVLICRVGNKVGDLQAALQAIEKAESSYRDVLERTDALPQEKVETIRLRSGAMRGLGVLLFAKDDSKASLENFRACVDADRKALELLKPAEGEQQSPAYHAVAKDLMDSYKNVADMLVNADELEDARDMYQKAVDFALSLKNLSQQDEAALRIKLMHTISALGDLEDKCAQLEKAKNYWLEAATQCQTVYQMTTRPDLKSYVSQAFDKLKARILEAEKTLKGDKPEGEEGKSSDEMKVNDAPSSAA

Nearest PDB structures (foldseek):
  8rsv-assembly1_A  TM=5.333E-01  e=2.439E-04  Bacillus phage phi3T
  8rtc-assembly2_B  TM=5.559E-01  e=1.130E-03  Bacillus phage phi3T
  4a1s-assembly1_B  TM=5.134E-01  e=6.395E-04  Drosophila melanogaster
  8rtc-assembly1_A  TM=5.635E-01  e=2.599E-03  Bacillus phage phi3T
  8qag-assembly2_B  TM=5.085E-01  e=9.678E-03  synthetic construct